Protein AF-A0A2E9CBE8-F1 (afdb_monomer_lite)

Radius of gyration: 41.44 Å; chains: 1; bounding box: 105×51×112 Å

Structure (mmCIF, N/CA/C/O backbone):
data_AF-A0A2E9CBE8-F1
#
_entry.id   AF-A0A2E9CBE8-F1
#
loop_
_atom_site.group_PDB
_atom_site.id
_atom_site.type_symbol
_atom_site.label_atom_id
_atom_site.label_alt_id
_atom_site.label_comp_id
_atom_site.label_asym_id
_atom_site.label_entity_id
_atom_site.label_seq_id
_atom_site.pdbx_PDB_ins_code
_atom_site.Cartn_x
_atom_site.Cartn_y
_atom_site.Cartn_z
_atom_site.occupancy
_atom_site.B_iso_or_equiv
_atom_site.auth_seq_id
_atom_site.auth_comp_id
_atom_site.auth_asym_id
_atom_site.auth_atom_id
_atom_site.pdbx_PDB_model_num
ATOM 1 N N . MET A 1 1 ? -8.606 18.081 50.093 1.00 36.78 1 MET A N 1
ATOM 2 C CA . MET A 1 1 ? -9.724 17.130 49.921 1.00 36.78 1 MET A CA 1
ATOM 3 C C . MET A 1 1 ? -9.249 15.788 50.440 1.00 36.78 1 MET A C 1
ATOM 5 O O . MET A 1 1 ? -8.330 15.233 49.862 1.00 36.78 1 MET A O 1
ATOM 9 N N . ASP A 1 2 ? -9.781 15.333 51.569 1.00 29.55 2 ASP A N 1
ATOM 10 C CA . ASP A 1 2 ? -9.397 14.058 52.183 1.00 29.55 2 ASP A CA 1
ATOM 11 C C . ASP A 1 2 ? -10.226 12.936 51.526 1.00 29.55 2 ASP A C 1
ATOM 13 O O . ASP A 1 2 ? -11.409 12.765 51.821 1.00 29.55 2 ASP A O 1
ATOM 17 N N . PHE A 1 3 ? -9.644 12.263 50.528 1.00 37.88 3 PHE A N 1
ATOM 18 C CA . PHE A 1 3 ? -10.279 11.241 49.676 1.00 37.88 3 PHE A CA 1
ATOM 19 C C . PHE A 1 3 ? -10.250 9.843 50.327 1.00 37.88 3 PHE A C 1
ATOM 21 O O . PHE A 1 3 ? -10.061 8.823 49.667 1.00 37.88 3 PHE A O 1
ATOM 28 N N . THR A 1 4 ? -10.418 9.754 51.645 1.00 42.03 4 THR A N 1
ATOM 29 C CA . THR A 1 4 ? -10.366 8.468 52.348 1.00 42.03 4 THR A CA 1
ATOM 30 C C . THR A 1 4 ? -11.671 7.682 52.145 1.00 42.03 4 THR A C 1
ATOM 32 O O . THR A 1 4 ? -12.683 7.890 52.819 1.00 42.03 4 THR A O 1
ATOM 35 N N . MET A 1 5 ? -11.643 6.730 51.198 1.00 46.31 5 MET A N 1
ATOM 36 C CA . MET A 1 5 ? -12.712 5.753 50.895 1.00 46.31 5 MET A CA 1
ATOM 37 C C . MET A 1 5 ? -13.196 4.941 52.113 1.00 46.31 5 MET A C 1
ATOM 39 O O . MET A 1 5 ? -14.243 4.297 52.057 1.00 46.31 5 MET A O 1
ATOM 43 N N . GLU A 1 6 ? -12.449 4.976 53.214 1.00 44.44 6 GLU A N 1
ATOM 44 C CA . GLU A 1 6 ? -12.680 4.226 54.448 1.00 44.44 6 GLU A CA 1
ATOM 45 C C . GLU A 1 6 ? -13.928 4.684 55.231 1.00 44.44 6 GLU A C 1
ATOM 47 O O . GLU A 1 6 ? -14.488 3.911 56.002 1.00 44.44 6 GLU A O 1
ATOM 52 N N . LYS A 1 7 ? -14.424 5.911 54.996 1.00 55.25 7 LYS A N 1
ATOM 53 C CA . LYS A 1 7 ? -15.628 6.465 55.656 1.00 55.25 7 LYS A CA 1
ATOM 54 C C . LYS A 1 7 ? -16.913 6.428 54.813 1.00 55.25 7 LYS A C 1
ATOM 56 O O . LYS A 1 7 ? -17.919 7.004 55.228 1.00 55.25 7 LYS A O 1
ATOM 61 N N . MET A 1 8 ? -16.909 5.810 53.628 1.00 60.91 8 MET A N 1
ATOM 62 C CA . MET A 1 8 ? -18.104 5.718 52.772 1.00 60.91 8 MET A CA 1
ATOM 63 C C . MET A 1 8 ? -18.955 4.483 53.087 1.00 60.91 8 MET A C 1
ATOM 65 O O . MET A 1 8 ? -18.428 3.412 53.376 1.00 60.91 8 MET A O 1
ATOM 69 N N . SER A 1 9 ? -20.282 4.620 52.977 1.00 72.38 9 SER A N 1
ATOM 70 C CA . SER A 1 9 ? -21.192 3.472 53.035 1.00 72.38 9 SER A CA 1
ATOM 71 C C . SER A 1 9 ? -20.863 2.478 51.917 1.00 72.38 9 SER A C 1
ATOM 73 O O . SER A 1 9 ? -20.486 2.874 50.809 1.00 72.38 9 SER A O 1
ATOM 75 N N . SER A 1 10 ? -21.038 1.182 52.183 1.00 73.12 10 SER A N 1
ATOM 76 C CA . SER A 1 10 ? -20.709 0.118 51.226 1.00 73.12 10 SER A CA 1
ATOM 77 C C . SER A 1 10 ? -21.372 0.338 49.861 1.00 73.12 10 SER A C 1
ATOM 79 O O . SER A 1 10 ? -20.718 0.202 48.830 1.00 73.12 10 SER A O 1
ATOM 81 N N . ARG A 1 11 ? -22.632 0.799 49.834 1.00 74.94 11 ARG A N 1
ATOM 82 C CA . ARG A 1 11 ? -23.353 1.100 48.588 1.00 74.94 11 ARG A CA 1
ATOM 83 C C . ARG A 1 11 ? -22.700 2.218 47.767 1.00 74.94 11 ARG A C 1
ATOM 85 O O . ARG A 1 11 ? -22.570 2.064 46.552 1.00 74.94 11 ARG A O 1
ATOM 92 N N . HIS A 1 12 ? -22.258 3.306 48.403 1.00 75.38 12 HIS A N 1
ATOM 93 C CA . HIS A 1 12 ? -21.537 4.391 47.723 1.00 75.38 12 HIS A CA 1
ATOM 94 C C . HIS A 1 12 ? -20.155 3.958 47.256 1.00 75.38 12 HIS A C 1
ATOM 96 O O . HIS A 1 12 ? -19.759 4.304 46.145 1.00 75.38 12 HIS A O 1
ATOM 102 N N . LYS A 1 13 ? -19.448 3.170 48.071 1.00 72.31 13 LYS A N 1
ATOM 103 C CA . LYS A 1 13 ? -18.142 2.612 47.720 1.00 72.31 13 LYS A CA 1
ATOM 104 C C . LYS A 1 13 ? -18.241 1.765 46.450 1.00 72.31 13 LYS A C 1
ATOM 106 O O . LYS A 1 13 ? -17.557 2.058 45.477 1.00 72.31 13 LYS A O 1
ATOM 111 N N . TYR A 1 14 ? -19.149 0.789 46.418 1.00 79.19 14 TYR A N 1
ATOM 112 C CA . TYR A 1 14 ? -19.333 -0.063 45.242 1.00 79.19 14 TYR A CA 1
ATOM 113 C C . TYR A 1 14 ? -19.854 0.706 44.030 1.00 79.19 14 TYR A C 1
ATOM 115 O O . TYR A 1 14 ? -19.325 0.518 42.946 1.00 79.19 14 TYR A O 1
ATOM 123 N N . GLY A 1 15 ? -20.819 1.618 44.196 1.00 74.88 15 GLY A N 1
ATOM 124 C CA . GLY A 1 15 ? -21.309 2.425 43.072 1.00 74.88 15 GLY A CA 1
ATOM 125 C C . GLY A 1 15 ? -20.217 3.317 42.471 1.00 74.88 15 GLY A C 1
ATOM 126 O O . GLY A 1 15 ? -20.116 3.430 41.255 1.00 74.88 15 GLY A O 1
ATOM 127 N N . THR A 1 16 ? -19.350 3.893 43.310 1.00 74.25 16 THR A N 1
ATOM 128 C CA . THR A 1 16 ? -18.202 4.687 42.843 1.00 74.25 16 THR A CA 1
ATOM 129 C C . THR A 1 16 ? -17.207 3.806 42.085 1.00 74.25 16 THR A C 1
ATOM 131 O O . THR A 1 16 ? -16.727 4.213 41.035 1.00 74.25 16 THR A O 1
ATOM 134 N N . PHE A 1 17 ? -16.952 2.577 42.550 1.00 76.06 17 PHE A N 1
ATOM 135 C CA . PHE A 1 17 ? -16.133 1.623 41.798 1.00 76.06 17 PHE A CA 1
ATOM 136 C C . PHE A 1 17 ? -16.764 1.198 40.471 1.00 76.06 17 PHE A C 1
ATOM 138 O O . PHE A 1 17 ? -16.033 1.076 39.498 1.00 76.06 17 PHE A O 1
ATOM 145 N N . VAL A 1 18 ? -18.090 1.024 40.396 1.00 80.56 18 VAL A N 1
ATOM 146 C CA . VAL A 1 18 ? -18.779 0.778 39.115 1.00 80.56 18 VAL A CA 1
ATOM 147 C C . VAL A 1 18 ? -18.470 1.901 38.131 1.00 80.56 18 VAL A C 1
ATOM 149 O O . VAL A 1 18 ? -18.071 1.620 37.010 1.00 80.56 18 VAL A O 1
ATOM 152 N N . LEU A 1 19 ? -18.609 3.161 38.554 1.00 77.25 19 LEU A N 1
ATOM 153 C CA . LEU A 1 19 ? -18.323 4.308 37.694 1.00 77.25 19 LEU A CA 1
ATOM 154 C C . LEU A 1 19 ? -16.850 4.347 37.261 1.00 77.25 19 LEU A C 1
ATOM 156 O O . LEU A 1 19 ? -16.574 4.557 36.087 1.00 77.25 19 LEU A O 1
ATOM 160 N N . ILE A 1 20 ? -15.916 4.117 38.190 1.00 74.62 20 ILE A N 1
ATOM 161 C CA . ILE A 1 20 ? -14.476 4.096 37.894 1.00 74.62 20 ILE A CA 1
ATOM 162 C C . ILE A 1 20 ? -14.150 3.004 36.872 1.00 74.62 20 ILE A C 1
ATOM 164 O O . ILE A 1 20 ? -13.538 3.298 35.853 1.00 74.62 20 ILE A O 1
ATOM 168 N N . PHE A 1 21 ? -14.580 1.764 37.112 1.00 75.81 21 PHE A N 1
ATOM 169 C CA . PHE A 1 21 ? -14.293 0.659 36.199 1.00 75.81 21 PHE A CA 1
ATOM 170 C C . PHE A 1 21 ? -14.994 0.816 34.848 1.00 75.81 21 PHE A C 1
ATOM 172 O O . PHE A 1 21 ? -14.404 0.450 33.840 1.00 75.81 21 PHE A O 1
ATOM 179 N N . ALA A 1 22 ? -16.195 1.403 34.806 1.00 80.38 22 ALA A N 1
ATOM 180 C CA . ALA A 1 22 ? -16.871 1.713 33.549 1.00 80.38 22 ALA A CA 1
ATOM 181 C C . ALA A 1 22 ? -16.087 2.742 32.718 1.00 80.38 22 ALA A C 1
ATOM 183 O O . ALA A 1 22 ? -15.917 2.557 31.519 1.00 80.38 22 ALA A O 1
ATOM 184 N N . VAL A 1 23 ? -15.567 3.801 33.352 1.00 77.88 23 VAL A N 1
ATOM 185 C CA . VAL A 1 23 ? -14.744 4.815 32.670 1.00 77.88 23 VAL A CA 1
ATOM 186 C C . VAL A 1 23 ? -13.400 4.235 32.228 1.00 77.88 23 VAL A C 1
ATOM 188 O O . VAL A 1 23 ? -12.976 4.497 31.110 1.00 77.88 23 VAL A O 1
ATOM 191 N N . ILE A 1 24 ? -12.749 3.421 33.066 1.00 76.81 24 ILE A N 1
ATOM 192 C CA . ILE A 1 24 ? -11.494 2.745 32.702 1.00 76.81 24 ILE A CA 1
ATOM 193 C C . ILE A 1 24 ? -11.717 1.810 31.509 1.00 76.81 24 ILE A C 1
ATOM 195 O O . ILE A 1 24 ? -10.990 1.915 30.531 1.00 76.81 24 ILE A O 1
ATOM 199 N N . ALA A 1 25 ? -12.739 0.948 31.553 1.00 84.62 25 ALA A N 1
ATOM 200 C CA . ALA A 1 25 ? -13.057 0.044 30.448 1.00 84.62 25 ALA A CA 1
ATOM 201 C C . ALA A 1 25 ? -13.388 0.817 29.161 1.00 84.62 25 ALA A C 1
ATOM 203 O O . ALA A 1 25 ? -12.905 0.469 28.091 1.00 84.62 25 ALA A O 1
ATOM 204 N N . PHE A 1 26 ? -14.155 1.906 29.262 1.00 88.56 26 PHE A N 1
ATOM 205 C CA . PHE A 1 26 ? -14.452 2.777 28.124 1.00 88.56 26 PHE A CA 1
ATOM 206 C C . PHE A 1 26 ? -13.180 3.352 27.486 1.00 88.56 26 PHE A C 1
ATOM 208 O O . PHE A 1 26 ? -12.995 3.215 26.281 1.00 88.56 26 PHE A O 1
ATOM 215 N N . LEU A 1 27 ? -12.286 3.940 28.288 1.00 79.88 27 LEU A N 1
ATOM 216 C CA . LEU A 1 27 ? -11.043 4.528 27.784 1.00 79.88 27 LEU A CA 1
ATOM 217 C C . LEU A 1 27 ? -10.121 3.471 27.173 1.00 79.88 27 LEU A C 1
ATOM 219 O O . LEU A 1 27 ? -9.637 3.665 26.066 1.00 79.88 27 LEU A O 1
ATOM 223 N N . LEU A 1 28 ? -9.916 2.344 27.859 1.00 79.62 28 LEU A N 1
ATOM 224 C CA . LEU A 1 28 ? -9.080 1.251 27.356 1.00 79.62 28 LEU A CA 1
ATOM 225 C C . LEU A 1 28 ? -9.609 0.678 26.037 1.00 79.62 28 LEU A C 1
ATOM 227 O O . LEU A 1 28 ? -8.814 0.375 25.160 1.00 79.62 28 LEU A O 1
ATOM 231 N N . SER A 1 29 ? -10.933 0.577 25.881 1.00 85.88 29 SER A N 1
ATOM 232 C CA . SER A 1 29 ? -11.541 0.093 24.634 1.00 85.88 29 SER A CA 1
ATOM 233 C C . SER A 1 29 ? -11.314 1.062 23.474 1.00 85.88 29 SER A C 1
ATOM 235 O O . SER A 1 29 ? -10.980 0.626 22.382 1.00 85.88 29 SER A O 1
ATOM 237 N N . ILE A 1 30 ? -11.448 2.372 23.710 1.00 81.19 30 ILE A N 1
ATOM 238 C CA . ILE A 1 30 ? -11.177 3.389 22.680 1.00 81.19 30 ILE A CA 1
ATOM 239 C C . ILE A 1 30 ? -9.699 3.393 22.290 1.00 81.19 30 ILE A C 1
ATOM 241 O O . ILE A 1 30 ? -9.375 3.481 21.115 1.00 81.19 30 ILE A O 1
ATOM 245 N N . PHE A 1 31 ? -8.791 3.282 23.261 1.00 77.62 31 PHE A N 1
ATOM 246 C CA . PHE A 1 31 ? -7.369 3.201 22.936 1.00 77.62 31 PHE A CA 1
ATOM 247 C C . PHE A 1 31 ? -7.011 1.893 22.228 1.00 77.62 31 PHE A C 1
ATOM 249 O O . PHE A 1 31 ? -6.110 1.898 21.404 1.00 77.62 31 PHE A O 1
ATOM 256 N N . SER A 1 32 ? -7.721 0.792 22.500 1.00 84.62 32 SER A N 1
ATOM 257 C CA . SER A 1 32 ? -7.480 -0.464 21.787 1.00 84.62 32 SER A CA 1
ATOM 258 C C . SER A 1 32 ? -7.900 -0.416 20.320 1.00 84.62 32 SER A C 1
ATOM 260 O O . SER A 1 32 ? -7.292 -1.106 19.521 1.00 84.62 32 SER A O 1
ATOM 262 N N . THR A 1 33 ? -8.907 0.376 19.933 1.00 80.88 33 THR A N 1
ATOM 263 C CA . THR A 1 33 ? -9.395 0.384 18.540 1.00 80.88 33 THR A CA 1
ATOM 264 C C . THR A 1 33 ? -8.459 1.072 17.548 1.00 80.88 33 THR A C 1
ATOM 266 O O . THR A 1 33 ? -8.658 0.884 16.360 1.00 80.88 33 THR A O 1
ATOM 269 N N . GLY A 1 34 ? -7.491 1.868 18.009 1.00 76.25 34 GLY A N 1
ATOM 270 C CA . GLY A 1 34 ? -6.524 2.569 17.150 1.00 76.25 34 GLY A CA 1
ATOM 271 C C . GLY A 1 34 ? -5.076 2.283 17.539 1.00 76.25 34 GLY A C 1
ATOM 272 O O . GLY A 1 34 ? -4.252 3.188 17.521 1.00 76.25 34 GLY A O 1
ATOM 273 N N . ALA A 1 35 ? -4.797 1.075 18.028 1.00 77.50 35 ALA A N 1
ATOM 274 C CA . ALA A 1 35 ? -3.459 0.628 18.401 1.00 77.50 35 ALA A CA 1
ATOM 275 C C . ALA A 1 35 ? -3.171 -0.714 17.730 1.00 77.50 35 ALA A C 1
ATOM 277 O O . ALA A 1 35 ? -4.103 -1.492 17.558 1.00 77.50 35 ALA A O 1
ATOM 278 N N . THR A 1 36 ? -1.904 -1.024 17.462 1.00 83.81 36 THR A N 1
ATOM 279 C CA . THR A 1 36 ? -1.459 -2.302 16.890 1.00 83.81 36 THR A CA 1
ATOM 280 C C . THR A 1 36 ? -1.878 -3.492 17.763 1.00 83.81 36 THR A C 1
ATOM 282 O O . THR A 1 36 ? -1.568 -3.537 18.959 1.00 83.81 36 THR A O 1
ATOM 285 N N . TRP A 1 37 ? -2.608 -4.458 17.201 1.00 85.12 37 TRP A N 1
ATOM 286 C CA . TRP A 1 37 ? -3.137 -5.636 17.902 1.00 85.12 37 TRP A CA 1
ATOM 287 C C . TRP A 1 37 ? -2.174 -6.816 17.920 1.00 85.12 37 TRP A C 1
ATOM 289 O O . TRP A 1 37 ? -2.108 -7.510 18.941 1.00 85.12 37 TRP A O 1
ATOM 299 N N . ALA A 1 38 ? -1.405 -7.007 16.856 1.00 81.94 38 ALA A N 1
ATOM 300 C CA . ALA A 1 38 ? -0.306 -7.960 16.800 1.00 81.94 38 ALA A CA 1
ATOM 301 C C . ALA A 1 38 ? 0.842 -7.417 15.947 1.00 81.94 38 ALA A C 1
ATOM 303 O O . ALA A 1 38 ? 0.631 -6.510 15.159 1.00 81.94 38 ALA A O 1
ATOM 304 N N . THR A 1 39 ? 2.041 -7.946 16.134 1.00 81.56 39 THR A N 1
ATOM 305 C CA . THR A 1 39 ? 3.175 -7.692 15.243 1.00 81.56 39 THR A CA 1
ATOM 306 C C . THR A 1 39 ? 3.652 -9.006 14.656 1.00 81.56 39 THR A C 1
ATOM 308 O O . THR A 1 39 ? 3.538 -10.051 15.303 1.00 81.56 39 THR A O 1
ATOM 311 N N . VAL A 1 40 ? 4.178 -8.955 13.449 1.00 75.69 40 VAL A N 1
ATOM 312 C CA . VAL A 1 40 ? 4.775 -10.076 12.733 1.00 75.69 40 VAL A CA 1
ATOM 313 C C . VAL A 1 40 ? 6.172 -9.642 12.363 1.00 75.69 40 VAL A C 1
ATOM 315 O O . VAL A 1 40 ? 6.330 -8.570 11.802 1.00 75.69 40 VAL A O 1
ATOM 318 N N . ASP A 1 41 ? 7.152 -10.476 12.677 1.00 75.31 41 ASP A N 1
ATOM 319 C CA . ASP A 1 41 ? 8.536 -10.269 12.278 1.00 75.31 41 ASP A CA 1
ATOM 320 C C . ASP A 1 41 ? 9.063 -11.611 11.762 1.00 75.31 41 ASP A C 1
ATOM 322 O O . ASP A 1 41 ? 8.947 -12.620 12.468 1.00 75.31 41 ASP A O 1
ATOM 326 N N . ASP A 1 42 ? 9.621 -11.634 10.555 1.00 70.62 42 ASP A N 1
ATOM 327 C CA . ASP A 1 42 ? 10.273 -12.806 9.974 1.00 70.62 42 ASP A CA 1
ATOM 328 C C . ASP A 1 42 ? 11.526 -12.402 9.194 1.00 70.62 42 ASP A C 1
ATOM 330 O O . ASP A 1 42 ? 11.547 -11.385 8.509 1.00 70.62 42 ASP A O 1
ATOM 334 N N . GLU A 1 43 ? 12.565 -13.221 9.306 1.00 70.31 43 GLU A N 1
ATOM 335 C CA . GLU A 1 43 ? 13.851 -13.039 8.631 1.00 70.31 43 GLU A CA 1
ATOM 336 C C . GLU A 1 43 ? 14.092 -14.291 7.790 1.00 70.31 43 GLU A C 1
ATOM 338 O O . GLU A 1 43 ? 14.213 -15.406 8.315 1.00 70.31 43 GLU A O 1
ATOM 343 N N . SER A 1 44 ? 14.143 -14.121 6.472 1.00 65.50 44 SER A N 1
ATOM 344 C CA . SER A 1 44 ? 14.364 -15.212 5.529 1.00 65.50 44 SER A CA 1
ATOM 345 C C . SER A 1 44 ? 15.646 -14.988 4.738 1.00 65.50 44 SER A C 1
ATOM 347 O O . SER A 1 44 ? 15.929 -13.897 4.252 1.00 65.50 44 SER A O 1
ATOM 349 N N . ILE A 1 45 ? 16.448 -16.047 4.625 1.00 66.38 45 ILE A N 1
ATOM 350 C CA . ILE A 1 45 ? 17.717 -16.018 3.898 1.00 66.38 45 ILE A CA 1
ATOM 351 C C . ILE A 1 45 ? 17.654 -17.059 2.791 1.00 66.38 45 ILE A C 1
ATOM 353 O O . ILE A 1 45 ? 17.508 -18.256 3.060 1.00 66.38 45 ILE A O 1
ATOM 357 N N . THR A 1 46 ? 17.834 -16.605 1.556 1.00 66.75 46 THR A N 1
ATOM 358 C CA . THR A 1 46 ? 17.870 -17.451 0.362 1.00 66.75 46 THR A CA 1
ATOM 359 C C . THR A 1 46 ? 19.230 -17.313 -0.308 1.00 66.75 46 THR A C 1
ATOM 361 O O . THR A 1 46 ? 19.720 -16.211 -0.527 1.00 66.75 46 THR A O 1
ATOM 364 N N . ILE A 1 47 ? 19.868 -18.439 -0.625 1.00 64.69 47 ILE A N 1
ATOM 365 C CA . ILE A 1 47 ? 21.182 -18.463 -1.278 1.00 64.69 47 ILE A CA 1
ATOM 366 C C . ILE A 1 47 ? 21.005 -19.068 -2.664 1.00 64.69 47 ILE A C 1
ATOM 368 O O . ILE A 1 47 ? 20.553 -20.210 -2.781 1.00 64.69 47 ILE A O 1
ATOM 372 N N . ILE A 1 48 ? 21.394 -18.320 -3.693 1.00 63.97 48 ILE A N 1
ATOM 373 C CA . ILE A 1 48 ? 21.415 -18.784 -5.077 1.00 63.97 48 ILE A CA 1
ATOM 374 C C . ILE A 1 48 ? 22.868 -19.061 -5.464 1.00 63.97 48 ILE A C 1
ATOM 376 O O . ILE A 1 48 ? 23.722 -18.173 -5.448 1.00 63.97 48 ILE A O 1
ATOM 380 N N . GLU A 1 49 ? 23.152 -20.319 -5.793 1.00 58.97 49 GLU A N 1
ATOM 381 C CA . GLU A 1 49 ? 24.444 -20.731 -6.343 1.00 58.97 49 GLU A CA 1
ATOM 382 C C . GLU A 1 49 ? 24.436 -20.471 -7.860 1.00 58.97 49 GLU A C 1
ATOM 384 O O . GLU A 1 49 ? 23.687 -21.124 -8.590 1.00 58.97 49 GLU A O 1
ATOM 389 N N . ASP A 1 50 ? 25.249 -19.523 -8.339 1.00 51.38 50 ASP A N 1
ATOM 390 C CA . ASP A 1 50 ? 25.509 -19.328 -9.773 1.00 51.38 50 ASP A CA 1
ATOM 391 C C . ASP A 1 50 ? 26.832 -20.020 -10.157 1.00 51.38 50 ASP A C 1
ATOM 393 O O . ASP A 1 50 ? 27.843 -19.884 -9.472 1.00 51.38 50 ASP A O 1
ATOM 397 N N . GLU A 1 51 ? 26.856 -20.771 -11.266 1.00 47.62 51 GLU A N 1
ATOM 398 C CA . GLU A 1 51 ? 28.084 -21.400 -11.799 1.00 47.62 51 GLU A CA 1
ATOM 399 C C . GLU A 1 51 ? 28.935 -20.404 -12.640 1.00 47.62 51 GLU A C 1
ATOM 401 O O . GLU A 1 51 ? 29.825 -20.813 -13.398 1.00 47.62 51 GLU A O 1
ATOM 406 N N . GLY A 1 52 ? 28.639 -19.099 -12.541 1.00 50.72 52 GLY A N 1
ATOM 407 C CA . GLY A 1 52 ? 29.168 -17.983 -13.333 1.00 50.72 52 GLY A CA 1
ATOM 408 C C . GLY A 1 52 ? 30.305 -17.155 -12.700 1.00 50.72 52 GLY A C 1
ATOM 409 O O . GLY A 1 52 ? 31.135 -17.656 -11.951 1.00 50.72 52 GLY A O 1
ATOM 410 N N . PHE A 1 53 ? 30.426 -15.880 -13.114 1.00 39.50 53 PHE A N 1
ATOM 411 C CA . PHE A 1 53 ? 31.571 -14.984 -12.822 1.00 39.50 53 PHE A CA 1
ATOM 412 C C . PHE A 1 53 ? 31.555 -14.373 -11.407 1.00 39.50 53 PHE A C 1
ATOM 414 O O . PHE A 1 53 ? 32.598 -13.920 -10.934 1.00 39.50 53 PHE A O 1
ATOM 421 N N . PHE A 1 54 ? 30.399 -14.365 -10.747 1.00 44.28 54 PHE A N 1
ATOM 422 C CA . PHE A 1 54 ? 30.249 -14.029 -9.334 1.00 44.28 54 PHE A CA 1
ATOM 423 C C . PHE A 1 54 ? 29.955 -15.336 -8.584 1.00 44.28 54 PHE A C 1
ATOM 425 O O . PHE A 1 54 ? 29.139 -16.126 -9.053 1.00 44.28 54 PHE A O 1
ATOM 432 N N . ASP A 1 55 ? 30.655 -15.591 -7.472 1.00 61.72 55 ASP A N 1
ATOM 433 C CA . ASP A 1 55 ? 30.299 -16.677 -6.546 1.00 61.72 55 ASP A CA 1
ATOM 434 C C . ASP A 1 55 ? 28.885 -16.414 -5.949 1.00 61.72 55 ASP A C 1
ATOM 436 O O . ASP A 1 55 ? 28.260 -15.389 -6.231 1.00 61.72 55 ASP A O 1
ATOM 440 N N . ASN A 1 56 ? 28.374 -17.349 -5.138 1.00 65.50 56 ASN A N 1
ATOM 441 C CA . ASN A 1 56 ? 27.029 -17.363 -4.537 1.00 65.50 56 ASN A CA 1
ATOM 442 C C . ASN A 1 56 ? 26.442 -15.974 -4.194 1.00 65.50 56 ASN A C 1
ATOM 444 O O . ASN A 1 56 ? 27.048 -15.186 -3.465 1.00 65.50 56 ASN A O 1
ATOM 448 N N . ILE A 1 57 ? 25.204 -15.725 -4.627 1.00 65.81 57 ILE A N 1
ATOM 449 C CA . ILE A 1 57 ? 24.432 -14.529 -4.264 1.00 65.81 57 ILE A CA 1
ATOM 450 C C . ILE A 1 57 ? 23.526 -14.890 -3.084 1.00 65.81 57 ILE A C 1
ATOM 452 O O . ILE A 1 57 ? 22.813 -15.895 -3.122 1.00 65.81 57 ILE A O 1
ATOM 456 N N . THR A 1 58 ? 23.569 -14.092 -2.018 1.00 71.06 58 THR A N 1
ATOM 457 C CA . THR A 1 58 ? 22.714 -14.266 -0.836 1.00 71.06 58 THR A CA 1
ATOM 458 C C . THR A 1 58 ? 21.700 -13.133 -0.766 1.00 71.06 58 THR A C 1
ATOM 460 O O . THR A 1 58 ? 22.075 -11.963 -0.759 1.00 71.06 58 THR A O 1
ATOM 463 N N . PHE A 1 59 ? 20.429 -13.501 -0.684 1.00 67.69 59 PHE A N 1
ATOM 464 C CA . PHE A 1 59 ? 19.305 -12.606 -0.460 1.00 67.69 59 PHE A CA 1
ATOM 465 C C . PHE A 1 59 ? 18.865 -12.743 0.989 1.00 67.69 59 PHE A C 1
ATOM 467 O O . PHE A 1 59 ? 18.579 -13.849 1.454 1.00 67.69 59 PHE A O 1
ATOM 474 N N . GLU A 1 60 ? 18.827 -11.627 1.695 1.00 72.62 60 GLU A N 1
ATOM 475 C CA . GLU A 1 60 ? 18.279 -11.525 3.038 1.00 72.62 60 GLU A CA 1
ATOM 476 C C . GLU A 1 60 ? 17.039 -10.637 2.964 1.00 72.62 60 GLU A C 1
ATOM 478 O O . GLU A 1 60 ? 17.086 -9.533 2.419 1.00 72.62 60 GLU A O 1
ATOM 483 N N . LEU A 1 61 ? 15.922 -11.165 3.450 1.00 66.75 61 LEU A N 1
ATOM 484 C CA . LEU A 1 61 ? 14.631 -10.505 3.421 1.00 66.75 61 LEU A CA 1
ATOM 485 C C . LEU A 1 61 ? 14.058 -10.466 4.831 1.00 66.75 61 LEU A C 1
ATOM 487 O O . LEU A 1 61 ? 13.723 -11.512 5.394 1.00 66.75 61 LEU A O 1
ATOM 491 N N . ASP A 1 62 ? 13.939 -9.253 5.357 1.00 68.31 62 ASP A N 1
ATOM 492 C CA . ASP A 1 62 ? 13.339 -8.960 6.651 1.00 68.31 62 ASP A CA 1
ATOM 493 C C . ASP A 1 62 ? 11.921 -8.423 6.418 1.00 68.31 62 ASP A C 1
ATOM 495 O O . ASP A 1 62 ? 11.728 -7.355 5.835 1.00 68.31 62 ASP A O 1
ATOM 499 N N . LEU A 1 63 ? 10.916 -9.171 6.868 1.00 68.62 63 LEU A N 1
ATOM 500 C CA . LEU A 1 63 ? 9.515 -8.762 6.872 1.00 68.62 63 LEU A CA 1
ATOM 501 C C . LEU A 1 63 ? 9.127 -8.353 8.293 1.00 68.62 63 LEU A C 1
ATOM 503 O O . LEU A 1 63 ? 9.191 -9.166 9.213 1.00 68.62 63 LEU A O 1
ATOM 507 N N . SER A 1 64 ? 8.646 -7.127 8.463 1.00 70.19 64 SER A N 1
ATOM 508 C CA . SER A 1 64 ? 7.987 -6.669 9.685 1.00 70.19 64 SER A CA 1
ATOM 509 C C . SER A 1 64 ? 6.578 -6.174 9.364 1.00 70.19 64 SER A C 1
ATOM 511 O O . SER A 1 64 ? 6.317 -5.630 8.295 1.00 70.19 64 SER A O 1
ATOM 513 N N . GLY A 1 65 ? 5.628 -6.400 10.262 1.00 74.69 65 GLY A N 1
ATOM 514 C CA . GLY A 1 65 ? 4.223 -6.094 10.032 1.00 74.69 65 GLY A CA 1
ATOM 515 C C . GLY A 1 65 ? 3.483 -5.749 11.312 1.00 74.69 65 GLY A C 1
ATOM 516 O O . GLY A 1 65 ? 3.365 -6.576 12.216 1.00 74.69 65 GLY A O 1
ATOM 517 N N . ASP A 1 66 ? 2.914 -4.552 11.366 1.00 79.00 66 ASP A N 1
ATOM 518 C CA . ASP A 1 66 ? 2.055 -4.072 12.437 1.00 79.00 66 ASP A CA 1
ATOM 519 C C . ASP A 1 66 ? 0.585 -4.333 12.072 1.00 79.00 66 ASP A C 1
ATOM 521 O O . ASP A 1 66 ? -0.028 -3.669 11.240 1.00 79.00 66 ASP A O 1
ATOM 525 N N . LEU A 1 67 ? -0.010 -5.328 12.727 1.00 79.50 67 LEU A N 1
ATOM 526 C CA . LEU A 1 67 ? -1.379 -5.772 12.483 1.00 79.50 67 LEU A CA 1
ATOM 527 C C . LEU A 1 67 ? -2.364 -4.950 13.302 1.00 79.50 67 LEU A C 1
ATOM 529 O O . LEU A 1 67 ? -2.447 -5.083 14.532 1.00 79.50 67 LEU A O 1
ATOM 533 N N . GLN A 1 68 ? -3.169 -4.142 12.627 1.00 86.06 68 GLN A N 1
ATOM 534 C CA . GLN A 1 68 ? -4.311 -3.464 13.221 1.00 86.06 68 GLN A CA 1
ATOM 535 C C . GLN A 1 68 ? -5.580 -4.326 13.108 1.00 86.06 68 GLN A C 1
ATOM 537 O O . GLN A 1 68 ? -5.538 -5.511 12.768 1.00 86.06 68 GLN A O 1
ATOM 542 N N . LEU A 1 69 ? -6.740 -3.761 13.467 1.00 80.00 69 LEU A N 1
ATOM 543 C CA . LEU A 1 69 ? -8.000 -4.506 13.412 1.00 80.00 69 LEU A CA 1
ATOM 544 C C . LEU A 1 69 ? -8.410 -4.844 11.982 1.00 80.00 69 LEU A C 1
ATOM 546 O O . LEU A 1 69 ? -8.858 -5.956 11.786 1.00 80.00 69 LEU A O 1
ATOM 550 N N . THR A 1 70 ? -8.285 -3.936 11.020 1.00 81.19 70 THR A N 1
ATOM 551 C CA . THR A 1 70 ? -8.777 -4.131 9.637 1.00 81.19 70 THR A CA 1
ATOM 552 C C . THR A 1 70 ? -7.716 -3.852 8.571 1.00 81.19 70 THR A C 1
ATOM 554 O O . THR A 1 70 ? -7.994 -3.951 7.381 1.00 81.19 70 THR A O 1
ATOM 557 N N . GLU A 1 71 ? -6.514 -3.488 9.000 1.00 80.12 71 GLU A N 1
ATOM 558 C CA . GLU A 1 71 ? -5.402 -3.073 8.150 1.00 80.12 71 GLU A CA 1
ATOM 559 C C . GLU A 1 71 ? -4.080 -3.564 8.741 1.00 80.12 71 GLU A C 1
ATOM 561 O O . GLU A 1 71 ? -4.013 -3.908 9.929 1.00 80.12 71 GLU A O 1
ATOM 566 N N . MET A 1 72 ? -3.055 -3.608 7.900 1.00 77.81 72 MET A N 1
ATOM 567 C CA . MET A 1 72 ? -1.690 -3.970 8.246 1.00 77.81 72 MET A CA 1
ATOM 568 C C . MET A 1 72 ? -0.738 -2.917 7.699 1.00 77.81 72 MET A C 1
ATOM 570 O O . MET A 1 72 ? -0.819 -2.557 6.528 1.00 77.81 72 MET A O 1
ATOM 574 N N . ASP A 1 73 ? 0.176 -2.479 8.557 1.00 77.31 73 ASP A N 1
ATOM 575 C CA . ASP A 1 73 ? 1.322 -1.666 8.173 1.00 77.31 73 ASP A CA 1
ATOM 576 C C . ASP A 1 73 ? 2.516 -2.612 7.995 1.00 77.31 73 ASP A C 1
ATOM 578 O O . ASP A 1 73 ? 3.030 -3.143 8.979 1.00 77.31 73 ASP A O 1
ATOM 582 N N . SER A 1 74 ? 2.926 -2.884 6.759 1.00 70.81 74 SER A N 1
ATOM 583 C CA . SER A 1 74 ? 4.057 -3.762 6.437 1.00 70.81 74 SER A CA 1
ATOM 584 C C . SER A 1 74 ? 5.315 -2.972 6.098 1.00 70.81 74 SER A C 1
ATOM 586 O O . SER A 1 74 ? 5.266 -1.966 5.395 1.00 70.81 74 SER A O 1
ATOM 588 N N . GLU A 1 75 ? 6.454 -3.468 6.562 1.00 68.38 75 GLU A N 1
ATOM 589 C CA . GLU A 1 75 ? 7.792 -3.015 6.210 1.00 68.38 75 GLU A CA 1
ATOM 590 C C . GLU A 1 75 ? 8.592 -4.218 5.691 1.00 68.38 75 GLU A C 1
ATOM 592 O O . GLU A 1 75 ? 8.715 -5.229 6.382 1.00 68.38 75 GLU A O 1
ATOM 597 N N . ILE A 1 76 ? 9.102 -4.124 4.463 1.00 66.81 76 ILE A N 1
ATOM 598 C CA . ILE A 1 76 ? 9.929 -5.155 3.827 1.00 66.81 76 ILE A CA 1
ATOM 599 C C . ILE A 1 76 ? 11.299 -4.547 3.556 1.00 66.81 76 ILE A C 1
ATOM 601 O O . ILE A 1 76 ? 11.411 -3.581 2.803 1.00 66.81 76 ILE A O 1
ATOM 605 N N . GLU A 1 77 ? 12.341 -5.112 4.152 1.00 67.69 77 GLU A N 1
ATOM 606 C CA . GLU A 1 77 ? 13.729 -4.747 3.880 1.00 67.69 77 GLU A CA 1
ATOM 607 C C . GLU A 1 77 ? 14.393 -5.868 3.073 1.00 67.69 77 GLU A C 1
ATOM 609 O O . GLU A 1 77 ? 14.371 -7.039 3.462 1.00 67.69 77 GLU A O 1
ATOM 614 N N . VAL A 1 78 ? 14.961 -5.507 1.922 1.00 68.69 78 VAL A N 1
ATOM 615 C CA . VAL A 1 78 ? 15.640 -6.427 1.005 1.00 68.69 78 VAL A CA 1
ATOM 616 C C . VAL A 1 78 ? 17.118 -6.065 0.962 1.00 68.69 78 VAL A C 1
ATOM 618 O O . VAL A 1 78 ? 17.485 -4.986 0.493 1.00 68.69 78 VAL A O 1
ATOM 621 N N . ARG A 1 79 ? 17.974 -6.987 1.416 1.00 73.25 79 ARG A N 1
ATOM 622 C CA . ARG A 1 79 ? 19.435 -6.846 1.383 1.00 73.25 79 ARG A CA 1
ATOM 623 C C . ARG A 1 79 ? 20.056 -7.890 0.460 1.00 73.25 79 ARG A C 1
ATOM 625 O O . ARG A 1 79 ? 19.836 -9.094 0.615 1.00 73.25 79 ARG A O 1
ATOM 632 N N . VAL A 1 80 ? 20.879 -7.435 -0.484 1.00 71.38 80 VAL A N 1
ATOM 633 C CA . VAL A 1 80 ? 21.558 -8.305 -1.458 1.00 71.38 80 VAL A CA 1
ATOM 634 C C . VAL A 1 80 ? 23.057 -8.345 -1.189 1.00 71.38 80 VAL A C 1
ATOM 636 O O . VAL A 1 80 ? 23.743 -7.321 -1.213 1.00 71.38 80 VAL A O 1
ATOM 639 N N . PHE A 1 81 ? 23.592 -9.549 -1.000 1.00 73.62 81 PHE A N 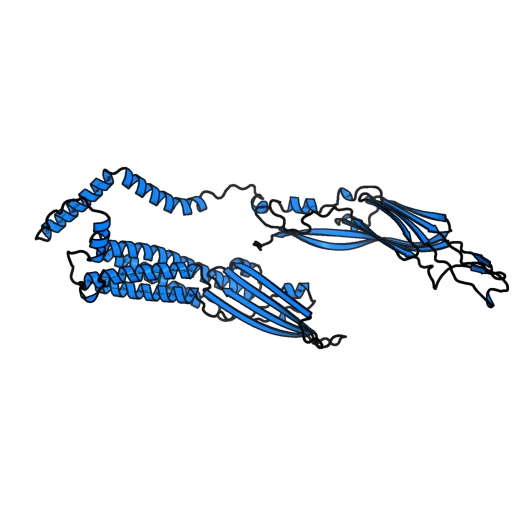1
ATOM 640 C CA . PHE A 1 81 ? 25.017 -9.793 -0.796 1.00 73.62 81 PHE A CA 1
ATOM 641 C C . PHE A 1 81 ? 25.599 -10.612 -1.947 1.00 73.62 81 PHE A C 1
ATOM 643 O O . PHE A 1 81 ? 25.066 -11.657 -2.321 1.00 73.62 81 PHE A O 1
ATOM 650 N N . ILE A 1 82 ? 26.739 -10.159 -2.467 1.00 71.56 82 ILE A N 1
ATOM 651 C CA . ILE A 1 82 ? 27.536 -10.890 -3.457 1.00 71.56 82 ILE A CA 1
ATOM 652 C C . ILE A 1 82 ? 28.802 -11.392 -2.766 1.00 71.56 82 ILE A C 1
ATOM 654 O O . ILE A 1 82 ? 29.507 -10.608 -2.122 1.00 71.56 82 ILE A O 1
ATOM 658 N N . ASP A 1 83 ? 29.108 -12.683 -2.908 1.00 63.78 83 ASP A N 1
ATOM 659 C CA . ASP A 1 83 ? 30.309 -13.263 -2.308 1.00 63.78 83 ASP A CA 1
ATOM 660 C C . ASP A 1 83 ? 31.582 -12.525 -2.782 1.00 63.78 83 ASP A C 1
ATOM 662 O O . ASP A 1 83 ? 31.791 -12.260 -3.969 1.00 63.78 83 ASP A O 1
ATOM 666 N N . GLY A 1 84 ? 32.419 -12.125 -1.821 1.00 60.28 84 GLY A N 1
ATOM 667 C CA . GLY A 1 84 ? 33.582 -11.253 -2.030 1.00 60.28 84 GLY A CA 1
ATOM 668 C C . GLY A 1 84 ? 33.398 -9.775 -1.650 1.00 60.28 84 GLY A C 1
ATOM 669 O O . GLY A 1 84 ? 34.396 -9.046 -1.636 1.00 60.28 84 GLY A O 1
ATOM 670 N N . PHE A 1 85 ? 32.188 -9.338 -1.288 1.00 57.78 85 PHE A N 1
ATOM 671 C CA . PHE A 1 85 ? 31.910 -8.012 -0.720 1.00 57.78 85 PHE A CA 1
ATOM 672 C C . PHE A 1 85 ? 31.453 -8.125 0.747 1.00 57.78 85 PHE A C 1
ATOM 674 O O . PHE A 1 85 ? 30.638 -8.975 1.084 1.00 57.78 85 PHE A O 1
ATOM 681 N N . ASP A 1 86 ? 31.994 -7.270 1.627 1.00 68.94 86 ASP A N 1
ATOM 682 C CA . ASP A 1 86 ? 31.640 -7.236 3.063 1.00 68.94 86 ASP A CA 1
ATOM 683 C C . ASP A 1 86 ? 30.390 -6.369 3.358 1.00 68.94 86 ASP A C 1
ATOM 685 O O . ASP A 1 86 ? 29.877 -6.397 4.476 1.00 68.94 86 ASP A O 1
ATOM 689 N N . GLU A 1 87 ? 29.914 -5.581 2.387 1.00 73.81 87 GLU A N 1
ATOM 690 C CA . GLU A 1 87 ? 28.730 -4.710 2.496 1.00 73.81 87 GLU A CA 1
ATOM 691 C C . GLU A 1 87 ? 27.666 -5.138 1.471 1.00 73.81 87 GLU A C 1
ATOM 693 O O . GLU A 1 87 ? 28.045 -5.626 0.397 1.00 73.81 87 GLU A O 1
ATOM 698 N N . PRO A 1 88 ? 26.361 -4.974 1.780 1.00 66.69 88 PRO A N 1
ATOM 699 C CA . PRO A 1 88 ? 25.300 -5.269 0.828 1.00 66.69 88 PRO A CA 1
ATOM 700 C C . PRO A 1 88 ? 25.466 -4.380 -0.405 1.00 66.69 88 PRO A C 1
ATOM 702 O O . PRO A 1 88 ? 25.747 -3.183 -0.305 1.00 66.69 88 PRO A O 1
ATOM 705 N N . VAL A 1 89 ? 25.339 -4.988 -1.578 1.00 69.38 89 VAL A N 1
ATOM 706 C CA . VAL A 1 89 ? 25.465 -4.291 -2.865 1.00 69.38 89 VAL A CA 1
ATOM 707 C C . VAL A 1 89 ? 24.201 -3.479 -3.149 1.00 69.38 89 VAL A C 1
ATOM 709 O O . VAL A 1 89 ? 24.262 -2.467 -3.845 1.00 69.38 89 VAL A O 1
ATOM 712 N N . GLU A 1 90 ? 23.086 -3.892 -2.551 1.00 65.31 90 GLU A N 1
ATOM 713 C CA . GLU A 1 90 ? 21.795 -3.233 -2.628 1.00 65.31 90 GLU A CA 1
ATOM 714 C C . GLU A 1 90 ? 21.033 -3.408 -1.311 1.00 65.31 90 GLU A C 1
ATOM 716 O O . GLU A 1 90 ? 21.089 -4.472 -0.686 1.00 65.31 90 GLU A O 1
ATOM 721 N N . ASP A 1 91 ? 20.374 -2.332 -0.890 1.00 75.62 91 ASP A N 1
ATOM 722 C CA . ASP A 1 91 ? 19.596 -2.225 0.341 1.00 75.62 91 ASP A CA 1
ATOM 723 C C . ASP A 1 91 ? 18.382 -1.339 0.037 1.00 75.62 91 ASP A C 1
ATOM 725 O O . ASP A 1 91 ? 18.531 -0.146 -0.258 1.00 75.62 91 ASP A O 1
ATOM 729 N N . GLN A 1 92 ? 17.200 -1.950 0.015 1.00 65.56 92 GLN A N 1
ATOM 730 C CA . GLN A 1 92 ? 15.937 -1.269 -0.245 1.00 65.56 92 GLN A CA 1
ATOM 731 C C . GLN A 1 92 ? 14.936 -1.568 0.869 1.00 65.56 92 GLN A C 1
ATOM 733 O O . GLN A 1 92 ? 14.819 -2.700 1.336 1.00 65.56 92 GLN A O 1
ATOM 738 N N . THR A 1 93 ? 14.184 -0.545 1.273 1.00 65.88 93 THR A N 1
ATOM 739 C CA . THR A 1 93 ? 13.126 -0.659 2.280 1.00 65.88 93 THR A CA 1
ATOM 740 C C . THR A 1 93 ? 11.806 -0.195 1.685 1.00 65.88 93 THR A C 1
ATOM 742 O O . THR A 1 93 ? 11.691 0.951 1.246 1.00 65.88 93 THR A O 1
ATOM 745 N N . PHE A 1 94 ? 10.802 -1.060 1.734 1.00 58.25 94 PHE A N 1
ATOM 746 C CA . PHE A 1 94 ? 9.440 -0.802 1.283 1.00 58.25 94 PHE A CA 1
ATOM 747 C C . PHE A 1 94 ? 8.521 -0.710 2.493 1.00 58.25 94 PHE A C 1
ATOM 749 O O . PHE A 1 94 ? 8.652 -1.491 3.436 1.00 58.25 94 PHE A O 1
ATOM 756 N N . ARG A 1 95 ? 7.609 0.260 2.491 1.00 63.41 95 ARG A N 1
ATOM 757 C CA . ARG A 1 95 ? 6.645 0.469 3.574 1.00 63.41 95 ARG A CA 1
ATOM 758 C C . ARG A 1 95 ? 5.281 0.721 2.973 1.00 63.41 95 ARG A C 1
ATOM 760 O O . ARG A 1 95 ? 5.112 1.717 2.286 1.00 63.41 95 ARG A O 1
ATOM 767 N N . GLU A 1 96 ? 4.328 -0.136 3.296 1.00 64.38 96 GLU A N 1
ATOM 768 C CA . GLU A 1 96 ? 2.982 -0.093 2.735 1.00 64.38 96 GLU A CA 1
ATOM 769 C C . GLU A 1 96 ? 1.952 -0.257 3.863 1.00 64.38 96 GLU A C 1
ATOM 771 O O . GLU A 1 96 ? 2.183 -0.990 4.826 1.00 64.38 96 GLU A O 1
ATOM 776 N N . SER A 1 97 ? 0.829 0.455 3.771 1.00 69.69 97 SER A N 1
ATOM 777 C CA . SER A 1 97 ? -0.302 0.338 4.697 1.00 69.69 97 SER A CA 1
ATOM 778 C C . SER A 1 97 ? -1.552 0.004 3.899 1.00 69.69 97 SER A C 1
ATOM 780 O O . SER A 1 97 ? -2.030 0.830 3.118 1.00 69.69 97 SER A O 1
ATOM 782 N N . GLU A 1 98 ? -2.088 -1.202 4.075 1.00 72.69 98 GLU A N 1
ATOM 783 C CA . GLU A 1 98 ? -3.259 -1.660 3.325 1.00 72.69 98 GLU A CA 1
ATOM 784 C C . GLU A 1 98 ? -4.279 -2.406 4.184 1.00 72.69 98 GLU A C 1
ATOM 786 O O . GLU A 1 98 ? -3.977 -2.992 5.228 1.00 72.69 98 GLU A O 1
ATOM 791 N N . SER A 1 99 ? -5.538 -2.386 3.731 1.00 76.69 99 SER A N 1
ATOM 792 C CA . SER A 1 99 ? -6.601 -3.172 4.353 1.00 76.69 99 SER A CA 1
ATOM 793 C C . SER A 1 99 ? -6.426 -4.658 4.053 1.00 76.69 99 SER A C 1
ATOM 795 O O . SER A 1 99 ? -5.978 -5.043 2.973 1.00 76.69 99 SER A O 1
ATOM 797 N N . TYR A 1 100 ? -6.860 -5.515 4.978 1.00 76.38 100 TYR A N 1
ATOM 798 C CA . TYR A 1 100 ? -6.803 -6.964 4.764 1.00 76.38 100 TYR A CA 1
ATOM 799 C C . TYR A 1 100 ? -7.612 -7.415 3.537 1.00 76.38 100 TYR A C 1
ATOM 801 O O . TYR A 1 100 ? -7.222 -8.359 2.864 1.00 76.38 100 TYR A O 1
ATOM 809 N N . GLU A 1 101 ? -8.705 -6.725 3.202 1.00 79.31 101 GLU A N 1
ATOM 810 C CA . GLU A 1 101 ? -9.473 -6.983 1.976 1.00 79.31 101 GLU A CA 1
ATOM 811 C C . GLU A 1 101 ? -8.631 -6.749 0.710 1.00 79.31 101 GLU A C 1
ATOM 813 O O . GLU A 1 101 ? -8.581 -7.619 -0.157 1.00 79.31 101 GLU A O 1
ATOM 818 N N . LYS A 1 102 ? -7.899 -5.630 0.632 1.00 72.88 102 LYS A N 1
ATOM 819 C CA . LYS A 1 102 ? -7.020 -5.328 -0.509 1.00 72.88 102 LYS A CA 1
ATOM 820 C C . LYS A 1 102 ? -5.838 -6.291 -0.593 1.00 72.88 102 LYS A C 1
ATOM 822 O O . LYS A 1 102 ? -5.547 -6.813 -1.667 1.00 72.88 102 LYS A O 1
ATOM 827 N N . LEU A 1 103 ? -5.226 -6.605 0.549 1.00 71.31 103 LEU A N 1
ATOM 828 C CA . LEU A 1 103 ? -4.158 -7.603 0.630 1.00 71.31 103 LEU A CA 1
ATOM 829 C C . LEU A 1 103 ? -4.647 -8.994 0.192 1.00 71.31 103 LEU A C 1
ATOM 831 O O . LEU A 1 103 ? -3.907 -9.745 -0.443 1.00 71.31 103 LEU A O 1
ATOM 835 N N . ALA A 1 104 ? -5.907 -9.345 0.468 1.00 68.19 104 ALA A N 1
ATOM 836 C CA . ALA A 1 104 ? -6.522 -10.568 -0.040 1.00 68.19 104 ALA A CA 1
ATOM 837 C C . ALA A 1 104 ? -6.722 -10.531 -1.568 1.00 68.19 104 ALA A C 1
ATOM 839 O O . ALA A 1 104 ? -6.495 -11.535 -2.240 1.00 68.19 104 ALA A O 1
ATOM 840 N N . GLU A 1 105 ? -7.128 -9.396 -2.135 1.00 72.19 105 GLU A N 1
ATOM 841 C CA . GLU A 1 105 ? -7.325 -9.246 -3.584 1.00 72.19 105 GLU A CA 1
ATOM 842 C C . GLU A 1 105 ? -6.017 -9.323 -4.379 1.00 72.19 105 GLU A C 1
ATOM 844 O O . GLU A 1 105 ? -5.994 -9.949 -5.440 1.00 72.19 105 GLU A O 1
ATOM 849 N N . LYS A 1 106 ? -4.935 -8.745 -3.843 1.00 66.12 106 LYS A N 1
ATOM 850 C CA . LYS A 1 106 ? -3.587 -8.791 -4.434 1.00 66.12 106 LYS A CA 1
ATOM 851 C C . LYS A 1 106 ? -2.902 -10.152 -4.289 1.00 66.12 106 LYS A C 1
ATOM 853 O O . LYS A 1 106 ? -1.931 -10.433 -4.981 1.00 66.12 106 LYS A O 1
ATOM 858 N N . SER A 1 107 ? -3.392 -11.018 -3.402 1.00 62.12 107 SER A N 1
ATOM 859 C CA . SER A 1 107 ? -2.740 -12.289 -3.092 1.00 62.12 107 SER A CA 1
ATOM 860 C C . SER A 1 107 ? -3.410 -13.509 -3.724 1.00 62.12 107 SER A C 1
ATOM 862 O O . SER A 1 107 ? -4.588 -13.519 -4.092 1.00 62.12 107 SER A O 1
ATOM 864 N N . SER A 1 108 ? -2.648 -14.600 -3.838 1.00 55.94 108 SER A N 1
ATOM 865 C CA . SER A 1 108 ? -3.120 -15.869 -4.396 1.00 55.94 108 SER A CA 1
ATOM 866 C C . SER A 1 108 ? -2.956 -17.039 -3.413 1.00 55.94 108 SER A C 1
ATOM 868 O O . SER A 1 108 ? -2.220 -16.972 -2.430 1.00 55.94 108 SER A O 1
ATOM 870 N N . GLY A 1 109 ? -3.702 -18.127 -3.634 1.00 64.94 109 GLY A N 1
ATOM 871 C CA . GLY A 1 109 ? -3.574 -19.355 -2.838 1.00 64.94 109 GLY A CA 1
ATOM 872 C C . GLY A 1 109 ? -3.956 -19.205 -1.357 1.00 64.94 109 GLY A C 1
ATOM 873 O O . GLY A 1 109 ? -5.000 -18.634 -1.033 1.00 64.94 109 GLY A O 1
ATOM 874 N N . ASP A 1 110 ? -3.125 -19.764 -0.471 1.00 63.12 110 ASP A N 1
ATOM 875 C CA . ASP A 1 110 ? -3.342 -19.783 0.985 1.00 63.12 110 ASP A CA 1
ATOM 876 C C . ASP A 1 110 ? -3.193 -18.377 1.623 1.00 63.12 110 ASP A C 1
ATOM 878 O O . ASP A 1 110 ? -3.763 -18.100 2.685 1.00 63.12 110 ASP A O 1
ATOM 882 N N . MET A 1 111 ? -2.502 -17.448 0.946 1.00 63.12 111 MET A N 1
ATOM 883 C CA . MET A 1 111 ? -2.305 -16.058 1.386 1.00 63.12 111 MET A CA 1
ATOM 884 C C . MET A 1 111 ? -3.613 -15.267 1.348 1.00 63.12 111 MET A C 1
ATOM 886 O O . MET A 1 111 ? -4.009 -14.667 2.348 1.00 63.12 111 MET A O 1
ATOM 890 N N . ARG A 1 112 ? -4.361 -15.385 0.247 1.00 68.44 112 ARG A N 1
ATOM 891 C CA . ARG A 1 112 ? -5.688 -14.775 0.137 1.00 68.44 112 ARG A CA 1
ATOM 892 C C . ARG A 1 112 ? -6.612 -15.229 1.257 1.00 68.44 112 ARG A C 1
ATOM 894 O O . ARG A 1 112 ? -7.282 -14.414 1.877 1.00 68.44 112 ARG A O 1
ATOM 901 N N . THR A 1 113 ? -6.615 -16.529 1.560 1.00 69.69 113 THR A N 1
ATOM 902 C CA . THR A 1 113 ? -7.470 -17.067 2.629 1.00 69.69 113 THR A CA 1
ATOM 903 C C . THR A 1 113 ? -7.066 -16.577 4.019 1.00 69.69 113 THR A C 1
ATOM 905 O O . THR A 1 113 ? -7.928 -16.380 4.868 1.00 69.69 113 THR A O 1
ATOM 908 N N . THR A 1 114 ? -5.773 -16.329 4.241 1.00 72.12 114 THR A N 1
ATOM 909 C CA . THR A 1 114 ? -5.245 -15.781 5.499 1.00 72.12 114 THR A CA 1
ATOM 910 C C . THR A 1 114 ? -5.745 -14.352 5.705 1.00 72.12 114 THR A C 1
ATOM 912 O O . THR A 1 114 ? -6.293 -14.044 6.763 1.00 72.12 114 THR A O 1
ATOM 915 N N . PHE A 1 115 ? -5.643 -13.497 4.684 1.00 75.81 115 PHE A N 1
ATOM 916 C CA . PHE A 1 115 ? -6.132 -12.120 4.759 1.00 75.81 115 PHE A CA 1
ATOM 917 C C . PHE A 1 115 ? -7.662 -12.020 4.803 1.00 75.81 115 PHE A C 1
ATOM 919 O O . PHE A 1 115 ? -8.183 -11.211 5.565 1.00 75.81 115 PHE A O 1
ATOM 926 N N . GLU A 1 116 ? -8.397 -12.885 4.095 1.00 79.06 116 GLU A N 1
ATOM 927 C CA . GLU A 1 116 ? -9.863 -12.989 4.221 1.00 79.06 116 GLU A CA 1
ATOM 928 C C . GLU A 1 116 ? -10.292 -13.345 5.663 1.00 79.06 116 GLU A C 1
ATOM 930 O O . GLU A 1 116 ? -11.246 -12.770 6.208 1.00 79.06 116 GLU A O 1
ATOM 935 N N . ASP A 1 117 ? -9.582 -14.278 6.309 1.00 79.06 117 ASP A N 1
ATOM 936 C CA . ASP A 1 117 ? -9.830 -14.661 7.703 1.00 79.06 117 ASP A CA 1
ATOM 937 C C . ASP A 1 117 ? -9.473 -13.520 8.671 1.00 79.06 117 ASP A C 1
ATOM 939 O O . ASP A 1 117 ? -10.231 -13.249 9.610 1.00 79.06 117 ASP A O 1
ATOM 943 N N . MET A 1 118 ? -8.372 -12.801 8.427 1.00 78.94 118 MET A N 1
ATOM 944 C CA . MET A 1 118 ? -7.964 -11.634 9.219 1.00 78.94 118 MET A CA 1
ATOM 945 C C . MET A 1 118 ? -8.929 -10.460 9.079 1.00 78.94 118 MET A C 1
ATOM 947 O O . MET A 1 118 ? -9.297 -9.867 10.095 1.00 78.94 118 MET A O 1
ATOM 951 N N . ASP A 1 119 ? -9.403 -10.169 7.867 1.00 84.25 119 ASP A N 1
ATOM 952 C CA . ASP A 1 119 ? -10.434 -9.161 7.627 1.00 84.25 119 ASP A CA 1
ATOM 953 C C . ASP A 1 119 ? -11.720 -9.514 8.382 1.00 84.25 119 ASP A C 1
ATOM 955 O O . ASP A 1 119 ? -12.280 -8.708 9.134 1.00 84.25 119 ASP A O 1
ATOM 959 N N . THR A 1 120 ? -12.143 -10.776 8.284 1.00 82.06 120 THR A N 1
ATOM 960 C CA . THR A 1 120 ? -13.327 -11.270 8.988 1.00 82.06 120 THR A CA 1
ATOM 961 C C . THR A 1 120 ? -13.158 -11.159 10.507 1.00 82.06 120 THR A C 1
ATOM 963 O O . THR A 1 120 ? -14.057 -10.669 11.206 1.00 82.06 120 THR A O 1
ATOM 966 N N . ALA A 1 121 ? -12.017 -11.598 11.046 1.00 81.88 121 ALA A N 1
ATOM 967 C CA . ALA A 1 121 ? -11.686 -11.518 12.468 1.00 81.88 121 ALA A CA 1
ATOM 968 C C . ALA A 1 121 ? -11.699 -10.067 12.962 1.00 81.88 121 ALA A C 1
ATOM 970 O O . ALA A 1 121 ? -12.303 -9.742 13.994 1.00 81.88 121 ALA A O 1
ATOM 971 N N . GLY A 1 122 ? -11.050 -9.209 12.186 1.00 85.69 122 GLY A N 1
ATOM 972 C CA . GLY A 1 122 ? -10.904 -7.784 12.361 1.00 85.69 122 GLY A CA 1
ATOM 973 C C . GLY A 1 122 ? -12.215 -7.034 12.431 1.00 85.69 122 GLY A C 1
ATOM 974 O O . GLY A 1 122 ? -12.563 -6.448 13.463 1.00 85.69 122 GLY A O 1
ATOM 975 N N . THR A 1 123 ? -12.992 -7.140 11.360 1.00 85.94 123 THR A N 1
ATOM 976 C CA . THR A 1 123 ? -14.305 -6.520 11.205 1.00 85.94 123 THR A CA 1
ATOM 977 C C . THR A 1 123 ? -15.252 -6.959 12.322 1.00 85.94 123 THR A C 1
ATOM 979 O O . THR A 1 123 ? -15.886 -6.124 12.980 1.00 85.94 123 THR A O 1
ATOM 982 N N . VAL A 1 124 ? -15.324 -8.260 12.632 1.00 83.88 124 VAL A N 1
ATOM 983 C CA . VAL A 1 124 ? -16.176 -8.763 13.725 1.00 83.88 124 VAL A CA 1
ATOM 984 C C . VAL A 1 124 ? -15.743 -8.185 15.074 1.00 83.88 124 VAL A C 1
ATOM 986 O O . VAL A 1 124 ? -16.588 -7.718 15.848 1.00 83.88 124 VAL A O 1
ATOM 989 N N . ALA A 1 125 ? -14.443 -8.178 15.370 1.00 85.69 125 ALA A N 1
ATOM 990 C CA . ALA A 1 125 ? -13.918 -7.639 16.619 1.00 85.69 125 ALA A CA 1
ATOM 991 C C . ALA A 1 125 ? -14.166 -6.130 16.745 1.00 85.69 125 ALA A C 1
ATOM 993 O O . ALA A 1 125 ? -14.609 -5.670 17.803 1.00 85.69 125 ALA A O 1
ATOM 994 N N . GLN A 1 126 ? -13.971 -5.373 15.666 1.00 88.56 126 GLN A N 1
ATOM 995 C CA . GLN A 1 126 ? -14.212 -3.935 15.602 1.00 88.56 126 GLN A CA 1
ATOM 996 C C . GLN A 1 126 ? -15.684 -3.605 15.893 1.00 88.56 126 GLN A C 1
ATOM 998 O O . GLN A 1 126 ? -15.980 -2.765 16.752 1.00 88.56 126 GLN A O 1
ATOM 1003 N N . TRP A 1 127 ? -16.626 -4.328 15.278 1.00 87.25 127 TRP A N 1
ATOM 1004 C CA . TRP A 1 127 ? -18.059 -4.185 15.558 1.00 87.25 127 TRP A CA 1
ATOM 1005 C C . TRP A 1 127 ? -18.399 -4.464 17.021 1.00 87.25 127 TRP A C 1
ATOM 1007 O O . TRP A 1 127 ? -19.154 -3.715 17.656 1.00 87.25 127 TRP A O 1
ATOM 1017 N N . MET A 1 128 ? -17.837 -5.532 17.586 1.00 84.06 128 MET A N 1
ATOM 1018 C CA . MET A 1 128 ? -18.046 -5.871 18.991 1.00 84.06 128 MET A CA 1
ATOM 1019 C C . MET A 1 128 ? -17.487 -4.791 19.918 1.00 84.06 128 MET A C 1
ATOM 1021 O O . MET A 1 128 ? -18.171 -4.393 20.864 1.00 84.06 128 MET A O 1
ATOM 1025 N N . LEU A 1 129 ? -16.294 -4.262 19.644 1.00 84.69 129 LEU A N 1
ATOM 1026 C CA . LEU A 1 129 ? -15.706 -3.178 20.429 1.00 84.69 129 LEU A CA 1
ATOM 1027 C C . LEU A 1 129 ? -16.585 -1.932 20.401 1.00 84.69 129 LEU A C 1
ATOM 1029 O O . LEU A 1 129 ? -16.916 -1.419 21.469 1.00 84.69 129 LEU A O 1
ATOM 1033 N N . TRP A 1 130 ? -17.052 -1.491 19.233 1.00 89.12 130 TRP A N 1
ATOM 1034 C CA . TRP A 1 130 ? -17.918 -0.312 19.130 1.00 89.12 130 TRP A CA 1
ATOM 1035 C C . TRP A 1 130 ? -19.248 -0.482 19.869 1.00 89.12 130 TRP A C 1
ATOM 1037 O O . TRP A 1 130 ? -19.643 0.395 20.648 1.00 89.12 130 TRP A O 1
ATOM 1047 N N . LEU A 1 131 ? -19.916 -1.631 19.721 1.00 86.25 131 LEU A N 1
ATOM 1048 C CA . LEU A 1 131 ? -21.134 -1.940 20.481 1.00 86.25 131 LEU A CA 1
ATOM 1049 C C . LEU A 1 131 ? -20.865 -1.972 21.993 1.00 86.25 131 LEU A C 1
ATOM 1051 O O . LEU A 1 131 ? -21.660 -1.452 22.787 1.00 86.25 131 LEU A O 1
ATOM 1055 N N . GLY A 1 132 ? -19.726 -2.537 22.394 1.00 86.56 132 GLY A N 1
ATOM 1056 C CA . GLY A 1 132 ? -19.243 -2.559 23.770 1.00 86.56 132 GLY A CA 1
ATOM 1057 C C . GLY A 1 132 ? -18.984 -1.161 24.333 1.00 86.56 132 GLY A C 1
ATOM 1058 O O . GLY A 1 132 ? -19.468 -0.849 25.423 1.00 86.56 132 GLY A O 1
ATOM 1059 N N . ILE A 1 133 ? -18.293 -0.296 23.586 1.00 88.75 133 ILE A N 1
ATOM 1060 C CA . ILE A 1 133 ? -17.960 1.094 23.939 1.00 88.75 133 ILE A CA 1
ATOM 1061 C C . ILE A 1 133 ? -19.233 1.912 24.154 1.00 88.75 133 ILE A C 1
ATOM 1063 O O . ILE A 1 133 ? -19.387 2.558 25.197 1.00 88.75 133 ILE A O 1
ATOM 1067 N N . ILE A 1 134 ? -20.183 1.841 23.217 1.00 86.75 134 ILE A N 1
ATOM 1068 C CA . ILE A 1 134 ? -21.466 2.550 23.309 1.00 86.75 134 ILE A CA 1
ATOM 1069 C C . ILE A 1 134 ? -22.240 2.082 24.547 1.00 86.75 134 ILE A C 1
ATOM 1071 O O . ILE A 1 134 ? -22.704 2.898 25.354 1.00 86.75 134 ILE A O 1
ATOM 1075 N N . ALA A 1 135 ? -22.345 0.767 24.751 1.00 83.56 135 ALA A N 1
ATOM 1076 C CA . ALA A 1 135 ? -23.011 0.206 25.922 1.00 83.56 135 ALA A CA 1
ATOM 1077 C C . ALA A 1 135 ? -22.291 0.581 27.233 1.00 83.56 135 ALA A C 1
ATOM 1079 O O . ALA A 1 135 ? -22.949 0.822 28.255 1.00 83.56 135 ALA A O 1
ATOM 1080 N N . MET A 1 136 ? -20.959 0.682 27.224 1.00 90.88 136 MET A N 1
ATOM 1081 C CA . MET A 1 136 ? -20.158 1.061 28.388 1.00 90.88 136 MET A CA 1
ATOM 1082 C C . MET A 1 136 ? -20.356 2.532 28.757 1.00 90.88 136 MET A C 1
ATOM 1084 O O . MET A 1 136 ? -20.552 2.848 29.933 1.00 90.88 136 MET A O 1
ATOM 1088 N N . LEU A 1 137 ? -20.421 3.425 27.768 1.00 89.25 137 LEU A N 1
ATOM 1089 C CA . LEU A 1 137 ? -20.741 4.837 27.976 1.00 89.25 137 LEU A CA 1
ATOM 1090 C C . LEU A 1 137 ? -22.126 5.005 28.617 1.00 89.25 137 LEU A C 1
ATOM 1092 O O . LEU A 1 137 ? -22.276 5.695 29.630 1.00 89.25 137 LEU A O 1
ATOM 1096 N N . ILE A 1 138 ? -23.135 4.312 28.082 1.00 82.75 138 ILE A N 1
ATOM 1097 C CA . ILE A 1 138 ? -24.490 4.285 28.654 1.00 82.75 138 ILE A CA 1
ATOM 1098 C C . ILE A 1 138 ? -24.453 3.760 30.097 1.00 82.75 138 ILE A C 1
ATOM 1100 O O . ILE A 1 138 ? -25.112 4.307 30.987 1.00 82.75 138 ILE A O 1
ATOM 1104 N N . THR A 1 139 ? -23.644 2.734 30.360 1.00 84.88 139 THR A N 1
ATOM 1105 C CA . THR A 1 139 ? -23.472 2.162 31.701 1.00 84.88 139 THR A CA 1
ATOM 1106 C C . THR A 1 139 ? -22.842 3.149 32.674 1.00 84.88 139 THR A C 1
ATOM 1108 O O . THR A 1 139 ? -23.332 3.266 33.798 1.00 84.88 139 THR A O 1
ATOM 1111 N N . ALA A 1 140 ? -21.825 3.905 32.259 1.00 80.81 140 ALA A N 1
ATOM 1112 C CA . ALA A 1 140 ? -21.217 4.953 33.075 1.00 80.81 140 ALA A CA 1
ATOM 1113 C C . ALA A 1 140 ? -22.237 6.050 33.428 1.00 80.81 140 ALA A C 1
ATOM 1115 O O . ALA A 1 140 ? -22.351 6.442 34.595 1.00 80.81 140 ALA A O 1
ATOM 1116 N N . ILE A 1 141 ? -23.055 6.476 32.458 1.00 80.31 141 ILE A N 1
ATOM 1117 C CA . ILE A 1 141 ? -24.142 7.443 32.676 1.00 80.31 141 ILE A CA 1
ATOM 1118 C C . ILE A 1 141 ? -25.157 6.885 33.679 1.00 80.31 141 ILE A C 1
ATOM 1120 O O . ILE A 1 141 ? -25.492 7.550 34.662 1.00 80.31 141 ILE A O 1
ATOM 1124 N N . PHE A 1 142 ? -25.623 5.647 33.498 1.00 78.81 142 PHE A N 1
ATOM 1125 C CA . PHE A 1 142 ? -26.567 5.034 34.432 1.00 78.81 142 PHE A CA 1
ATOM 1126 C C . PHE A 1 142 ? -25.966 4.795 35.814 1.00 78.81 142 PHE A C 1
ATOM 1128 O O . PHE A 1 142 ? -26.675 4.957 36.805 1.00 78.81 142 PHE A O 1
ATOM 1135 N N . ALA A 1 143 ? -24.685 4.440 35.916 1.00 75.12 143 ALA A N 1
ATOM 1136 C CA . ALA A 1 143 ? -23.985 4.310 37.189 1.00 75.12 143 ALA A CA 1
ATOM 1137 C C . ALA A 1 143 ? -23.947 5.653 37.928 1.00 75.12 143 ALA A C 1
ATOM 1139 O O . ALA A 1 143 ? -24.298 5.716 39.110 1.00 75.12 143 ALA A O 1
ATOM 1140 N N . PHE A 1 144 ? -23.617 6.737 37.222 1.00 73.19 144 PHE A N 1
ATOM 1141 C CA . PHE A 1 144 ? -23.652 8.091 37.765 1.00 73.19 144 PHE A CA 1
ATOM 1142 C C . PHE A 1 144 ? -25.066 8.495 38.204 1.00 73.19 144 PHE A C 1
ATOM 1144 O O . PHE A 1 144 ? -25.257 8.973 39.322 1.00 73.19 144 PHE A O 1
ATOM 1151 N N . CYS A 1 145 ? -26.082 8.255 37.373 1.00 69.50 145 CYS A N 1
ATOM 1152 C CA . CYS A 1 145 ? -27.475 8.552 37.710 1.00 69.50 145 CYS A CA 1
ATOM 1153 C C . CYS A 1 145 ? -27.996 7.707 38.886 1.00 69.50 145 CYS A C 1
ATOM 1155 O O . CYS A 1 145 ? -28.758 8.219 39.708 1.00 69.50 145 CYS A O 1
ATOM 1157 N N . SER A 1 146 ? -27.561 6.451 39.008 1.00 71.00 146 SER A N 1
ATOM 1158 C CA . SER A 1 146 ? -27.874 5.569 40.139 1.00 71.00 146 SER A CA 1
ATOM 1159 C C . SER A 1 146 ? -27.247 6.091 41.436 1.00 71.00 146 SER A C 1
ATOM 1161 O O . SER A 1 146 ? -27.927 6.207 42.457 1.00 71.00 146 SER A O 1
ATOM 1163 N N . LEU A 1 147 ? -25.975 6.503 41.395 1.00 66.94 147 LEU A N 1
ATOM 1164 C CA . LEU A 1 147 ? -25.290 7.168 42.512 1.00 66.94 147 LEU A CA 1
ATOM 1165 C C . LEU A 1 147 ? -25.948 8.504 42.892 1.00 66.94 147 LEU A C 1
ATOM 1167 O O . LEU A 1 147 ? -26.048 8.832 44.073 1.00 66.94 147 LEU A O 1
ATOM 1171 N N . ALA A 1 148 ? -26.439 9.252 41.901 1.00 64.75 148 ALA A N 1
ATOM 1172 C CA . ALA A 1 148 ? -27.195 10.486 42.098 1.00 64.75 148 ALA A CA 1
ATOM 1173 C C . ALA A 1 148 ? -28.619 10.254 42.633 1.00 64.75 148 ALA A C 1
ATOM 1175 O O . ALA A 1 148 ? -29.306 11.234 42.929 1.00 64.75 148 ALA A O 1
ATOM 1176 N N . GLN A 1 149 ? -29.052 8.990 42.747 1.00 68.94 149 GLN A N 1
ATOM 1177 C CA . GLN A 1 149 ? -30.407 8.557 43.106 1.00 68.94 149 GLN A CA 1
ATOM 1178 C C . GLN A 1 149 ? -31.496 9.036 42.130 1.00 68.94 149 GLN A C 1
ATOM 1180 O O . GLN A 1 149 ? -32.660 9.180 42.501 1.00 68.94 149 GLN A O 1
ATOM 1185 N N . ILE A 1 150 ? -31.124 9.294 40.876 1.00 61.78 150 ILE A N 1
ATOM 1186 C CA . ILE A 1 150 ? -32.036 9.733 39.813 1.00 61.78 150 ILE A CA 1
ATOM 1187 C C . ILE A 1 150 ? -32.698 8.522 39.149 1.00 61.78 150 ILE A C 1
ATOM 1189 O O . ILE A 1 150 ? -33.879 8.566 38.809 1.00 61.78 150 ILE A O 1
ATOM 1193 N N . THR A 1 151 ? -31.950 7.432 38.965 1.00 62.03 151 THR A N 1
ATOM 1194 C CA . THR A 1 151 ? -32.401 6.235 38.242 1.00 62.03 151 THR A CA 1
ATOM 1195 C C . THR A 1 151 ? -32.206 4.960 39.058 1.00 62.03 151 THR A C 1
ATOM 1197 O O . THR A 1 151 ? -31.495 4.924 40.061 1.00 62.03 151 THR A O 1
ATOM 1200 N N . ASN A 1 152 ? -32.878 3.887 38.632 1.00 67.75 152 ASN A N 1
ATOM 1201 C CA . ASN A 1 152 ? -32.751 2.569 39.246 1.00 67.75 152 ASN A CA 1
ATOM 1202 C C . ASN A 1 152 ? -31.445 1.888 38.801 1.00 67.75 152 ASN A C 1
ATOM 1204 O O . ASN A 1 152 ? -31.163 1.813 37.605 1.00 67.75 152 ASN A O 1
ATOM 1208 N N . SER A 1 153 ? -30.710 1.303 39.748 1.00 68.75 153 SER A N 1
ATOM 1209 C CA . SER A 1 153 ? -29.460 0.570 39.506 1.00 68.75 153 SER A CA 1
ATOM 1210 C C . SER A 1 153 ? -29.614 -0.669 38.607 1.00 68.75 153 SER A C 1
ATOM 1212 O O . SER A 1 153 ? -28.631 -1.187 38.076 1.00 68.75 153 SER A O 1
ATOM 1214 N N . ARG A 1 154 ? -30.850 -1.137 38.376 1.00 68.69 154 ARG A N 1
ATOM 1215 C CA . ARG A 1 154 ? -31.147 -2.199 37.398 1.00 68.69 154 ARG A CA 1
ATOM 1216 C C . ARG A 1 154 ? -30.777 -1.811 35.967 1.00 68.69 154 ARG A C 1
ATOM 1218 O O . ARG A 1 154 ? -30.300 -2.670 35.238 1.00 68.69 154 ARG A O 1
ATOM 1225 N N . PHE A 1 155 ? -30.927 -0.542 35.580 1.00 66.69 155 PHE A N 1
ATOM 1226 C CA . PHE A 1 155 ? -30.524 -0.091 34.242 1.00 66.69 155 PHE A CA 1
ATOM 1227 C C . PHE A 1 155 ? -29.015 -0.237 34.033 1.00 66.69 155 PHE A C 1
ATOM 1229 O O . PHE A 1 155 ? -28.605 -0.792 33.021 1.00 66.69 155 PHE A O 1
ATOM 1236 N N . THR A 1 156 ? -28.213 0.120 35.043 1.00 71.19 156 THR A N 1
ATOM 1237 C CA . THR A 1 156 ? -26.758 -0.114 35.064 1.00 71.19 156 THR A CA 1
ATOM 1238 C C . THR A 1 156 ? -26.404 -1.598 34.956 1.00 71.19 156 THR A C 1
ATOM 1240 O O . THR A 1 156 ? -25.374 -1.948 34.398 1.00 71.19 156 THR A O 1
ATOM 1243 N N . THR A 1 157 ? -27.255 -2.485 35.481 1.00 73.25 157 THR A N 1
ATOM 1244 C CA . THR A 1 157 ? -27.030 -3.937 35.409 1.00 73.25 157 THR A CA 1
ATOM 1245 C C . THR A 1 157 ? -27.240 -4.459 33.992 1.00 73.25 157 THR A C 1
ATOM 1247 O O . THR A 1 157 ? -26.404 -5.208 33.496 1.00 73.25 157 THR A O 1
ATOM 1250 N N . TYR A 1 158 ? -28.328 -4.051 33.333 1.00 76.31 158 TYR A N 1
ATOM 1251 C CA . TYR A 1 158 ? -28.624 -4.479 31.965 1.00 76.31 158 TYR A CA 1
ATOM 1252 C C . TYR A 1 158 ? -27.611 -3.931 30.964 1.00 76.31 158 TYR A C 1
ATOM 1254 O O . TYR A 1 158 ? -27.021 -4.712 30.224 1.00 76.31 158 TYR A O 1
ATOM 1262 N N . SER A 1 159 ? -27.361 -2.618 30.979 1.00 77.25 159 SER A N 1
ATOM 1263 C CA . SER A 1 159 ? -26.389 -2.011 30.065 1.00 77.25 159 SER A CA 1
ATOM 1264 C C . SER A 1 159 ? -24.975 -2.531 30.329 1.00 77.25 159 SER A C 1
ATOM 1266 O O . SER A 1 159 ? -24.263 -2.853 29.385 1.00 77.25 159 SER A O 1
ATOM 1268 N N . GLY A 1 160 ? -24.602 -2.697 31.605 1.00 74.75 160 GLY A N 1
ATOM 1269 C CA . GLY A 1 160 ? -23.285 -3.200 31.985 1.00 74.75 160 GLY A CA 1
ATOM 1270 C C . GLY A 1 160 ? -23.056 -4.637 31.533 1.00 74.75 160 GLY A C 1
ATOM 1271 O O . GLY A 1 160 ? -21.967 -4.960 31.083 1.00 74.75 160 GLY A O 1
ATOM 1272 N N . SER A 1 161 ? -24.092 -5.481 31.572 1.00 7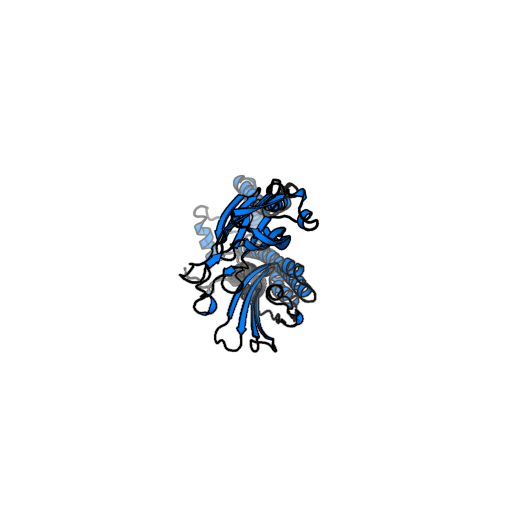5.38 161 SER A N 1
ATOM 1273 C CA . SER A 1 161 ? -23.994 -6.871 31.110 1.00 75.38 161 SER A CA 1
ATOM 1274 C C . SER A 1 161 ? -23.790 -6.958 29.597 1.00 75.38 161 SER A C 1
ATOM 1276 O O . SER A 1 161 ? -22.982 -7.762 29.145 1.00 75.38 161 SER A O 1
ATOM 1278 N N . VAL A 1 162 ? -24.488 -6.117 28.824 1.00 80.56 162 VAL A N 1
ATOM 1279 C CA . VAL A 1 162 ? -24.307 -6.027 27.365 1.00 80.56 162 VAL A CA 1
ATOM 1280 C C . VAL A 1 162 ? -22.901 -5.528 27.033 1.00 80.56 162 VAL A C 1
ATOM 1282 O O . VAL A 1 162 ? -22.216 -6.139 26.221 1.00 80.56 162 VAL A O 1
ATOM 1285 N N . ALA A 1 163 ? -22.443 -4.470 27.707 1.00 84.12 163 ALA A N 1
ATOM 1286 C CA . ALA A 1 163 ? -21.110 -3.918 27.494 1.00 84.12 163 ALA A CA 1
ATOM 1287 C C . ALA A 1 163 ? -20.008 -4.940 27.818 1.00 84.12 163 ALA A C 1
ATOM 1289 O O . ALA A 1 163 ? -19.102 -5.149 27.019 1.00 84.12 163 ALA A O 1
ATOM 1290 N N . THR A 1 164 ? -20.117 -5.626 28.961 1.00 81.50 164 THR A N 1
ATOM 1291 C CA . THR A 1 164 ? -19.177 -6.683 29.355 1.00 81.50 164 THR A CA 1
ATOM 1292 C C . THR A 1 164 ? -19.170 -7.843 28.373 1.00 81.50 164 THR A C 1
ATOM 1294 O O . THR A 1 164 ? -18.098 -8.356 28.092 1.00 81.50 164 THR A O 1
ATOM 1297 N N . PHE A 1 165 ? -20.323 -8.260 27.841 1.00 85.00 165 PHE A N 1
ATOM 1298 C CA . PHE A 1 165 ? -20.378 -9.344 26.859 1.00 85.00 165 PHE A CA 1
ATOM 1299 C C . PHE A 1 165 ? -19.524 -9.020 25.630 1.00 85.00 165 PHE A C 1
ATOM 1301 O O . PHE A 1 165 ? -18.619 -9.778 25.296 1.00 85.00 165 PHE A O 1
ATOM 1308 N N . PHE A 1 166 ? -19.770 -7.872 25.001 1.00 88.25 166 PHE A N 1
ATOM 1309 C CA . PHE A 1 166 ? -19.056 -7.498 23.786 1.00 88.25 166 PHE A CA 1
ATOM 1310 C C . PHE A 1 166 ? -17.565 -7.255 24.031 1.00 88.25 166 PHE A C 1
ATOM 1312 O O . PHE A 1 166 ? -16.741 -7.835 23.333 1.00 88.25 166 PHE A O 1
ATOM 1319 N N . LEU A 1 167 ? -17.209 -6.486 25.066 1.00 89.81 167 LEU A N 1
ATOM 1320 C CA . LEU A 1 167 ? -15.805 -6.193 25.372 1.00 89.81 167 LEU A CA 1
ATOM 1321 C C . LEU A 1 167 ? -15.019 -7.436 25.808 1.00 89.81 167 LEU A C 1
ATOM 1323 O O . LEU A 1 167 ? -13.823 -7.511 25.569 1.00 89.81 167 LEU A O 1
ATOM 1327 N N . PHE A 1 168 ? -15.668 -8.411 26.451 1.00 85.19 168 PHE A N 1
ATOM 1328 C CA . PHE A 1 168 ? -15.007 -9.648 26.861 1.00 85.19 168 PHE A CA 1
ATOM 1329 C C . PHE A 1 168 ? -14.733 -10.586 25.690 1.00 85.19 168 PHE A C 1
ATOM 1331 O O . PHE A 1 168 ? -13.660 -11.178 25.624 1.00 85.19 168 PHE A O 1
ATOM 1338 N N . PHE A 1 169 ? -15.703 -10.740 24.789 1.00 82.94 169 PHE A N 1
ATOM 1339 C CA . PHE A 1 169 ? -15.575 -11.681 23.683 1.00 82.94 169 PHE A CA 1
ATOM 1340 C C . PHE A 1 169 ? -14.839 -11.105 22.474 1.00 82.94 169 PHE A C 1
ATOM 1342 O O . PHE A 1 169 ? -14.281 -11.900 21.732 1.00 82.94 169 PHE A O 1
ATOM 1349 N N . ALA A 1 170 ? -14.774 -9.781 22.297 1.00 86.50 170 ALA A N 1
ATOM 1350 C CA . ALA A 1 170 ? -14.066 -9.161 21.173 1.00 86.50 170 ALA A CA 1
ATOM 1351 C C . ALA A 1 170 ? -12.610 -9.655 21.009 1.00 86.50 170 ALA A C 1
ATOM 1353 O O . ALA A 1 170 ? -12.314 -10.216 19.957 1.00 86.50 170 ALA A O 1
ATOM 1354 N N . PRO A 1 171 ? -11.719 -9.569 22.022 1.00 81.94 171 PRO A N 1
ATOM 1355 C CA . PRO A 1 171 ? -10.340 -10.041 21.863 1.00 81.94 171 PRO A CA 1
ATOM 1356 C C . PRO A 1 171 ? -10.227 -11.564 21.729 1.00 81.94 171 PRO A C 1
ATOM 1358 O O . PRO A 1 171 ? -9.284 -12.062 21.128 1.00 81.94 171 PRO A O 1
ATOM 1361 N N . ILE A 1 172 ? -11.186 -12.315 22.281 1.00 78.12 172 ILE A N 1
ATOM 1362 C CA . ILE A 1 172 ? -11.210 -13.780 22.187 1.00 78.12 172 ILE A CA 1
ATOM 1363 C C . ILE A 1 172 ? -11.586 -14.213 20.771 1.00 78.12 172 ILE A C 1
ATOM 1365 O O . ILE A 1 172 ? -10.973 -15.122 20.230 1.00 78.12 172 ILE A O 1
ATOM 1369 N N . ILE A 1 173 ? -12.612 -13.587 20.196 1.00 77.94 173 ILE A N 1
ATOM 1370 C CA . ILE A 1 173 ? -13.091 -13.900 18.850 1.00 77.94 173 ILE A CA 1
ATOM 1371 C C . ILE A 1 173 ? -12.052 -13.484 17.822 1.00 77.94 173 ILE A C 1
ATOM 1373 O O . ILE A 1 173 ? -11.753 -14.292 16.956 1.00 77.94 173 ILE A O 1
ATOM 1377 N N . TRP A 1 174 ? -11.454 -12.301 17.979 1.00 84.00 174 TRP A N 1
ATOM 1378 C CA . TRP A 1 174 ? -10.338 -11.875 17.141 1.00 84.00 174 TRP A CA 1
ATOM 1379 C C . TRP A 1 174 ? -9.216 -12.922 17.136 1.00 84.00 174 TRP A C 1
ATOM 1381 O O . TRP A 1 174 ? -8.880 -13.448 16.089 1.00 84.00 174 TRP A O 1
ATOM 1391 N N . TYR A 1 175 ? -8.735 -13.335 18.316 1.00 77.12 175 TYR A N 1
ATOM 1392 C CA . TYR A 1 175 ? -7.646 -14.312 18.423 1.00 77.12 175 TYR A CA 1
ATOM 1393 C C . TYR A 1 175 ? -8.001 -15.718 17.908 1.00 77.12 175 TYR A C 1
ATOM 1395 O O . TYR A 1 175 ? -7.139 -16.416 17.398 1.00 77.12 175 TYR A O 1
ATOM 1403 N N . ILE A 1 176 ? -9.252 -16.170 18.061 1.00 71.31 176 ILE A N 1
ATOM 1404 C CA . ILE A 1 176 ? -9.689 -17.493 17.568 1.00 71.31 176 ILE A CA 1
ATOM 1405 C C . ILE A 1 176 ? -9.824 -17.516 16.045 1.00 71.31 176 ILE A C 1
ATOM 1407 O O . ILE A 1 176 ? -9.678 -18.580 15.449 1.00 71.31 176 ILE A O 1
ATOM 1411 N N . LEU A 1 177 ? -10.183 -16.380 15.450 1.00 71.88 177 LEU A N 1
ATOM 1412 C CA . LEU A 1 177 ? -10.350 -16.241 14.008 1.00 71.88 177 LEU A CA 1
ATOM 1413 C C . LEU A 1 177 ? -9.038 -15.886 13.301 1.00 71.88 177 LEU A C 1
ATOM 1415 O O . LEU A 1 177 ? -9.023 -15.879 12.079 1.00 71.88 177 LEU A O 1
ATOM 1419 N N . LEU A 1 178 ? -7.954 -15.629 14.043 1.00 68.38 178 LEU A N 1
ATOM 1420 C CA . LEU A 1 178 ? -6.640 -15.513 13.429 1.00 68.38 178 LEU A CA 1
ATOM 1421 C C . LEU A 1 178 ? -6.204 -16.872 12.852 1.00 68.38 178 LEU A C 1
ATOM 1423 O O . LEU A 1 178 ? -6.343 -17.895 13.537 1.00 68.38 178 LEU A O 1
ATOM 1427 N N . PRO A 1 179 ? -5.658 -16.888 11.626 1.00 62.19 179 PRO A N 1
ATOM 1428 C CA . PRO A 1 179 ? -5.073 -18.088 11.043 1.00 62.19 179 PRO A CA 1
ATOM 1429 C C . PRO A 1 179 ? -3.897 -18.580 11.901 1.00 62.19 179 PRO A C 1
ATOM 1431 O O . PRO A 1 179 ? -3.225 -17.786 12.560 1.00 62.19 179 PRO A O 1
ATOM 1434 N N . SER A 1 180 ? -3.695 -19.906 11.958 1.00 48.88 180 SER A N 1
ATOM 1435 C CA . SER A 1 180 ? -2.686 -20.497 12.849 1.00 48.88 180 SER A CA 1
ATOM 1436 C C . SER A 1 180 ? -1.305 -20.635 12.237 1.00 48.88 180 SER A C 1
ATOM 1438 O O . SER A 1 180 ? -0.382 -20.742 13.022 1.00 48.88 180 SER A O 1
ATOM 1440 N N . ASP A 1 181 ? -1.177 -20.685 10.909 1.00 48.00 181 ASP A N 1
ATOM 1441 C CA . ASP A 1 181 ? 0.092 -20.821 10.187 1.00 48.00 181 ASP A CA 1
ATOM 1442 C C . ASP A 1 181 ? -0.154 -20.506 8.698 1.00 48.00 181 ASP A C 1
ATOM 1444 O O . ASP A 1 181 ? -1.131 -21.000 8.122 1.00 48.00 181 ASP A O 1
ATOM 1448 N N . GLY A 1 182 ? 0.739 -19.745 8.064 1.00 45.44 182 GLY A N 1
ATOM 1449 C CA . GLY A 1 182 ? 0.758 -19.527 6.617 1.00 45.44 182 GLY A CA 1
ATOM 1450 C C . GLY A 1 182 ? 2.172 -19.195 6.138 1.00 45.44 182 GLY A C 1
ATOM 1451 O O . GLY A 1 182 ? 2.884 -18.443 6.799 1.00 45.44 182 GLY A O 1
ATOM 1452 N N . THR A 1 183 ? 2.590 -19.795 5.021 1.00 42.06 183 THR A N 1
ATOM 1453 C CA . THR A 1 183 ? 3.858 -19.479 4.344 1.00 42.06 183 THR A CA 1
ATOM 1454 C C . THR A 1 183 ? 3.588 -18.509 3.200 1.00 42.06 183 THR A C 1
ATOM 1456 O O . THR A 1 183 ? 2.764 -18.812 2.337 1.00 42.06 183 THR A O 1
ATOM 1459 N N . TYR A 1 184 ? 4.276 -17.375 3.191 1.00 47.69 184 TYR A N 1
ATOM 1460 C CA . TYR A 1 184 ? 4.254 -16.381 2.121 1.00 47.69 184 TYR A CA 1
ATOM 1461 C C . TYR A 1 184 ? 4.979 -16.887 0.886 1.00 47.69 184 TYR A C 1
ATOM 1463 O O . TYR A 1 184 ? 6.059 -17.437 1.005 1.00 47.69 184 TYR A O 1
ATOM 1471 N N . THR A 1 185 ? 4.441 -16.661 -0.302 1.00 45.19 185 THR A N 1
ATOM 1472 C CA . THR A 1 185 ? 5.217 -16.717 -1.547 1.00 45.19 185 THR A CA 1
ATOM 1473 C C . THR A 1 185 ? 4.675 -15.616 -2.435 1.00 45.19 185 THR A C 1
ATOM 1475 O O . THR A 1 185 ? 3.800 -15.854 -3.263 1.00 45.19 185 THR A O 1
ATOM 1478 N N . SER A 1 186 ? 5.099 -14.386 -2.180 1.00 41.50 186 SER A N 1
ATOM 1479 C CA . SER A 1 186 ? 4.839 -13.273 -3.086 1.00 41.50 186 SER A CA 1
ATOM 1480 C C . SER A 1 186 ? 5.840 -12.166 -2.789 1.00 41.50 186 SER A C 1
ATOM 1482 O O . SER A 1 186 ? 5.626 -11.331 -1.911 1.00 41.50 186 SER A O 1
ATOM 1484 N N . LEU A 1 187 ? 6.949 -12.169 -3.516 1.00 44.97 187 LEU A N 1
ATOM 1485 C CA . LEU A 1 187 ? 7.590 -10.911 -3.854 1.00 44.97 187 LEU A CA 1
ATOM 1486 C C . LEU A 1 187 ? 7.477 -10.753 -5.361 1.00 44.97 187 LEU A C 1
ATOM 1488 O O . LEU A 1 187 ? 8.325 -11.234 -6.103 1.00 44.97 187 LEU A O 1
ATOM 1492 N N . GLU A 1 188 ? 6.444 -10.035 -5.784 1.00 38.34 188 GLU A N 1
ATOM 1493 C CA . GLU A 1 188 ? 6.362 -9.434 -7.122 1.00 38.34 188 GLU A CA 1
ATOM 1494 C C . GLU A 1 188 ? 7.603 -8.541 -7.375 1.00 38.34 188 GLU A C 1
ATOM 1496 O O . GLU A 1 188 ? 8.150 -8.501 -8.470 1.00 38.34 188 GLU A O 1
ATOM 1501 N N . ILE A 1 189 ? 8.175 -7.971 -6.304 1.00 36.72 189 ILE A N 1
ATOM 1502 C CA . ILE A 1 189 ? 9.437 -7.208 -6.307 1.00 36.72 189 ILE A CA 1
ATOM 1503 C C . ILE A 1 189 ? 10.657 -8.065 -6.716 1.00 36.72 189 ILE A C 1
ATOM 1505 O O . ILE A 1 189 ? 11.625 -7.541 -7.266 1.00 36.72 189 ILE A O 1
ATOM 1509 N N . VAL A 1 190 ? 10.649 -9.386 -6.482 1.00 37.31 190 VAL A N 1
ATOM 1510 C CA . VAL A 1 190 ? 11.752 -10.256 -6.939 1.00 37.31 190 VAL A CA 1
ATOM 1511 C C . VAL A 1 190 ? 11.628 -10.549 -8.436 1.00 37.31 190 VAL A C 1
ATOM 1513 O O . VAL A 1 190 ? 12.659 -10.637 -9.105 1.00 37.31 190 VAL A O 1
ATOM 1516 N N . GLU A 1 191 ? 10.407 -10.641 -8.975 1.00 38.75 191 GLU A N 1
ATOM 1517 C CA . GLU A 1 191 ? 10.190 -10.830 -10.417 1.00 38.75 191 GLU A CA 1
ATOM 1518 C C . GLU A 1 191 ? 10.685 -9.635 -11.243 1.00 38.75 191 GLU A C 1
ATOM 1520 O O . GLU A 1 191 ? 11.220 -9.837 -12.334 1.00 38.75 191 GLU A O 1
ATOM 1525 N N . GLU A 1 192 ? 10.572 -8.412 -10.717 1.00 35.97 192 GLU A N 1
ATOM 1526 C CA . GLU A 1 192 ? 10.965 -7.190 -11.431 1.00 35.97 192 GLU A CA 1
ATOM 1527 C C . GLU A 1 192 ? 12.494 -7.034 -11.562 1.00 35.97 192 GLU A C 1
ATOM 1529 O O . GLU A 1 192 ? 12.989 -6.473 -12.540 1.00 35.97 192 GLU A O 1
ATOM 1534 N N . PHE A 1 193 ? 13.265 -7.589 -10.619 1.00 34.47 193 PHE A N 1
ATOM 1535 C CA . PHE A 1 193 ? 14.725 -7.451 -10.602 1.00 34.47 193 PHE A CA 1
ATOM 1536 C C . PHE A 1 193 ? 15.484 -8.674 -11.130 1.00 34.47 193 PHE A C 1
ATOM 1538 O O . PHE A 1 193 ? 16.554 -8.513 -11.726 1.00 34.47 193 PHE A O 1
ATOM 1545 N N . PHE A 1 194 ? 14.975 -9.900 -10.950 1.00 37.97 194 PHE A N 1
ATOM 1546 C CA . PHE A 1 194 ? 15.686 -11.106 -11.377 1.00 37.97 194 PHE A CA 1
ATOM 1547 C C . PHE A 1 194 ? 14.745 -12.267 -11.741 1.00 37.97 194 PHE A C 1
ATOM 1549 O O . PHE A 1 194 ? 13.874 -12.652 -10.973 1.00 37.97 194 PHE A O 1
ATOM 1556 N N . PHE A 1 195 ? 14.996 -12.896 -12.897 1.00 36.53 195 PHE A N 1
ATOM 1557 C CA . PHE A 1 195 ? 14.275 -14.056 -13.454 1.00 36.53 195 PHE A CA 1
ATOM 1558 C C . PHE A 1 195 ? 14.370 -15.348 -12.594 1.00 36.53 195 PHE A C 1
ATOM 1560 O O . PHE A 1 195 ? 14.903 -16.364 -13.054 1.00 36.53 195 PHE A O 1
ATOM 1567 N N . PHE A 1 196 ? 13.881 -15.345 -11.352 1.00 39.72 196 PHE A N 1
ATOM 1568 C CA . PHE A 1 196 ? 13.898 -16.493 -10.438 1.00 39.72 196 PHE A CA 1
ATOM 1569 C C . PHE A 1 196 ? 12.487 -16.995 -10.083 1.00 39.72 196 PHE A C 1
ATOM 1571 O O . PHE A 1 196 ? 11.496 -16.296 -10.230 1.00 39.72 196 PHE A O 1
ATOM 1578 N N . ASP A 1 197 ? 12.407 -18.260 -9.661 1.00 38.81 197 ASP A N 1
ATOM 1579 C CA . ASP A 1 197 ? 11.163 -19.009 -9.423 1.00 38.81 197 ASP A CA 1
ATOM 1580 C C . ASP A 1 197 ? 10.527 -18.626 -8.060 1.00 38.81 197 ASP A C 1
ATOM 1582 O O . ASP A 1 197 ? 11.197 -18.735 -7.028 1.00 38.81 197 ASP A O 1
ATOM 1586 N N . GLU A 1 198 ? 9.239 -18.235 -8.039 1.00 40.03 198 GLU A N 1
ATOM 1587 C CA . GLU A 1 198 ? 8.461 -17.727 -6.875 1.00 40.03 198 GLU A CA 1
ATOM 1588 C C . GLU A 1 198 ? 8.533 -18.614 -5.613 1.00 40.03 198 GLU A C 1
ATOM 1590 O O . GLU A 1 198 ? 8.325 -18.167 -4.484 1.00 40.03 198 GLU A O 1
ATOM 1595 N N . SER A 1 199 ? 8.829 -19.904 -5.786 1.00 41.94 199 SER A N 1
ATOM 1596 C CA . SER A 1 199 ? 8.786 -20.922 -4.728 1.00 41.94 199 SER A CA 1
ATOM 1597 C C . SER A 1 199 ? 9.917 -20.860 -3.687 1.00 41.94 199 SER A C 1
ATOM 1599 O O . SER A 1 199 ? 9.927 -21.680 -2.764 1.00 41.94 199 SER A O 1
ATOM 1601 N N . GLN A 1 200 ? 10.874 -19.933 -3.816 1.00 42.84 200 GLN A N 1
ATOM 1602 C CA . GLN A 1 200 ? 12.067 -19.873 -2.955 1.00 42.84 200 GLN A CA 1
ATOM 1603 C C . GLN A 1 200 ? 11.968 -18.892 -1.773 1.00 42.84 200 GLN A C 1
ATOM 1605 O O . GLN A 1 200 ? 12.791 -18.981 -0.866 1.00 42.84 200 GLN A O 1
ATOM 1610 N N . PHE A 1 201 ? 10.946 -18.031 -1.718 1.00 51.47 201 PHE A N 1
ATOM 1611 C CA . PHE A 1 201 ? 10.830 -16.948 -0.725 1.00 51.47 201 PHE A CA 1
ATOM 1612 C C . PHE A 1 201 ? 9.718 -17.200 0.299 1.00 51.47 201 PHE A C 1
ATOM 1614 O O . PHE A 1 201 ? 8.790 -16.410 0.445 1.00 51.47 201 PHE A O 1
ATOM 1621 N N . ALA A 1 202 ? 9.803 -18.340 0.989 1.00 50.88 202 ALA A N 1
ATOM 1622 C CA . ALA A 1 202 ? 8.847 -18.713 2.026 1.00 50.88 202 ALA A CA 1
ATOM 1623 C C . ALA A 1 202 ? 9.104 -17.953 3.339 1.00 50.88 202 ALA A C 1
ATOM 1625 O O . ALA A 1 202 ? 9.961 -18.381 4.112 1.00 50.88 202 ALA A O 1
ATOM 1626 N N . THR A 1 203 ? 8.354 -16.879 3.616 1.00 54.47 203 THR A N 1
ATOM 1627 C CA . THR A 1 203 ? 8.330 -16.254 4.956 1.00 54.47 203 THR A CA 1
ATOM 1628 C C . THR A 1 203 ? 7.219 -16.867 5.815 1.00 54.47 203 THR A C 1
ATOM 1630 O O . THR A 1 203 ? 6.232 -17.396 5.293 1.00 54.47 203 THR A O 1
ATOM 1633 N N . ASN A 1 204 ? 7.383 -16.891 7.135 1.00 59.72 204 ASN A N 1
ATOM 1634 C CA . ASN A 1 204 ? 6.437 -17.485 8.083 1.00 59.72 204 ASN A CA 1
ATOM 1635 C C . ASN A 1 204 ? 5.579 -16.404 8.758 1.00 59.72 204 ASN A C 1
ATOM 1637 O O . ASN A 1 204 ? 6.110 -15.437 9.300 1.00 59.72 204 ASN A O 1
ATOM 1641 N N . PHE A 1 205 ? 4.253 -16.574 8.781 1.00 61.56 205 PHE A N 1
ATOM 1642 C CA . PHE A 1 205 ? 3.352 -15.631 9.448 1.00 61.56 205 PHE A CA 1
ATOM 1643 C C . PHE A 1 205 ? 2.963 -16.053 10.864 1.00 61.56 205 PHE A C 1
ATOM 1645 O O . PHE A 1 205 ? 1.935 -16.699 11.071 1.00 61.56 205 PHE A O 1
ATOM 1652 N N . ASP A 1 206 ? 3.746 -15.628 11.854 1.00 68.62 206 ASP A N 1
ATOM 1653 C CA . ASP A 1 206 ? 3.462 -15.889 13.269 1.00 68.62 206 ASP A CA 1
ATOM 1654 C C . ASP A 1 206 ? 3.089 -14.593 14.023 1.00 68.62 206 ASP A C 1
ATOM 1656 O O . ASP A 1 206 ? 3.958 -13.931 14.601 1.00 68.62 206 ASP A O 1
ATOM 1660 N N . PRO A 1 207 ? 1.796 -14.203 14.071 1.00 72.19 207 PRO A N 1
ATOM 1661 C CA . PRO A 1 207 ? 1.375 -12.968 14.722 1.00 72.19 207 PRO A CA 1
ATOM 1662 C C . PRO A 1 207 ? 1.568 -13.022 16.240 1.00 72.19 207 PRO A C 1
ATOM 1664 O O . PRO A 1 207 ? 0.956 -13.810 16.972 1.00 72.19 207 PRO A O 1
ATOM 1667 N N . SER A 1 208 ? 2.386 -12.104 16.744 1.00 76.06 208 SER A N 1
ATOM 1668 C CA . SER A 1 208 ? 2.678 -11.938 18.159 1.00 76.06 208 SER A CA 1
ATOM 1669 C C . SER A 1 208 ? 1.774 -10.859 18.785 1.00 76.06 208 SER A C 1
ATOM 1671 O O . SER A 1 208 ? 1.636 -9.767 18.245 1.00 76.06 208 SER A O 1
ATOM 1673 N N . PRO A 1 209 ? 1.106 -11.112 19.927 1.00 78.94 209 PRO A N 1
ATOM 1674 C CA . PRO A 1 209 ? 0.229 -10.125 20.559 1.00 78.94 209 PRO A CA 1
ATOM 1675 C C . PRO A 1 209 ? 0.896 -8.786 20.908 1.00 78.94 209 PRO A C 1
ATOM 1677 O O . PRO A 1 209 ? 1.899 -8.757 21.622 1.00 78.94 209 PRO A O 1
ATOM 1680 N N . SER A 1 210 ? 0.246 -7.676 20.546 1.00 82.06 210 SER A N 1
ATOM 1681 C CA . SER A 1 210 ? 0.724 -6.308 20.786 1.00 82.06 210 SER A CA 1
ATOM 1682 C C . SER A 1 210 ? -0.245 -5.473 21.648 1.00 82.06 210 SER A C 1
ATOM 1684 O O . SER A 1 210 ? -1.168 -5.975 22.305 1.00 82.06 210 SER A O 1
ATOM 1686 N N . THR A 1 211 ? 0.016 -4.169 21.732 1.00 81.81 211 THR A N 1
ATOM 1687 C CA . THR A 1 211 ? -0.569 -3.216 22.686 1.00 81.81 211 THR A CA 1
ATOM 1688 C C . THR A 1 211 ? -2.098 -3.158 22.623 1.00 81.81 211 THR A C 1
ATOM 1690 O O . THR A 1 211 ? -2.751 -3.165 23.671 1.00 81.81 211 THR A O 1
ATOM 1693 N N . GLY A 1 212 ? -2.685 -3.142 21.427 1.00 77.94 212 GLY A N 1
ATOM 1694 C CA . GLY A 1 212 ? -4.130 -3.118 21.192 1.00 77.94 212 GLY A CA 1
ATOM 1695 C C . GLY A 1 212 ? -4.845 -4.302 21.841 1.00 77.94 212 GLY A C 1
ATOM 1696 O O . GLY A 1 212 ? -5.797 -4.105 22.610 1.00 77.94 212 GLY A O 1
ATOM 1697 N N . LEU A 1 213 ? -4.321 -5.522 21.663 1.00 83.44 213 LEU A N 1
ATOM 1698 C CA . LEU A 1 213 ? -4.882 -6.725 22.281 1.00 83.44 213 LEU A CA 1
ATOM 1699 C C . LEU A 1 213 ? -4.796 -6.663 23.812 1.00 83.44 213 LEU A C 1
ATOM 1701 O O . LEU A 1 213 ? -5.774 -6.960 24.506 1.00 83.44 213 LEU A O 1
ATOM 1705 N N . PHE A 1 214 ? -3.661 -6.228 24.371 1.00 80.81 214 PHE A N 1
ATOM 1706 C CA . PHE A 1 214 ? -3.510 -6.088 25.825 1.00 80.81 214 PHE A CA 1
ATOM 1707 C C . PHE A 1 214 ? -4.463 -5.046 26.420 1.00 80.81 214 PHE A C 1
ATOM 1709 O O . PHE A 1 214 ? -5.043 -5.278 27.489 1.00 80.81 214 PHE A O 1
ATOM 1716 N N . LEU A 1 215 ? -4.667 -3.916 25.740 1.00 83.50 215 LEU A N 1
ATOM 1717 C CA . LEU A 1 215 ? -5.628 -2.890 26.149 1.00 83.50 215 LEU A CA 1
ATOM 1718 C C . LEU A 1 215 ? -7.064 -3.425 26.113 1.00 83.50 215 LEU A C 1
ATOM 1720 O O . LEU A 1 215 ? -7.821 -3.209 27.067 1.00 83.50 215 LEU A O 1
ATOM 1724 N N . SER A 1 216 ? -7.415 -4.184 25.074 1.00 89.38 216 SER A N 1
ATOM 1725 C CA . SER A 1 216 ? -8.718 -4.840 24.940 1.00 89.38 216 SER A CA 1
ATOM 1726 C C . SER A 1 216 ? -8.958 -5.875 26.049 1.00 89.38 216 SER A C 1
ATOM 1728 O O . SER A 1 216 ? -9.987 -5.842 26.731 1.00 89.38 216 SER A O 1
ATOM 1730 N N . LEU A 1 217 ? -7.969 -6.720 26.360 1.00 84.88 217 LEU A N 1
ATOM 1731 C CA . LEU A 1 217 ? -8.033 -7.669 27.480 1.00 84.88 217 LEU A CA 1
ATOM 1732 C C . LEU A 1 217 ? -8.160 -6.962 28.838 1.00 84.88 217 LEU A C 1
ATOM 1734 O O . LEU A 1 217 ? -8.931 -7.386 29.707 1.00 84.88 217 LEU A O 1
ATOM 1738 N N . LEU A 1 218 ? -7.445 -5.855 29.044 1.00 83.44 218 LEU A N 1
ATOM 1739 C CA . LEU A 1 218 ? -7.550 -5.076 30.277 1.00 83.44 218 LEU A CA 1
ATOM 1740 C C . LEU A 1 218 ? -8.916 -4.382 30.394 1.00 83.44 218 LEU A C 1
ATOM 1742 O O . LEU A 1 218 ? -9.476 -4.295 31.496 1.00 83.44 218 LEU A O 1
ATOM 1746 N N . SER A 1 219 ? -9.483 -3.936 29.271 1.00 89.56 219 SER A N 1
ATOM 1747 C CA . SER A 1 219 ? -10.856 -3.438 29.195 1.00 89.56 219 SER A CA 1
ATOM 1748 C C . SER A 1 219 ? -11.865 -4.525 29.574 1.00 89.56 219 SER A C 1
ATOM 1750 O O . SER A 1 219 ? -12.713 -4.310 30.450 1.00 89.56 219 SER A O 1
ATOM 1752 N N . ALA A 1 220 ? -11.718 -5.726 29.011 1.00 84.69 220 ALA A N 1
ATOM 1753 C CA . ALA A 1 220 ? -12.537 -6.889 29.329 1.00 84.69 220 ALA A CA 1
ATOM 1754 C C . ALA A 1 220 ? -12.524 -7.194 30.836 1.00 84.69 220 ALA A C 1
ATOM 1756 O O . ALA A 1 220 ? -13.583 -7.263 31.469 1.00 84.69 220 ALA A O 1
ATOM 1757 N N . LEU A 1 221 ? -11.339 -7.281 31.449 1.00 82.12 221 LEU A N 1
ATOM 1758 C CA . LEU A 1 221 ? -11.184 -7.505 32.891 1.00 82.12 221 LEU A CA 1
ATOM 1759 C C . LEU A 1 221 ? -11.798 -6.375 33.730 1.00 82.12 221 LEU A C 1
ATOM 1761 O O . LEU A 1 221 ? -12.466 -6.637 34.737 1.00 82.12 221 LEU A O 1
ATOM 1765 N N . SER A 1 222 ? -11.629 -5.124 33.299 1.00 81.12 222 SER A N 1
ATOM 1766 C CA . SER A 1 222 ? -12.230 -3.954 33.949 1.00 81.12 222 SER A CA 1
ATOM 1767 C C . SER A 1 222 ? -13.759 -4.001 33.892 1.00 81.12 222 SER A C 1
ATOM 1769 O O . SER A 1 222 ? -14.427 -3.708 34.887 1.00 81.12 222 SER A O 1
ATOM 1771 N N . SER A 1 223 ? -14.331 -4.452 32.776 1.00 86.38 223 SER A N 1
ATOM 1772 C CA . SER A 1 223 ? -15.777 -4.625 32.618 1.00 86.38 223 SER A CA 1
ATOM 1773 C C . SER A 1 223 ? -16.331 -5.747 33.517 1.00 86.38 223 SER A C 1
ATOM 1775 O O . SER A 1 223 ? -17.391 -5.591 34.129 1.00 86.38 223 SER A O 1
ATOM 1777 N N . ILE A 1 224 ? -15.594 -6.848 33.705 1.00 79.44 224 ILE A N 1
ATOM 1778 C CA . ILE A 1 224 ? -15.969 -7.917 34.646 1.00 79.44 224 ILE A CA 1
ATOM 1779 C C . ILE A 1 224 ? -15.921 -7.393 36.084 1.00 79.44 224 ILE A C 1
ATOM 1781 O O . ILE A 1 224 ? -16.861 -7.600 36.860 1.00 79.44 224 ILE A O 1
ATOM 1785 N N . ALA A 1 225 ? -14.852 -6.680 36.446 1.00 74.12 225 ALA A N 1
ATOM 1786 C CA . ALA A 1 225 ? -14.720 -6.061 37.760 1.00 74.12 225 ALA A CA 1
ATOM 1787 C C . ALA A 1 225 ? -15.870 -5.077 38.026 1.00 74.12 225 ALA A C 1
ATOM 1789 O O . ALA A 1 225 ? -16.477 -5.116 39.101 1.00 74.12 225 ALA A O 1
ATOM 1790 N N . MET A 1 226 ? -16.240 -4.262 37.032 1.00 88.75 226 MET A N 1
ATOM 1791 C CA . MET A 1 226 ? -17.422 -3.402 37.079 1.00 88.75 226 MET A CA 1
ATOM 1792 C C . MET A 1 226 ? -18.681 -4.219 37.390 1.00 88.75 226 MET A C 1
ATOM 1794 O O . MET A 1 226 ? -19.413 -3.864 38.314 1.00 88.75 226 MET A O 1
ATOM 1798 N N . MET A 1 227 ? -18.928 -5.330 36.691 1.00 83.81 227 MET A N 1
ATOM 1799 C CA . MET A 1 227 ? -20.116 -6.162 36.915 1.00 83.81 227 MET A CA 1
ATOM 1800 C C . MET A 1 227 ? -20.165 -6.789 38.313 1.00 83.81 227 MET A C 1
ATOM 1802 O O . MET A 1 227 ? -21.224 -6.800 38.952 1.00 83.81 227 MET A O 1
ATOM 1806 N N . VAL A 1 228 ? -19.023 -7.219 38.856 1.00 74.62 228 VAL A N 1
ATOM 1807 C CA . VAL A 1 228 ? -18.923 -7.652 40.260 1.00 74.62 228 VAL A CA 1
ATOM 1808 C C . VAL A 1 228 ? -19.311 -6.508 41.203 1.00 74.62 228 VAL A C 1
ATOM 1810 O O . VAL A 1 228 ? -20.051 -6.719 42.170 1.00 74.62 228 VAL A O 1
ATOM 1813 N N . MET A 1 229 ? -18.872 -5.280 40.916 1.00 79.38 229 MET A N 1
ATOM 1814 C CA . MET A 1 229 ? -19.224 -4.104 41.715 1.00 79.38 229 MET A CA 1
ATOM 1815 C C . MET A 1 229 ? -20.699 -3.714 41.570 1.00 79.38 229 MET A C 1
ATOM 1817 O O . MET A 1 229 ? -21.308 -3.336 42.572 1.00 79.38 229 MET A O 1
ATOM 1821 N N . VAL A 1 230 ? -21.316 -3.873 40.394 1.00 75.50 230 VAL A N 1
ATOM 1822 C CA . VAL A 1 230 ? -22.763 -3.666 40.188 1.00 75.50 230 VAL A CA 1
ATOM 1823 C C . VAL A 1 230 ? -23.561 -4.635 41.059 1.00 75.50 230 VAL A C 1
ATOM 1825 O O . VAL A 1 230 ? -24.479 -4.223 41.773 1.00 75.50 230 VAL A O 1
ATOM 1828 N N . TYR A 1 231 ? -23.176 -5.912 41.075 1.00 74.81 231 TYR A N 1
ATOM 1829 C CA . TYR A 1 231 ? -23.800 -6.922 41.927 1.00 74.81 231 TYR A CA 1
ATOM 1830 C C . TYR A 1 231 ? -23.688 -6.563 43.418 1.00 74.81 231 TYR A C 1
ATOM 1832 O O . TYR A 1 231 ? -24.690 -6.542 44.141 1.00 74.81 231 TYR A O 1
ATOM 1840 N N . ARG A 1 232 ? -22.484 -6.194 43.879 1.00 71.56 232 ARG A N 1
ATOM 1841 C CA . ARG A 1 232 ? -22.243 -5.765 45.270 1.00 71.56 232 ARG A CA 1
ATOM 1842 C C . ARG A 1 232 ? -23.007 -4.488 45.625 1.00 71.56 232 ARG A C 1
ATOM 1844 O O . ARG A 1 232 ? -23.550 -4.390 46.728 1.00 71.56 232 ARG A O 1
ATOM 1851 N N . HIS A 1 233 ? -23.097 -3.532 44.703 1.00 78.25 233 HIS A N 1
ATOM 1852 C CA . HIS A 1 233 ? -23.874 -2.304 44.863 1.00 78.25 233 HIS A CA 1
ATOM 1853 C C . HIS A 1 233 ? -25.370 -2.602 45.033 1.00 78.25 233 HIS A C 1
ATOM 1855 O O . HIS A 1 233 ? -26.009 -2.037 45.921 1.00 78.25 233 HIS A O 1
ATOM 1861 N N . ASN A 1 234 ? -25.917 -3.525 44.238 1.00 74.31 234 ASN A N 1
ATOM 1862 C CA . ASN A 1 234 ? -27.335 -3.881 44.268 1.00 74.31 234 ASN A CA 1
ATOM 1863 C C . ASN A 1 234 ? -27.761 -4.591 45.563 1.00 74.31 234 ASN A C 1
ATOM 1865 O O . ASN A 1 234 ? -28.876 -4.359 46.026 1.00 74.31 234 ASN A O 1
ATOM 1869 N N . ILE A 1 235 ? -26.885 -5.408 46.158 1.00 75.62 235 ILE A N 1
ATOM 1870 C CA . ILE A 1 235 ? -27.159 -6.136 47.416 1.00 75.62 235 ILE A CA 1
ATOM 1871 C C . ILE A 1 235 ? -26.905 -5.273 48.660 1.00 75.62 235 ILE A C 1
ATOM 1873 O O . ILE A 1 235 ? -27.424 -5.559 49.736 1.00 75.62 235 ILE A O 1
ATOM 1877 N N . SER A 1 236 ? -26.123 -4.201 48.528 1.00 73.44 236 SER A N 1
ATOM 1878 C CA . SER A 1 236 ? -25.825 -3.304 49.645 1.00 73.44 236 SER A CA 1
ATOM 1879 C C . SER A 1 236 ? -27.050 -2.506 50.093 1.00 73.44 236 SER A C 1
ATOM 1881 O O . SER A 1 236 ? -27.863 -2.073 49.269 1.00 73.44 236 SER A O 1
ATOM 1883 N N . GLU A 1 237 ? -27.131 -2.242 51.399 1.00 74.88 237 GLU A N 1
ATOM 1884 C CA . GLU A 1 237 ? -28.214 -1.471 52.015 1.00 74.88 237 GLU A CA 1
ATOM 1885 C C . GLU A 1 237 ? -28.438 -0.131 51.308 1.00 74.88 237 GLU A C 1
ATOM 1887 O O . GLU A 1 237 ? -27.493 0.595 50.988 1.00 74.88 237 GLU A O 1
ATOM 1892 N N . ILE A 1 238 ? -29.706 0.186 51.034 1.00 71.19 238 ILE A N 1
ATOM 1893 C CA . ILE A 1 238 ? -30.092 1.415 50.340 1.00 71.19 238 ILE A CA 1
ATOM 1894 C C . ILE A 1 238 ? -29.783 2.605 51.247 1.00 71.19 238 ILE A C 1
ATOM 1896 O O . ILE A 1 238 ? -30.299 2.710 52.358 1.00 71.19 238 ILE A O 1
ATOM 1900 N N . VAL A 1 239 ? -28.965 3.525 50.742 1.00 70.56 239 VAL A N 1
ATOM 1901 C CA . VAL A 1 239 ? -28.602 4.763 51.432 1.00 70.56 239 VAL A CA 1
ATOM 1902 C C . VAL A 1 239 ? -29.356 5.914 50.780 1.00 70.56 239 VAL A C 1
ATOM 1904 O O . VAL A 1 239 ? -29.435 5.986 49.558 1.00 70.56 239 VAL A O 1
ATOM 1907 N N . ASN A 1 240 ? -29.943 6.787 51.602 1.00 67.44 240 ASN A N 1
ATOM 1908 C CA . ASN A 1 240 ? -30.757 7.920 51.144 1.00 67.44 240 ASN A CA 1
ATOM 1909 C C . ASN A 1 240 ? -29.946 9.199 50.910 1.00 67.44 240 ASN A C 1
ATOM 1911 O O . ASN A 1 240 ? -30.458 10.166 50.360 1.00 67.44 240 ASN A O 1
ATOM 1915 N N . GLU A 1 241 ? -28.685 9.213 51.312 1.00 68.81 241 GLU A N 1
ATOM 1916 C CA . GLU A 1 241 ? -27.769 10.334 51.114 1.00 68.81 241 GLU A CA 1
ATOM 1917 C C . GLU A 1 241 ? -26.931 10.110 49.857 1.00 68.81 241 GLU A C 1
ATOM 1919 O O . GLU A 1 241 ? -26.764 8.969 49.440 1.00 68.81 241 GLU A O 1
ATOM 1924 N N . LYS A 1 242 ? -26.412 11.177 49.247 1.00 66.19 242 LYS A N 1
ATOM 1925 C CA . LYS A 1 242 ? -25.500 11.079 48.101 1.00 66.19 242 LYS A CA 1
ATOM 1926 C C . LYS A 1 242 ? -24.055 10.869 48.579 1.00 66.19 242 LYS A C 1
ATOM 1928 O O . LYS A 1 242 ? -23.731 11.152 49.735 1.00 66.19 242 LYS A O 1
ATOM 1933 N N . PRO A 1 243 ? -23.146 10.388 47.714 1.00 65.19 243 PRO A N 1
ATOM 1934 C CA . PRO A 1 243 ? -21.721 10.407 48.012 1.00 65.19 243 PRO A CA 1
ATOM 1935 C C . PRO A 1 243 ? -21.222 11.846 48.208 1.00 65.19 243 PRO A C 1
ATOM 1937 O O . PRO A 1 243 ? -21.504 12.722 47.394 1.00 65.19 243 PRO A O 1
ATOM 1940 N N . LYS A 1 244 ? -20.394 12.083 49.233 1.00 65.81 244 LYS A N 1
ATOM 1941 C CA . LYS A 1 244 ? -19.862 13.426 49.551 1.00 65.81 244 LYS A CA 1
ATOM 1942 C C . LYS A 1 244 ? -19.110 14.086 48.388 1.00 65.81 244 LYS A C 1
ATOM 1944 O O . LYS A 1 244 ? -19.129 15.307 48.256 1.00 65.81 244 LYS A O 1
ATOM 1949 N N . TRP A 1 245 ? -18.448 13.288 47.547 1.00 64.69 245 TRP A N 1
ATOM 1950 C CA . TRP A 1 245 ? -17.753 13.792 46.361 1.00 64.69 245 TRP A CA 1
ATOM 1951 C C . TRP A 1 245 ? -18.737 14.338 45.314 1.00 64.69 245 TRP A C 1
ATOM 1953 O O . TRP A 1 245 ? -18.455 15.359 44.692 1.00 64.69 245 TRP A O 1
ATOM 1963 N N . MET A 1 246 ? -19.924 13.731 45.182 1.00 61.34 246 MET A N 1
ATOM 1964 C CA . MET A 1 246 ? -20.988 14.248 44.319 1.00 61.34 246 MET A CA 1
ATOM 1965 C C . MET A 1 246 ? -21.590 15.519 44.897 1.00 61.34 246 MET A C 1
ATOM 1967 O O . MET A 1 246 ? -21.824 16.457 44.145 1.00 61.34 246 MET A O 1
ATOM 1971 N N . ASP A 1 247 ? -21.790 15.596 46.215 1.00 57.38 247 ASP A N 1
ATOM 1972 C CA . ASP A 1 247 ? -22.273 16.829 46.847 1.00 57.38 247 ASP A CA 1
ATOM 1973 C C . ASP A 1 247 ? -21.315 17.998 46.595 1.00 57.38 247 ASP A C 1
ATOM 1975 O O . ASP A 1 247 ? -21.756 19.097 46.274 1.00 57.38 247 ASP A O 1
ATOM 1979 N N . SER A 1 248 ? -20.000 17.765 46.653 1.00 57.56 248 SER A N 1
ATOM 1980 C CA . SER A 1 248 ? -19.001 18.773 46.277 1.00 57.56 248 SER A CA 1
ATOM 1981 C C . SER A 1 248 ? -19.115 19.194 44.806 1.00 57.56 248 SER A C 1
ATOM 1983 O O . SER A 1 248 ? -18.945 20.371 44.497 1.00 57.56 248 SER A O 1
ATOM 1985 N N . LEU A 1 249 ? -19.417 18.252 43.908 1.00 53.16 249 LEU A N 1
ATOM 1986 C CA . LEU A 1 249 ? -19.548 18.487 42.468 1.00 53.16 249 LEU A CA 1
ATOM 1987 C C . LEU A 1 249 ? -20.846 19.239 42.112 1.00 53.16 249 LEU A C 1
ATOM 1989 O O . LEU A 1 249 ? -20.834 20.134 41.271 1.00 53.16 249 LEU A O 1
ATOM 1993 N N . PHE A 1 250 ? -21.956 18.941 42.794 1.00 54.72 250 PHE A N 1
ATOM 1994 C CA . PHE A 1 250 ? -23.230 19.654 42.637 1.00 54.72 250 PHE A CA 1
ATOM 1995 C C . PHE A 1 250 ? -23.228 21.030 43.319 1.00 54.72 250 PHE A C 1
ATOM 1997 O O . PHE A 1 250 ? -23.790 21.976 42.767 1.00 54.72 250 PHE A O 1
ATOM 2004 N N . ASN A 1 251 ? -22.559 21.181 44.468 1.00 50.94 251 ASN A N 1
ATOM 2005 C CA . ASN A 1 251 ? -22.423 22.473 45.155 1.00 50.94 251 ASN A CA 1
ATOM 2006 C C . ASN A 1 251 ? -21.594 23.488 44.350 1.00 50.94 251 ASN A C 1
ATOM 2008 O O . ASN A 1 251 ? -21.821 24.686 44.481 1.00 50.94 251 ASN A O 1
ATOM 2012 N N . LEU A 1 252 ? -20.695 23.036 43.468 1.00 45.28 252 LEU A N 1
ATOM 2013 C CA . LEU A 1 252 ? -20.001 23.908 42.511 1.00 45.28 252 LEU A CA 1
ATOM 2014 C C . LEU A 1 252 ? -20.939 24.500 41.438 1.00 45.28 252 LEU A C 1
ATOM 2016 O O . LEU A 1 252 ? -20.589 25.507 40.828 1.00 45.28 252 LEU A O 1
ATOM 2020 N N . LYS A 1 253 ? -22.127 23.913 41.214 1.00 42.72 253 LYS A N 1
ATOM 2021 C CA . LYS A 1 253 ? -23.069 24.311 40.147 1.00 42.72 253 LYS A CA 1
ATOM 2022 C C . LYS A 1 253 ? -24.386 24.930 40.642 1.00 42.72 253 LYS A C 1
ATOM 2024 O O . LYS A 1 253 ? -25.090 25.538 39.844 1.00 42.72 253 LYS A O 1
ATOM 2029 N N . LEU A 1 254 ? -24.731 24.791 41.926 1.00 41.44 254 LEU A N 1
ATOM 2030 C CA . LEU A 1 254 ? -26.029 25.191 42.497 1.00 41.44 254 LEU A CA 1
ATOM 2031 C C . LEU A 1 254 ? -25.874 26.088 43.735 1.00 41.44 254 LEU A C 1
ATOM 2033 O O . LEU A 1 254 ? -26.447 25.825 44.788 1.00 41.44 254 LEU A O 1
ATOM 2037 N N . ASN A 1 255 ? -25.138 27.194 43.617 1.00 35.00 255 ASN A N 1
ATOM 2038 C CA . ASN A 1 255 ? -25.049 28.210 44.680 1.00 35.00 255 ASN A CA 1
ATOM 2039 C C . ASN A 1 255 ? -26.319 29.082 44.814 1.00 35.00 255 ASN A C 1
ATOM 2041 O O . ASN A 1 255 ? -26.267 30.225 45.263 1.00 35.00 255 ASN A O 1
ATOM 2045 N N . GLY A 1 256 ? -27.477 28.551 44.433 1.00 42.47 256 GLY A N 1
ATOM 2046 C CA . GLY A 1 256 ? -28.746 29.247 44.534 1.00 42.47 256 GLY A CA 1
ATOM 2047 C C . GLY A 1 256 ? -29.905 28.301 44.301 1.00 42.47 256 GLY A C 1
ATOM 2048 O O . GLY A 1 256 ? -30.474 28.323 43.225 1.00 42.47 256 GLY A O 1
ATOM 2049 N N . GLU A 1 257 ? -30.241 27.463 45.279 1.00 38.09 257 GLU A N 1
ATOM 2050 C CA . GLU A 1 257 ? -31.641 27.136 45.562 1.00 38.09 257 GLU A CA 1
ATOM 2051 C C . GLU A 1 257 ? -31.789 26.473 46.941 1.00 38.09 257 GLU A C 1
ATOM 2053 O O . GLU A 1 257 ? -30.936 25.731 47.428 1.00 38.09 257 GLU A O 1
ATOM 2058 N N . GLU A 1 258 ? -32.872 26.861 47.600 1.00 42.91 258 GLU A N 1
ATOM 2059 C CA . GLU A 1 258 ? -33.190 26.723 49.016 1.00 42.91 258 GLU A CA 1
ATOM 2060 C C . GLU A 1 258 ? -33.382 25.255 49.446 1.00 42.91 258 GLU A C 1
ATOM 2062 O O . GLU A 1 258 ? -34.051 24.465 48.777 1.00 42.91 258 GLU A O 1
ATOM 2067 N N . LYS A 1 259 ? -32.796 24.869 50.589 1.00 40.03 259 LYS A N 1
ATOM 2068 C CA . LYS A 1 259 ? -32.889 23.507 51.140 1.00 40.03 259 LYS A CA 1
ATOM 2069 C C . LYS A 1 259 ? -34.320 23.204 51.603 1.00 40.03 259 LYS A C 1
ATOM 2071 O O . LYS A 1 259 ? -34.708 23.582 52.705 1.00 40.03 259 LYS A O 1
ATOM 2076 N N . VAL A 1 260 ? -35.081 22.467 50.797 1.00 44.78 260 VAL A N 1
ATOM 2077 C CA . VAL A 1 260 ? -36.386 21.911 51.194 1.00 44.78 260 VAL A CA 1
ATOM 2078 C C . VAL A 1 260 ? -36.176 20.670 52.077 1.00 44.78 260 VAL A C 1
ATOM 2080 O O . VAL A 1 260 ? -35.364 19.801 51.763 1.00 44.78 260 VAL A O 1
ATOM 2083 N N . ALA A 1 261 ? -36.883 20.609 53.210 1.00 46.59 261 ALA A N 1
ATOM 2084 C CA . ALA A 1 261 ? -36.746 19.572 54.237 1.00 46.59 261 ALA A CA 1
ATOM 2085 C C . ALA A 1 261 ? -37.101 18.151 53.740 1.00 46.59 261 ALA A C 1
ATOM 2087 O O . ALA A 1 261 ? -38.036 17.966 52.961 1.00 46.59 261 ALA A O 1
ATOM 2088 N N . GLN A 1 262 ? -36.362 17.142 54.221 1.00 45.84 262 GLN A N 1
ATOM 2089 C CA . GLN A 1 262 ? -36.523 15.729 53.844 1.00 45.84 262 GLN A CA 1
ATOM 2090 C C . GLN A 1 262 ? -37.751 15.075 54.525 1.00 45.84 262 GLN A C 1
ATOM 2092 O O . GLN A 1 262 ? -37.915 15.250 55.735 1.00 45.84 262 GLN A O 1
ATOM 2097 N N . PRO A 1 263 ? -38.590 14.292 53.810 1.00 45.44 263 PRO A N 1
ATOM 2098 C CA . PRO A 1 263 ? -39.741 13.592 54.397 1.00 45.44 263 PRO A CA 1
ATOM 2099 C C . PRO A 1 263 ? -39.366 12.267 55.085 1.00 45.44 263 PRO A C 1
ATOM 2101 O O . PRO A 1 263 ? -38.373 11.615 54.749 1.00 45.44 263 PRO A O 1
ATOM 2104 N N . ILE A 1 264 ? -40.212 11.851 56.034 1.00 50.53 264 ILE A N 1
ATOM 2105 C CA . ILE A 1 264 ? -39.907 10.849 57.071 1.00 50.53 264 ILE A CA 1
ATOM 2106 C C . ILE A 1 264 ? -40.411 9.428 56.692 1.00 50.53 264 ILE A C 1
ATOM 2108 O O . ILE A 1 264 ? -40.010 8.456 57.330 1.00 50.53 264 ILE A O 1
ATOM 2112 N N . ASN A 1 265 ? -41.218 9.243 55.628 1.00 48.09 265 ASN A N 1
ATOM 2113 C CA . ASN A 1 265 ? -41.786 7.928 55.246 1.00 48.09 265 ASN A CA 1
ATOM 2114 C C . ASN A 1 265 ? -41.768 7.616 53.720 1.00 48.09 265 ASN A C 1
ATOM 2116 O O . ASN A 1 265 ? -41.810 8.501 52.869 1.00 48.09 265 ASN A O 1
ATOM 2120 N N . PHE A 1 266 ? -41.728 6.324 53.368 1.00 47.34 266 PHE A N 1
ATOM 2121 C CA . PHE A 1 266 ? -41.651 5.743 52.018 1.00 47.34 266 PHE A CA 1
ATOM 2122 C C . PHE A 1 266 ? -42.843 6.101 51.110 1.00 47.34 266 PHE A C 1
ATOM 2124 O O . PHE A 1 266 ? -42.664 6.303 49.909 1.00 47.34 266 PHE A O 1
ATOM 2131 N N . THR A 1 267 ? -44.049 6.225 51.673 1.00 52.16 267 THR A N 1
ATOM 2132 C CA . THR A 1 267 ? -45.250 6.637 50.923 1.00 52.16 267 THR A CA 1
ATOM 2133 C C . THR A 1 267 ? -45.130 8.084 50.439 1.00 52.16 267 THR A C 1
ATOM 2135 O O . THR A 1 267 ? -45.350 8.352 49.260 1.00 52.16 267 THR A O 1
ATOM 2138 N N . GLU A 1 268 ? -44.649 8.986 51.302 1.00 54.62 268 GLU A N 1
ATOM 2139 C CA . GLU A 1 268 ? -44.375 10.389 50.959 1.00 54.62 268 GLU A CA 1
ATOM 2140 C C . GLU A 1 268 ? -43.180 10.524 50.003 1.00 54.62 268 GLU A C 1
ATOM 2142 O O . GLU A 1 268 ? -43.192 11.385 49.130 1.00 54.62 268 GLU A O 1
ATOM 2147 N N . LYS A 1 269 ? -42.171 9.641 50.089 1.00 52.94 269 LYS A N 1
ATOM 2148 C CA . LYS A 1 269 ? -41.058 9.586 49.119 1.00 52.94 269 LYS A CA 1
ATOM 2149 C C . LYS A 1 269 ? -41.503 9.201 47.712 1.00 52.94 269 LYS A C 1
ATOM 2151 O O . LYS A 1 269 ? -40.993 9.770 46.754 1.00 52.94 269 LYS A O 1
ATOM 2156 N N . LYS A 1 270 ? -42.427 8.246 47.563 1.00 49.41 270 LYS A N 1
ATOM 2157 C CA . LYS A 1 270 ? -42.966 7.854 46.248 1.00 49.41 270 LYS A CA 1
ATOM 2158 C C . LYS A 1 270 ? -43.801 8.980 45.637 1.00 49.41 270 LYS A C 1
ATOM 2160 O O . LYS A 1 270 ? -43.708 9.227 44.438 1.00 49.41 270 LYS A O 1
ATOM 2165 N N . GLU A 1 271 ? -44.575 9.673 46.465 1.00 54.00 271 GLU A N 1
ATOM 2166 C CA . GLU A 1 271 ? -45.396 10.810 46.052 1.00 54.00 271 GLU A CA 1
ATOM 2167 C C . GLU A 1 271 ? -44.530 12.034 45.709 1.00 54.00 271 GLU A C 1
ATOM 2169 O O . GLU A 1 271 ? -44.716 12.634 44.654 1.00 54.00 271 GLU A O 1
ATOM 2174 N N . GLN A 1 272 ? -43.486 12.325 46.496 1.00 53.84 272 GLN A N 1
ATOM 2175 C CA . GLN A 1 272 ? -42.481 13.339 46.163 1.00 53.84 272 GLN A CA 1
ATOM 2176 C C . GLN A 1 272 ? -41.637 12.970 44.941 1.00 53.84 272 GLN A C 1
ATOM 2178 O O . GLN A 1 272 ? -41.350 13.852 44.147 1.00 53.84 272 GLN A O 1
ATOM 2183 N N . ALA A 1 273 ? -41.251 11.707 44.739 1.00 50.84 273 ALA A N 1
ATOM 2184 C CA . ALA A 1 273 ? -40.543 11.280 43.531 1.00 50.84 273 ALA A CA 1
ATOM 2185 C C . ALA A 1 273 ? -41.436 11.418 42.290 1.00 50.84 273 ALA A C 1
ATOM 2187 O O . ALA A 1 273 ? -40.981 11.913 41.264 1.00 50.84 273 ALA A O 1
ATOM 2188 N N . GLY A 1 274 ? -42.722 11.068 42.403 1.00 48.59 274 GLY A N 1
ATOM 2189 C CA . GLY A 1 274 ? -43.726 11.337 41.376 1.00 48.59 274 GLY A CA 1
ATOM 2190 C C . GLY A 1 274 ? -43.865 12.832 41.085 1.00 48.59 274 GLY A C 1
ATOM 2191 O O . GLY A 1 274 ? -43.831 13.226 39.925 1.00 48.59 274 GLY A O 1
ATOM 2192 N N . LEU A 1 275 ? -43.916 13.673 42.122 1.00 53.84 275 LEU A N 1
ATOM 2193 C CA . LEU A 1 275 ? -43.964 15.133 41.999 1.00 53.84 275 LEU A CA 1
ATOM 2194 C C . LEU A 1 275 ? -42.660 15.734 41.460 1.00 53.84 275 LEU A C 1
ATOM 2196 O O . LEU A 1 275 ? -42.718 16.712 40.728 1.00 53.84 275 LEU A O 1
ATOM 2200 N N . LEU A 1 276 ? -41.492 15.171 41.776 1.00 50.41 276 LEU A N 1
ATOM 2201 C CA . LEU A 1 276 ? -40.186 15.615 41.279 1.00 50.41 276 LEU A CA 1
ATOM 2202 C C . LEU A 1 276 ? -39.973 15.206 39.826 1.00 50.41 276 LEU A C 1
ATOM 2204 O O . LEU A 1 276 ? -39.452 16.010 39.065 1.00 50.41 276 LEU A O 1
ATOM 2208 N N . ILE A 1 277 ? -40.421 14.012 39.427 1.00 51.19 277 ILE A N 1
ATOM 2209 C CA . ILE A 1 277 ? -40.468 13.579 38.025 1.00 51.19 277 ILE A CA 1
ATOM 2210 C C . ILE A 1 277 ? -41.478 14.432 37.264 1.00 51.19 277 ILE A C 1
ATOM 2212 O O . ILE A 1 277 ? -41.191 14.909 36.177 1.00 51.19 277 ILE A O 1
ATOM 2216 N N . GLN A 1 278 ? -42.650 14.696 37.835 1.00 56.22 278 GLN A N 1
ATOM 2217 C CA . GLN A 1 278 ? -43.631 15.574 37.209 1.00 56.22 278 GLN A CA 1
ATOM 2218 C C . GLN A 1 278 ? -43.108 17.012 37.123 1.00 56.22 278 GLN A C 1
ATOM 2220 O O . GLN A 1 278 ? -43.319 17.668 36.111 1.00 56.22 278 GLN A O 1
ATOM 2225 N N . LYS A 1 279 ? -42.370 17.496 38.130 1.00 61.81 279 LYS A N 1
ATOM 2226 C CA . LYS A 1 279 ? -41.714 18.809 38.127 1.00 61.81 279 LYS A CA 1
ATOM 2227 C C . LYS A 1 279 ? -40.571 18.852 37.120 1.00 61.81 279 LYS A C 1
ATOM 2229 O O . LYS A 1 279 ? -40.500 19.825 36.389 1.00 61.81 279 LYS A O 1
ATOM 2234 N N . SER A 1 280 ? -39.725 17.829 37.015 1.00 51.50 280 SER A N 1
ATOM 2235 C CA . SER A 1 280 ? -38.639 17.778 36.029 1.00 51.50 280 SER A CA 1
ATOM 2236 C C . SER A 1 280 ? -39.175 17.632 34.606 1.00 51.50 280 SER A C 1
ATOM 2238 O O . SER A 1 280 ? -38.712 18.334 33.716 1.00 51.50 280 SER A O 1
ATOM 2240 N N . VAL A 1 281 ? -40.221 16.828 34.398 1.00 55.88 281 VAL A N 1
ATOM 2241 C CA . VAL A 1 281 ? -40.955 16.725 33.128 1.00 55.88 281 VAL A CA 1
ATOM 2242 C C . VAL A 1 281 ? -41.659 18.035 32.800 1.00 55.88 281 VAL A C 1
ATOM 2244 O O . VAL A 1 281 ? -41.658 18.437 31.644 1.00 55.88 281 VAL A O 1
ATOM 2247 N N . ASN A 1 282 ? -42.231 18.735 33.779 1.00 60.50 282 ASN A N 1
ATOM 2248 C CA . ASN A 1 282 ? -42.855 20.037 33.556 1.00 60.50 282 ASN A CA 1
ATOM 2249 C C . ASN A 1 282 ? -41.815 21.127 33.282 1.00 60.50 282 ASN A C 1
ATOM 2251 O O . ASN A 1 282 ? -42.050 21.946 32.405 1.00 60.50 282 ASN A O 1
ATOM 2255 N N . VAL A 1 283 ? -40.661 21.109 33.958 1.00 61.91 283 VAL A N 1
ATOM 2256 C CA . VAL A 1 283 ? -39.525 22.011 33.704 1.00 61.91 283 VAL A CA 1
ATOM 2257 C C . VAL A 1 283 ? -38.960 21.759 32.310 1.00 61.91 283 VAL A C 1
ATOM 2259 O O . VAL A 1 283 ? -38.783 22.712 31.554 1.00 61.91 283 VAL A O 1
ATOM 2262 N N . TYR A 1 284 ? -38.779 20.492 31.928 1.00 48.47 284 TYR A N 1
ATOM 2263 C CA . TYR A 1 284 ? -38.401 20.095 30.576 1.00 48.47 284 TYR A CA 1
ATOM 2264 C C . TYR A 1 284 ? -39.449 20.560 29.562 1.00 48.47 284 TYR A C 1
ATOM 2266 O O . TYR A 1 284 ? -39.096 21.256 28.621 1.00 48.47 284 TYR A O 1
ATOM 2274 N N . LYS A 1 285 ? -40.746 20.295 29.792 1.00 52.78 285 LYS A N 1
ATOM 2275 C CA . LYS A 1 285 ? -41.866 20.748 28.941 1.00 52.78 285 LYS A CA 1
ATOM 2276 C C . LYS A 1 285 ? -41.982 22.274 28.842 1.00 52.78 285 LYS A C 1
ATOM 2278 O O . LYS A 1 285 ? -42.402 22.776 27.804 1.00 52.78 285 LYS A O 1
ATOM 2283 N N . SER A 1 286 ? -41.615 23.011 29.889 1.00 57.22 286 SER A N 1
ATOM 2284 C CA . SER A 1 286 ? -41.663 24.478 29.911 1.00 57.22 286 SER A CA 1
ATOM 2285 C C . SER A 1 286 ? -40.411 25.138 29.335 1.00 57.22 286 SER A C 1
ATOM 2287 O O . SER A 1 286 ? -40.475 26.276 28.875 1.00 57.22 286 SER A O 1
ATOM 2289 N N . SER A 1 287 ? -39.273 24.441 29.351 1.00 56.81 287 SER A N 1
ATOM 2290 C CA . SER A 1 287 ? -37.990 24.975 28.906 1.00 56.81 287 SER A CA 1
ATOM 2291 C C . SER A 1 287 ? -37.756 24.644 27.436 1.00 56.81 287 SER A C 1
ATOM 2293 O O . SER A 1 287 ? -37.222 23.591 27.082 1.00 56.81 287 SER A O 1
ATOM 2295 N N . ARG A 1 288 ? -38.140 25.583 26.564 1.00 49.69 288 ARG A N 1
ATOM 2296 C CA . ARG A 1 288 ? -37.877 25.496 25.118 1.00 49.69 288 ARG A CA 1
ATOM 2297 C C . ARG A 1 288 ? -36.389 25.340 24.799 1.00 49.69 288 ARG A C 1
ATOM 2299 O O . ARG A 1 288 ? -36.058 24.686 23.821 1.00 49.69 288 ARG A O 1
ATOM 2306 N N . THR A 1 289 ? -35.501 25.894 25.625 1.00 48.66 289 THR A N 1
ATOM 2307 C CA . THR A 1 289 ? -34.048 25.801 25.433 1.00 48.66 289 THR A CA 1
ATOM 2308 C C . THR A 1 289 ? -33.510 24.406 25.737 1.00 48.66 289 THR A C 1
ATOM 2310 O O . THR A 1 289 ? -32.697 23.911 24.968 1.00 48.66 289 THR A O 1
ATOM 2313 N N . MET A 1 290 ? -33.988 23.731 26.792 1.00 50.53 290 MET A N 1
ATOM 2314 C CA . MET A 1 290 ? -33.592 22.340 27.063 1.00 50.53 290 MET A CA 1
ATOM 2315 C C . MET A 1 290 ? -34.123 21.382 25.999 1.00 50.53 290 MET A C 1
ATOM 2317 O O . MET A 1 290 ? -33.384 20.513 25.557 1.00 50.53 290 MET A O 1
ATOM 2321 N N . GLN A 1 291 ? -35.368 21.565 25.549 1.00 47.00 291 GLN A N 1
ATOM 2322 C CA . GLN A 1 291 ? -35.919 20.766 24.449 1.00 47.00 291 GLN A CA 1
ATOM 2323 C C . GLN A 1 291 ? -35.136 20.977 23.154 1.00 47.00 291 GLN A C 1
ATOM 2325 O O . GLN A 1 291 ? -34.782 20.002 22.502 1.00 47.00 291 GLN A O 1
ATOM 2330 N N . ALA A 1 292 ? -34.830 22.231 22.805 1.00 52.09 292 ALA A N 1
ATOM 2331 C CA . ALA A 1 292 ? -34.039 22.551 21.623 1.00 52.09 292 ALA A CA 1
ATOM 2332 C C . ALA A 1 292 ? -32.631 21.951 21.707 1.00 52.09 292 ALA A C 1
ATOM 2334 O O . ALA A 1 292 ? -32.177 21.372 20.732 1.00 52.09 292 ALA A O 1
ATOM 2335 N N . LEU A 1 293 ? -31.974 22.015 22.870 1.00 48.84 293 LEU A N 1
ATOM 2336 C CA . LEU A 1 293 ? -30.645 21.435 23.069 1.00 48.84 293 LEU A CA 1
ATOM 2337 C C . LEU A 1 293 ? -30.664 19.901 22.972 1.00 48.84 293 LEU A C 1
ATOM 2339 O O . LEU A 1 293 ? -29.783 19.320 22.353 1.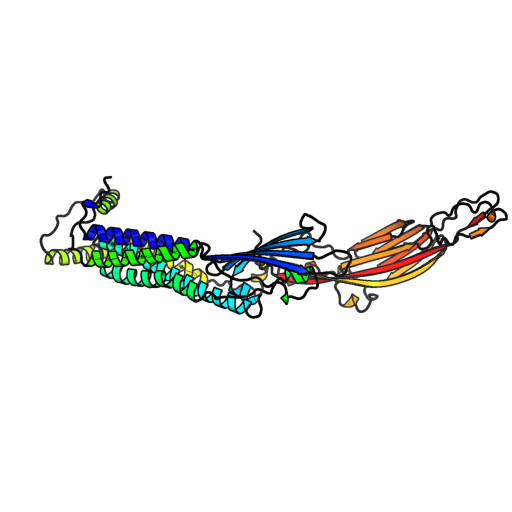00 48.84 293 LEU A O 1
ATOM 2343 N N . THR A 1 294 ? -31.671 19.234 23.547 1.00 52.47 294 THR A N 1
ATOM 2344 C CA . THR A 1 294 ? -31.822 17.773 23.440 1.00 52.47 294 THR A CA 1
ATOM 2345 C C . THR A 1 294 ? -32.116 17.344 22.007 1.00 52.47 294 THR A C 1
ATOM 2347 O O . THR A 1 294 ? -31.511 16.386 21.536 1.00 52.47 294 THR A O 1
ATOM 2350 N N . VAL A 1 295 ? -32.994 18.061 21.299 1.00 55.62 295 VAL A N 1
ATOM 2351 C CA . VAL A 1 295 ? -33.243 17.818 19.873 1.00 55.62 295 VAL A CA 1
ATOM 2352 C C . VAL A 1 295 ? -31.968 18.046 19.074 1.00 55.62 295 VAL A C 1
ATOM 2354 O O . VAL A 1 295 ? -31.642 17.188 18.274 1.00 55.62 295 VAL A O 1
ATOM 2357 N N . LEU A 1 296 ? -31.214 19.118 19.336 1.00 49.69 296 LEU A N 1
ATOM 2358 C CA . LEU A 1 296 ? -29.962 19.423 18.645 1.00 49.69 296 LEU A CA 1
ATOM 2359 C C . LEU A 1 296 ? -28.926 18.314 18.843 1.00 49.69 296 LEU A C 1
ATOM 2361 O O . LEU A 1 296 ? -28.389 17.844 17.854 1.00 49.69 296 LEU A O 1
ATOM 2365 N N . ILE A 1 297 ? -28.713 17.847 20.081 1.00 57.31 297 ILE A N 1
ATOM 2366 C CA . ILE A 1 297 ? -27.786 16.746 20.403 1.00 57.31 297 ILE A CA 1
ATOM 2367 C C . ILE A 1 297 ? -28.190 15.458 19.680 1.00 57.31 297 ILE A C 1
ATOM 2369 O O . ILE A 1 297 ? -27.344 14.801 19.086 1.00 57.31 297 ILE A O 1
ATOM 2373 N N . VAL A 1 298 ? -29.479 15.104 19.692 1.00 52.78 298 VAL A N 1
ATOM 2374 C CA . VAL A 1 298 ? -29.974 13.931 18.955 1.00 52.78 298 VAL A CA 1
ATOM 2375 C C . VAL A 1 298 ? -29.802 14.127 17.448 1.00 52.78 298 VAL A C 1
ATOM 2377 O O . VAL A 1 298 ? -29.390 13.199 16.768 1.00 52.78 298 VAL A O 1
ATOM 2380 N N . LEU A 1 299 ? -30.047 15.333 16.929 1.00 46.91 299 LEU A N 1
ATOM 2381 C CA . LEU A 1 299 ? -29.857 15.653 15.517 1.00 46.91 299 LEU A CA 1
ATOM 2382 C C . LEU A 1 299 ? -28.383 15.594 15.117 1.00 46.91 299 LEU A C 1
ATOM 2384 O O . LEU A 1 299 ? -28.114 15.143 14.021 1.00 46.91 299 LEU A O 1
ATOM 2388 N N . THR A 1 300 ? -27.452 15.986 15.997 1.00 51.03 300 THR A N 1
ATOM 2389 C CA . THR A 1 300 ? -26.002 15.922 15.722 1.00 51.03 300 THR A CA 1
ATOM 2390 C C . THR A 1 300 ? -25.487 14.486 15.775 1.00 51.03 300 THR A C 1
ATOM 2392 O O . THR A 1 300 ? -24.667 14.083 14.961 1.00 51.03 300 THR A O 1
ATOM 2395 N N . LEU A 1 301 ? -25.989 13.693 16.727 1.00 49.44 301 LEU A N 1
ATOM 2396 C CA . LEU A 1 301 ? -25.634 12.279 16.862 1.00 49.44 301 LEU A CA 1
ATOM 2397 C C . LEU A 1 301 ? -26.207 11.422 15.728 1.00 49.44 301 LEU A C 1
ATOM 2399 O O . LEU A 1 301 ? -25.616 10.409 15.380 1.00 49.44 301 LEU A O 1
ATOM 2403 N N . VAL A 1 302 ? -27.353 11.817 15.165 1.00 44.22 302 VAL A N 1
ATOM 2404 C CA . VAL A 1 302 ? -27.964 11.137 14.017 1.00 44.22 302 VAL A CA 1
ATOM 2405 C C . VAL A 1 302 ? -27.438 11.695 12.696 1.00 44.22 302 VAL A C 1
ATOM 2407 O O . VAL A 1 302 ? -27.316 10.931 11.753 1.00 44.22 302 VAL A O 1
ATOM 2410 N N . SER A 1 303 ? -27.080 12.980 12.601 1.00 43.25 303 SER A N 1
ATOM 2411 C CA . SER A 1 303 ? -26.635 13.582 11.337 1.00 43.25 303 SER A CA 1
ATOM 2412 C C . SER A 1 303 ? -25.333 12.996 10.817 1.00 43.25 303 SER A C 1
ATOM 2414 O O . SER A 1 303 ? -25.178 12.939 9.611 1.00 43.25 303 SER A O 1
ATOM 2416 N N . ILE A 1 304 ? -24.423 12.556 11.691 1.00 49.56 304 ILE A N 1
ATOM 2417 C CA . ILE A 1 304 ? -23.137 11.977 11.272 1.00 49.56 304 ILE A CA 1
ATOM 2418 C C . ILE A 1 304 ? -23.352 10.671 10.479 1.00 49.56 304 ILE A C 1
ATOM 2420 O O . ILE A 1 304 ? -22.955 10.635 9.320 1.00 49.56 304 ILE A O 1
ATOM 2424 N N . PRO A 1 305 ? -24.060 9.650 11.007 1.00 39.94 305 PRO A N 1
ATOM 2425 C CA . PRO A 1 305 ? -24.349 8.441 10.232 1.00 39.94 305 PRO A CA 1
ATOM 2426 C C . PRO A 1 305 ? -25.400 8.651 9.130 1.00 39.94 305 PRO A C 1
ATOM 2428 O O . PRO A 1 305 ? -25.461 7.872 8.192 1.00 39.94 305 PRO A O 1
ATOM 2431 N N . LEU A 1 306 ? -26.270 9.665 9.226 1.00 39.97 306 LEU A N 1
ATOM 2432 C CA . LEU A 1 306 ? -27.267 9.934 8.182 1.00 39.97 306 LEU A CA 1
ATOM 2433 C C . LEU A 1 306 ? -26.662 10.677 6.979 1.00 39.97 306 LEU A C 1
ATOM 2435 O O . LEU A 1 306 ? -27.134 10.486 5.866 1.00 39.97 306 LEU A O 1
ATOM 2439 N N . TYR A 1 307 ? -25.643 11.515 7.197 1.00 40.53 307 TYR A N 1
ATOM 2440 C CA . TYR A 1 307 ? -24.904 12.203 6.136 1.00 40.53 307 TYR A CA 1
ATOM 2441 C C . TYR A 1 307 ? -24.156 11.194 5.262 1.00 40.53 307 TYR A C 1
ATOM 2443 O O . TYR A 1 307 ? -24.317 11.228 4.051 1.00 40.53 307 TYR A O 1
ATOM 2451 N N . SER A 1 308 ? -23.476 10.222 5.880 1.00 43.25 308 SER A N 1
ATOM 2452 C CA . SER A 1 308 ? -22.759 9.155 5.168 1.00 43.25 308 SER A CA 1
ATOM 2453 C C . SER A 1 308 ? -23.663 8.164 4.420 1.00 43.25 308 SER A C 1
ATOM 2455 O O . SER A 1 308 ? -23.164 7.392 3.621 1.00 43.25 308 SER A O 1
ATOM 2457 N N . ILE A 1 309 ? -24.973 8.133 4.703 1.00 46.22 309 ILE A N 1
ATOM 2458 C CA . ILE A 1 309 ? -25.937 7.221 4.049 1.00 46.22 309 ILE A CA 1
ATOM 2459 C C . ILE A 1 309 ? -26.789 7.942 2.991 1.00 46.22 309 ILE A C 1
ATOM 2461 O O . ILE A 1 309 ? -27.304 7.308 2.077 1.00 46.22 309 ILE A O 1
ATOM 2465 N N . LEU A 1 310 ? -27.031 9.249 3.148 1.00 39.25 310 LEU A N 1
ATOM 2466 C CA . LEU A 1 310 ? -27.937 10.012 2.276 1.00 39.25 310 LEU A CA 1
ATOM 2467 C C . LEU A 1 310 ? -27.224 10.890 1.247 1.00 39.25 310 LEU A C 1
ATOM 2469 O O . LEU A 1 310 ? -27.887 11.356 0.324 1.00 39.25 310 LEU A O 1
ATOM 2473 N N . PHE A 1 311 ? -25.932 11.147 1.431 1.00 41.09 311 PHE A N 1
ATOM 2474 C CA . PHE A 1 311 ? -25.100 11.891 0.493 1.00 41.09 311 PHE A CA 1
ATOM 2475 C C . PHE A 1 311 ? -23.977 10.973 -0.004 1.00 41.09 311 PHE A C 1
ATOM 2477 O O . PHE A 1 311 ? -22.812 11.201 0.288 1.00 41.09 311 PHE A O 1
ATOM 2484 N N . GLU A 1 312 ? -24.349 9.908 -0.718 1.00 44.47 312 GLU A N 1
ATOM 2485 C CA . GLU A 1 312 ? -23.563 9.501 -1.887 1.00 44.47 312 GLU A CA 1
ATOM 2486 C C . GLU A 1 312 ? -23.857 10.578 -2.933 1.00 44.47 312 GLU A C 1
ATOM 2488 O O . GLU A 1 312 ? -25.004 10.744 -3.361 1.00 44.47 312 GLU A O 1
ATOM 2493 N N . GLU A 1 313 ? -22.869 11.420 -3.216 1.00 41.31 313 GLU A N 1
ATOM 2494 C CA . GLU A 1 313 ? -22.960 12.400 -4.292 1.00 41.31 313 GLU A CA 1
ATOM 2495 C C . GLU A 1 313 ? -23.199 11.622 -5.600 1.00 41.31 313 GLU A C 1
ATOM 2497 O O . GLU A 1 313 ? -22.531 10.623 -5.854 1.00 41.31 313 GLU A O 1
ATOM 2502 N N . GLU A 1 314 ? -24.199 12.016 -6.403 1.00 41.50 314 GLU A N 1
ATOM 2503 C CA . GLU A 1 314 ? -24.322 11.532 -7.788 1.00 41.50 314 GLU A CA 1
ATOM 2504 C C . GLU A 1 314 ? -23.146 12.128 -8.571 1.00 41.50 314 GLU A C 1
ATOM 2506 O O . GLU A 1 314 ? -23.276 13.149 -9.248 1.00 41.50 314 GLU A O 1
ATOM 2511 N N . GLU A 1 315 ? -21.976 11.531 -8.397 1.00 45.44 315 GLU A N 1
ATOM 2512 C CA . GLU A 1 315 ? -20.794 11.806 -9.186 1.00 45.44 315 GLU A CA 1
ATOM 2513 C C . GLU A 1 315 ? -21.055 11.411 -10.640 1.00 45.44 315 GLU A C 1
ATOM 2515 O O . GLU A 1 315 ? -21.699 10.396 -10.934 1.00 45.44 315 GLU A O 1
ATOM 2520 N N . GLU A 1 316 ? -20.569 12.230 -11.580 1.00 50.72 316 GLU A N 1
ATOM 2521 C CA . GLU A 1 316 ? -20.427 11.767 -12.959 1.00 50.72 316 GLU A CA 1
ATOM 2522 C C . GLU A 1 316 ? -19.652 10.447 -12.930 1.00 50.72 316 GLU A C 1
ATOM 2524 O O . GLU A 1 316 ? -18.764 10.286 -12.102 1.00 50.72 316 GLU A O 1
ATOM 2529 N N . ALA A 1 317 ? -19.993 9.492 -13.797 1.00 50.97 317 ALA A N 1
ATOM 2530 C CA . ALA A 1 317 ? -19.551 8.098 -13.674 1.00 50.97 317 ALA A CA 1
ATOM 2531 C C . ALA A 1 317 ? -18.022 7.889 -13.574 1.00 50.97 317 ALA A C 1
ATOM 2533 O O . ALA A 1 317 ? -17.611 6.791 -13.224 1.00 50.97 317 ALA A O 1
ATOM 2534 N N . ASN A 1 318 ? -17.216 8.924 -13.840 1.00 55.03 318 ASN A N 1
ATOM 2535 C CA . ASN A 1 318 ? -15.757 8.926 -13.775 1.00 55.03 318 ASN A CA 1
ATOM 2536 C C . ASN A 1 318 ? -15.190 10.035 -12.852 1.00 55.03 318 ASN A C 1
ATOM 2538 O O . ASN A 1 318 ? -13.991 10.291 -12.893 1.00 55.03 318 ASN A O 1
ATOM 2542 N N . ALA A 1 319 ? -16.008 10.750 -12.066 1.00 56.03 319 ALA A N 1
ATOM 2543 C CA . ALA A 1 319 ? -15.522 11.843 -11.212 1.00 56.03 319 ALA A CA 1
ATOM 2544 C C . ALA A 1 319 ? -14.619 11.324 -10.084 1.00 56.03 319 ALA A C 1
ATOM 2546 O O . ALA A 1 319 ? -13.578 11.933 -9.844 1.00 56.03 319 ALA A O 1
ATOM 2547 N N . TYR A 1 320 ? -14.937 10.143 -9.538 1.00 66.50 320 TYR A N 1
ATOM 2548 C CA . TYR A 1 320 ? -14.088 9.423 -8.591 1.00 66.50 320 TYR A CA 1
ATOM 2549 C C . TYR A 1 320 ? -12.642 9.265 -9.088 1.00 66.50 320 TYR A C 1
ATOM 2551 O O . TYR A 1 320 ? -11.721 9.324 -8.284 1.00 66.50 320 TYR A O 1
ATOM 2559 N N . GLN A 1 321 ? -12.418 9.131 -10.406 1.00 70.19 321 GLN A N 1
ATOM 2560 C CA . GLN A 1 321 ? -11.071 8.981 -10.969 1.00 70.19 321 GLN A CA 1
ATOM 2561 C C . GLN A 1 321 ? -10.189 10.188 -10.661 1.00 70.19 321 GLN A C 1
ATOM 2563 O O . GLN A 1 321 ? -9.031 10.042 -10.306 1.00 70.19 321 GLN A O 1
ATOM 2568 N N . ARG A 1 322 ? -10.745 11.400 -10.694 1.00 76.62 322 ARG A N 1
ATOM 2569 C CA . ARG A 1 322 ? -9.962 12.616 -10.437 1.00 76.62 322 ARG A CA 1
ATOM 2570 C C . ARG A 1 322 ? -9.506 12.746 -8.984 1.00 76.62 322 ARG A C 1
ATOM 2572 O O . ARG A 1 322 ? -8.613 13.547 -8.711 1.00 76.62 322 ARG A O 1
ATOM 2579 N N . GLU A 1 323 ? -10.129 12.017 -8.062 1.00 74.12 323 GLU A N 1
ATOM 2580 C CA . GLU A 1 323 ? -9.743 11.982 -6.648 1.00 74.12 323 GLU A CA 1
ATOM 2581 C C . GLU A 1 323 ? -8.651 10.942 -6.361 1.00 74.12 323 GLU A C 1
ATOM 2583 O O . GLU A 1 323 ? -8.064 10.955 -5.279 1.00 74.12 323 GLU A O 1
ATOM 2588 N N . LEU A 1 324 ? -8.367 10.074 -7.335 1.00 74.88 324 LEU A N 1
ATOM 2589 C CA . LEU A 1 324 ? -7.337 9.051 -7.265 1.00 74.88 324 LEU A CA 1
ATOM 2590 C C . LEU A 1 324 ? -5.991 9.595 -7.755 1.00 74.88 324 LEU A C 1
ATOM 2592 O O . LEU A 1 324 ? -5.901 10.612 -8.452 1.00 74.88 324 LEU A O 1
ATOM 2596 N N . GLN A 1 325 ? -4.932 8.911 -7.338 1.00 81.50 325 GLN A N 1
ATOM 2597 C CA . GLN A 1 325 ? -3.569 9.169 -7.773 1.00 81.50 325 GLN A CA 1
ATOM 2598 C C . GLN A 1 325 ? -3.199 8.116 -8.811 1.00 81.50 325 GLN A C 1
ATOM 2600 O O . GLN A 1 325 ? -3.416 6.932 -8.585 1.00 81.50 325 GLN A O 1
ATOM 2605 N N . TYR A 1 326 ? -2.648 8.539 -9.941 1.00 82.75 326 TYR A N 1
ATOM 2606 C CA . TYR A 1 326 ? -2.250 7.646 -11.024 1.00 82.75 326 TYR A CA 1
ATOM 2607 C C . TYR A 1 326 ? -0.762 7.762 -11.310 1.00 82.75 326 TYR A C 1
ATOM 2609 O O . TYR A 1 326 ? -0.178 8.844 -11.206 1.00 82.75 326 TYR A O 1
ATOM 2617 N N . TYR A 1 327 ? -0.178 6.654 -11.731 1.00 84.50 327 TYR A N 1
ATOM 2618 C CA . TYR A 1 327 ? 1.144 6.605 -12.329 1.00 84.50 327 TYR A CA 1
ATOM 2619 C C . TYR A 1 327 ? 1.035 6.005 -13.725 1.00 84.50 327 TYR A C 1
ATOM 2621 O O . TYR A 1 327 ? 0.044 5.363 -14.087 1.00 84.50 327 TYR A O 1
ATOM 2629 N N . VAL A 1 328 ? 2.052 6.285 -14.520 1.00 83.12 328 VAL A N 1
ATOM 2630 C CA . VAL A 1 328 ? 2.154 5.866 -15.905 1.00 83.12 328 VAL A CA 1
ATOM 2631 C C . VAL A 1 328 ? 3.346 4.941 -16.026 1.00 83.12 328 VAL A C 1
ATOM 2633 O O . VAL A 1 328 ? 4.452 5.300 -15.646 1.00 83.12 328 VAL A O 1
ATOM 2636 N N . ASP A 1 329 ? 3.110 3.759 -16.559 1.00 85.00 329 ASP A N 1
ATOM 2637 C CA . ASP A 1 329 ? 4.144 2.822 -16.979 1.00 85.00 329 ASP A CA 1
ATOM 2638 C C . ASP A 1 329 ? 3.846 2.446 -18.430 1.00 85.00 329 ASP A C 1
ATOM 2640 O O . ASP A 1 329 ? 2.847 2.890 -19.004 1.00 85.00 329 ASP A O 1
ATOM 2644 N N . GLY A 1 330 ? 4.708 1.687 -19.079 1.00 79.94 330 GLY A N 1
ATOM 2645 C CA . GLY A 1 330 ? 4.463 1.293 -20.450 1.00 79.94 330 GLY A CA 1
ATOM 2646 C C . GLY A 1 330 ? 5.540 0.405 -21.022 1.00 79.94 330 GLY A C 1
ATOM 2647 O O . GLY A 1 330 ? 6.690 0.402 -20.584 1.00 79.94 330 GLY A O 1
ATOM 2648 N N . ASP A 1 331 ? 5.151 -0.332 -22.055 1.00 85.62 331 ASP A N 1
ATOM 2649 C CA . ASP A 1 331 ? 6.119 -1.073 -22.846 1.00 85.62 331 ASP A CA 1
ATOM 2650 C C . ASP A 1 331 ? 6.866 -0.103 -23.762 1.00 85.62 331 ASP A C 1
ATOM 2652 O O . ASP A 1 331 ? 6.265 0.765 -24.402 1.00 85.62 331 ASP A O 1
ATOM 2656 N N . SER A 1 332 ? 8.186 -0.256 -23.827 1.00 87.06 332 SER A N 1
ATOM 2657 C CA . SER A 1 332 ? 9.043 0.569 -24.668 1.00 87.06 332 SER A CA 1
ATOM 2658 C C . SER A 1 332 ? 9.979 -0.295 -25.488 1.00 87.06 332 SER A C 1
ATOM 2660 O O . SER A 1 332 ? 10.498 -1.316 -25.033 1.00 87.06 332 SER A O 1
ATOM 2662 N N . GLY A 1 333 ? 10.236 0.134 -26.715 1.00 87.25 333 GLY A N 1
ATOM 2663 C CA . GLY A 1 333 ? 11.102 -0.621 -27.598 1.00 87.25 333 GLY A CA 1
ATOM 2664 C C . GLY A 1 333 ? 11.553 0.167 -28.810 1.00 87.25 333 GLY A C 1
ATOM 2665 O O . GLY A 1 333 ? 11.277 1.356 -28.964 1.00 87.25 333 GLY A O 1
ATOM 2666 N N . ARG A 1 334 ? 12.306 -0.525 -29.667 1.00 88.62 334 ARG A N 1
ATOM 2667 C CA . ARG A 1 334 ? 12.943 0.050 -30.852 1.00 88.62 334 ARG A CA 1
ATOM 2668 C C . ARG A 1 334 ? 12.505 -0.697 -32.093 1.00 88.62 334 ARG A C 1
ATOM 2670 O O . ARG A 1 334 ? 12.609 -1.923 -32.147 1.00 88.62 334 ARG A O 1
ATOM 2677 N N . ILE A 1 335 ? 12.078 0.049 -33.100 1.00 90.81 335 ILE A N 1
ATOM 2678 C CA . ILE A 1 335 ? 11.700 -0.477 -34.406 1.00 90.81 335 ILE A CA 1
ATOM 2679 C C . ILE A 1 335 ? 12.635 0.140 -35.439 1.00 90.81 335 ILE A C 1
ATOM 2681 O O . ILE A 1 335 ? 12.620 1.350 -35.659 1.00 90.81 335 ILE A O 1
ATOM 2685 N N . ILE A 1 336 ? 13.435 -0.698 -36.096 1.00 89.12 336 ILE A N 1
ATOM 2686 C CA . ILE A 1 336 ? 14.344 -0.244 -37.152 1.00 89.12 336 ILE A CA 1
ATOM 2687 C C . ILE A 1 336 ? 13.506 0.244 -38.334 1.00 89.12 336 ILE A C 1
ATOM 2689 O O . ILE A 1 336 ? 12.745 -0.524 -38.930 1.00 89.12 336 ILE A O 1
ATOM 2693 N N . TRP A 1 337 ? 13.661 1.515 -38.697 1.00 92.94 337 TRP A N 1
ATOM 2694 C CA . TRP A 1 337 ? 12.986 2.097 -39.853 1.00 92.94 337 TRP A CA 1
ATOM 2695 C C . TRP A 1 337 ? 13.872 2.073 -41.090 1.00 92.94 337 TRP A C 1
ATOM 2697 O O . TRP A 1 337 ? 13.444 1.637 -42.161 1.00 92.94 337 TRP A O 1
ATOM 2707 N N . ILE A 1 338 ? 15.117 2.521 -40.944 1.00 90.25 338 ILE A N 1
ATOM 2708 C CA . ILE A 1 338 ? 16.078 2.601 -42.040 1.00 90.25 338 ILE A CA 1
ATOM 2709 C C . ILE A 1 338 ? 17.407 2.053 -41.546 1.00 90.25 338 ILE A C 1
ATOM 2711 O O . ILE A 1 338 ? 17.920 2.490 -40.523 1.00 90.25 338 ILE A O 1
ATOM 2715 N N . GLU A 1 339 ? 17.999 1.153 -42.318 1.00 91.50 339 GLU A N 1
ATOM 2716 C CA . GLU A 1 339 ? 19.372 0.711 -42.117 1.00 91.50 339 GLU A CA 1
ATOM 2717 C C . GLU A 1 339 ? 20.100 0.633 -43.458 1.00 91.50 339 GLU A C 1
ATOM 2719 O O . GLU A 1 339 ? 19.508 0.315 -44.496 1.00 91.50 339 GLU A O 1
ATOM 2724 N N . GLY A 1 340 ? 21.398 0.921 -43.455 1.00 86.25 340 GLY A N 1
ATOM 2725 C CA . GLY A 1 340 ? 22.188 0.853 -44.675 1.00 86.25 340 GLY A CA 1
ATOM 2726 C C . GLY A 1 340 ? 23.684 0.985 -44.453 1.00 86.25 340 GLY A C 1
ATOM 2727 O O . GLY A 1 340 ? 24.162 1.394 -43.397 1.00 86.25 340 GLY A O 1
ATOM 2728 N N . THR A 1 341 ? 24.445 0.622 -45.481 1.00 88.25 341 THR A N 1
ATOM 2729 C CA . THR A 1 341 ? 25.889 0.857 -45.559 1.00 88.25 341 THR A CA 1
ATOM 2730 C C . THR A 1 341 ? 26.199 1.395 -46.942 1.00 88.25 341 THR A C 1
ATOM 2732 O O . THR A 1 341 ? 25.925 0.722 -47.935 1.00 88.25 341 THR A O 1
ATOM 2735 N N . GLU A 1 342 ? 26.739 2.605 -47.006 1.00 88.75 342 GLU A N 1
ATOM 2736 C CA . GLU A 1 342 ? 26.938 3.347 -48.249 1.00 88.75 342 GLU A CA 1
ATOM 2737 C C . GLU A 1 342 ? 28.339 3.956 -48.298 1.00 88.75 342 GLU A C 1
ATOM 2739 O O . GLU A 1 342 ? 28.899 4.362 -47.280 1.00 88.75 342 GLU A O 1
ATOM 2744 N N . VAL A 1 343 ? 28.892 4.032 -49.508 1.00 89.94 343 VAL A N 1
ATOM 2745 C CA . VAL A 1 343 ? 30.143 4.742 -49.799 1.00 89.94 343 VAL A CA 1
ATOM 2746 C C . VAL A 1 343 ? 29.768 6.031 -50.518 1.00 89.94 343 VAL A C 1
ATOM 2748 O O . VAL A 1 343 ? 29.217 5.986 -51.620 1.00 89.94 343 VAL A O 1
ATOM 2751 N N . ILE A 1 344 ? 30.037 7.172 -49.891 1.00 91.50 344 ILE A N 1
ATOM 2752 C CA . ILE A 1 344 ? 29.634 8.495 -50.379 1.00 91.50 344 ILE A CA 1
ATOM 2753 C C . ILE A 1 344 ? 30.891 9.232 -50.841 1.00 91.50 344 ILE A C 1
ATOM 2755 O O . ILE A 1 344 ? 31.864 9.302 -50.096 1.00 91.50 344 ILE A O 1
ATOM 2759 N N . ASN A 1 345 ? 30.900 9.771 -52.065 1.00 91.50 345 ASN A N 1
ATOM 2760 C CA . ASN A 1 345 ? 32.073 10.498 -52.559 1.00 91.50 345 ASN A CA 1
ATOM 2761 C C . ASN A 1 345 ? 32.245 11.845 -51.839 1.00 91.50 345 ASN A C 1
ATOM 2763 O O . ASN A 1 345 ? 31.273 12.430 -51.359 1.00 91.50 345 ASN A O 1
ATOM 2767 N N . ASP A 1 346 ? 33.471 12.366 -51.833 1.00 91.25 346 ASP A N 1
ATOM 2768 C CA . ASP A 1 346 ? 33.792 13.657 -51.219 1.00 91.25 346 ASP A CA 1
ATOM 2769 C C . ASP A 1 346 ? 32.892 14.798 -51.733 1.00 91.25 346 ASP A C 1
ATOM 2771 O O . ASP A 1 346 ? 32.758 15.032 -52.942 1.00 91.25 346 ASP A O 1
ATOM 2775 N N . GLY A 1 347 ? 32.256 15.507 -50.799 1.00 89.00 347 GLY A N 1
ATOM 2776 C CA . GLY A 1 347 ? 31.325 16.602 -51.058 1.00 89.00 347 GLY A CA 1
ATOM 2777 C C . GLY A 1 347 ? 29.959 16.186 -51.617 1.00 89.00 347 GLY A C 1
ATOM 2778 O O . GLY A 1 347 ? 29.145 17.066 -51.917 1.00 89.00 347 GLY A O 1
ATOM 2779 N N . GLU A 1 348 ? 29.683 14.889 -51.784 1.00 94.31 348 GLU A N 1
ATOM 2780 C CA . GLU A 1 348 ? 28.352 14.391 -52.138 1.00 94.31 348 GLU A CA 1
ATOM 2781 C C . GLU A 1 348 ? 27.473 14.211 -50.896 1.00 94.31 348 GLU A C 1
ATOM 2783 O O . GLU A 1 348 ? 27.944 13.927 -49.794 1.00 94.31 348 GLU A O 1
ATOM 2788 N N . THR A 1 349 ? 26.163 14.366 -51.099 1.00 94.38 349 THR A N 1
ATOM 2789 C CA . THR A 1 349 ? 25.158 14.212 -50.048 1.00 94.38 349 THR A CA 1
ATOM 2790 C C . THR A 1 349 ? 24.214 13.068 -50.387 1.00 94.38 349 THR A C 1
ATOM 2792 O O . THR A 1 349 ? 23.561 13.078 -51.433 1.00 94.38 349 THR A O 1
ATOM 2795 N N . LEU A 1 350 ? 24.095 12.113 -49.471 1.00 93.56 350 LEU A N 1
ATOM 2796 C CA . LEU A 1 350 ? 23.028 11.124 -49.440 1.00 93.56 350 LEU A CA 1
ATOM 2797 C C . LEU A 1 350 ? 21.831 11.725 -48.698 1.00 93.56 350 LEU A C 1
ATOM 2799 O O . LEU A 1 350 ? 21.988 12.198 -47.576 1.00 93.56 350 LEU A O 1
ATOM 2803 N N . SER A 1 351 ? 20.649 11.732 -49.316 1.00 94.50 351 SER A N 1
ATOM 2804 C CA . SER A 1 351 ? 19.441 12.316 -48.724 1.00 94.50 351 SER A CA 1
ATOM 2805 C C . SER A 1 351 ? 18.247 11.376 -48.822 1.00 94.50 351 SER A C 1
ATOM 2807 O O . SER A 1 351 ? 17.945 10.879 -49.912 1.00 94.50 351 SER A O 1
ATOM 2809 N N . PHE A 1 352 ? 17.520 11.233 -47.724 1.00 93.50 352 PHE A N 1
ATOM 2810 C CA . PHE A 1 352 ? 16.253 10.527 -47.643 1.00 93.50 352 PHE A CA 1
ATOM 2811 C C . PHE A 1 352 ? 15.133 11.485 -47.258 1.00 93.50 352 PHE A C 1
ATOM 2813 O O . PHE A 1 352 ? 15.352 12.405 -46.475 1.00 93.50 352 PHE A O 1
ATOM 2820 N N . SER A 1 353 ? 13.942 11.263 -47.810 1.00 94.31 353 SER A N 1
ATOM 2821 C CA . SER A 1 353 ? 12.744 12.026 -47.473 1.00 94.31 353 SER A CA 1
ATOM 2822 C C . SER A 1 353 ? 11.551 11.080 -47.408 1.00 94.31 353 SER A C 1
ATOM 2824 O O . SER A 1 353 ? 11.319 10.325 -48.356 1.00 94.31 353 SER A O 1
ATOM 2826 N N . PHE A 1 354 ? 10.845 11.124 -46.284 1.00 94.69 354 PHE A N 1
ATOM 2827 C CA . PHE A 1 354 ? 9.740 10.241 -45.930 1.00 94.69 354 PHE A CA 1
ATOM 2828 C C . PHE A 1 354 ? 8.619 11.014 -45.236 1.00 94.69 354 PHE A C 1
ATOM 2830 O O . PHE A 1 354 ? 8.774 12.185 -44.884 1.00 94.69 354 PHE A O 1
ATOM 2837 N N . THR A 1 355 ? 7.512 10.317 -45.013 1.00 92.75 355 THR A N 1
ATOM 2838 C CA . THR A 1 355 ? 6.377 10.741 -44.185 1.00 92.75 355 THR A CA 1
ATOM 2839 C C . THR A 1 355 ? 6.030 9.649 -43.173 1.00 92.75 355 THR A C 1
ATOM 2841 O O . THR A 1 355 ? 6.544 8.531 -43.270 1.00 92.75 355 THR A O 1
ATOM 2844 N N . GLU A 1 356 ? 5.128 9.924 -42.233 1.00 89.50 356 GLU A N 1
ATOM 2845 C CA . GLU A 1 356 ? 4.628 8.926 -41.277 1.00 89.50 356 GLU A CA 1
ATOM 2846 C C . GLU A 1 356 ? 3.956 7.720 -41.968 1.00 89.50 356 GLU A C 1
ATOM 2848 O O . GLU A 1 356 ? 3.964 6.600 -41.454 1.00 89.50 356 GLU A O 1
ATOM 2853 N N . GLU A 1 357 ? 3.433 7.897 -43.189 1.00 90.56 357 GLU A N 1
ATOM 2854 C CA . GLU A 1 357 ? 2.860 6.800 -43.983 1.00 90.56 357 GLU A CA 1
ATOM 2855 C C . GLU A 1 357 ? 3.907 5.736 -44.376 1.00 90.56 357 GLU A C 1
ATOM 2857 O O . GLU A 1 357 ? 3.552 4.572 -44.621 1.00 90.56 357 GLU A O 1
ATOM 2862 N N . ASP A 1 358 ? 5.187 6.116 -44.409 1.00 93.69 358 ASP A N 1
ATOM 2863 C CA . ASP A 1 358 ? 6.324 5.264 -44.766 1.00 93.69 358 ASP A CA 1
ATOM 2864 C C . ASP A 1 358 ? 6.897 4.487 -43.565 1.00 93.69 358 ASP A C 1
ATOM 2866 O O . ASP A 1 358 ? 7.870 3.742 -43.725 1.00 93.69 358 ASP A O 1
ATOM 2870 N N . PHE A 1 359 ? 6.308 4.622 -42.371 1.00 93.19 359 PHE A N 1
ATOM 2871 C CA . PHE A 1 359 ? 6.694 3.821 -41.210 1.00 93.19 359 PHE A CA 1
ATOM 2872 C C . PHE A 1 359 ? 6.479 2.315 -41.453 1.00 93.19 359 PHE A C 1
ATOM 2874 O O . PHE A 1 359 ? 5.550 1.922 -42.181 1.00 93.19 359 PHE A O 1
ATOM 2881 N N . PRO A 1 360 ? 7.304 1.448 -40.831 1.00 90.62 360 PRO A N 1
ATOM 2882 C CA . PRO A 1 360 ? 7.092 0.006 -40.854 1.00 90.62 360 PRO A CA 1
ATOM 2883 C C . PRO A 1 360 ? 5.703 -0.363 -40.315 1.00 90.62 360 PRO A C 1
ATOM 2885 O O . PRO A 1 360 ? 5.161 0.319 -39.448 1.00 90.62 360 PRO A O 1
ATOM 2888 N N . ASP A 1 361 ? 5.128 -1.471 -40.792 1.00 89.50 361 ASP A N 1
ATOM 2889 C CA . ASP A 1 361 ? 3.774 -1.896 -40.391 1.00 89.50 361 ASP A CA 1
ATOM 2890 C C . ASP A 1 361 ? 3.632 -2.124 -38.873 1.00 89.50 361 ASP A C 1
ATOM 2892 O O . ASP A 1 361 ? 2.540 -1.963 -38.331 1.00 89.50 361 ASP A O 1
ATOM 2896 N N . GLU A 1 362 ? 4.724 -2.490 -38.196 1.00 86.19 362 GLU A N 1
ATOM 2897 C CA . GLU A 1 362 ? 4.785 -2.644 -36.737 1.00 86.19 362 GLU A CA 1
ATOM 2898 C C . GLU A 1 362 ? 4.645 -1.294 -36.021 1.00 86.19 362 GLU A C 1
ATOM 2900 O O . GLU A 1 362 ? 3.811 -1.164 -35.134 1.00 86.19 362 GLU A O 1
ATOM 2905 N N . ALA A 1 363 ? 5.344 -0.259 -36.498 1.00 88.06 363 ALA A N 1
ATOM 2906 C CA . ALA A 1 363 ? 5.309 1.084 -35.919 1.00 88.06 363 ALA A CA 1
ATOM 2907 C C . ALA A 1 363 ? 3.961 1.797 -36.114 1.00 88.06 363 ALA A C 1
ATOM 2909 O O . ALA A 1 363 ? 3.604 2.666 -35.331 1.00 88.06 363 ALA A O 1
ATOM 2910 N N . LYS A 1 364 ? 3.173 1.422 -37.130 1.00 85.75 364 LYS A N 1
ATOM 2911 C CA . LYS A 1 364 ? 1.858 2.037 -37.403 1.00 85.75 364 LYS A CA 1
ATOM 2912 C C . LYS A 1 364 ? 0.796 1.758 -36.339 1.00 85.75 364 LYS A C 1
ATOM 2914 O O . LYS A 1 364 ? -0.232 2.429 -36.344 1.00 85.75 364 LYS A O 1
ATOM 2919 N N . ASN A 1 365 ? 1.000 0.745 -35.498 1.00 84.19 365 ASN A N 1
ATOM 2920 C CA . ASN A 1 365 ? 0.072 0.395 -34.420 1.00 84.19 365 ASN A CA 1
ATOM 2921 C C . ASN A 1 365 ? 0.619 0.741 -33.027 1.00 84.19 365 ASN A C 1
ATOM 2923 O O . ASN A 1 365 ? -0.034 0.387 -32.050 1.00 84.19 365 ASN A O 1
ATOM 2927 N N . SER A 1 366 ? 1.780 1.391 -32.951 1.00 87.50 366 SER A N 1
ATOM 2928 C CA . SER A 1 366 ? 2.449 1.750 -31.700 1.00 87.50 366 SER A CA 1
ATOM 2929 C C . SER A 1 366 ? 2.569 3.263 -31.581 1.00 87.50 366 SER A C 1
ATOM 2931 O O . SER A 1 366 ? 2.613 3.977 -32.586 1.00 87.50 366 SER A O 1
ATOM 2933 N N . ASN A 1 367 ? 2.630 3.757 -30.351 1.00 91.12 367 ASN A N 1
ATOM 2934 C CA . ASN A 1 367 ? 2.773 5.180 -30.074 1.00 91.12 367 ASN A CA 1
ATOM 2935 C C . ASN A 1 367 ? 4.254 5.599 -30.165 1.00 91.12 367 ASN A C 1
ATOM 2937 O O . ASN A 1 367 ? 5.052 5.255 -29.293 1.00 91.12 367 ASN A O 1
ATOM 2941 N N . ILE A 1 368 ? 4.645 6.287 -31.245 1.00 93.56 368 ILE A N 1
ATOM 2942 C CA . ILE A 1 368 ? 6.051 6.613 -31.547 1.00 93.56 368 ILE A CA 1
ATOM 2943 C C . ILE A 1 368 ? 6.471 7.932 -30.895 1.00 93.56 368 ILE A C 1
ATOM 2945 O O . ILE A 1 368 ? 6.197 9.013 -31.407 1.00 93.56 368 ILE A O 1
ATOM 2949 N N . VAL A 1 369 ? 7.236 7.842 -29.812 1.00 92.38 369 VAL A N 1
ATOM 2950 C CA . VAL A 1 369 ? 7.580 8.996 -28.970 1.00 92.38 369 VAL A CA 1
ATOM 2951 C C . VAL A 1 369 ? 8.911 9.657 -29.317 1.00 92.38 369 VAL A C 1
ATOM 2953 O O . VAL A 1 369 ? 9.099 10.830 -29.000 1.00 92.38 369 VAL A O 1
ATOM 2956 N N . ALA A 1 370 ? 9.830 8.955 -29.988 1.00 91.88 370 ALA A N 1
ATOM 2957 C CA . ALA A 1 370 ? 11.134 9.506 -30.362 1.00 91.88 370 ALA A CA 1
ATOM 2958 C C . ALA A 1 370 ? 11.748 8.811 -31.583 1.00 91.88 370 ALA A C 1
ATOM 2960 O O . ALA A 1 370 ? 11.322 7.730 -31.996 1.00 91.88 370 ALA A O 1
ATOM 2961 N N . ILE A 1 371 ? 12.790 9.426 -32.145 1.00 93.94 371 ILE A N 1
ATOM 2962 C CA . ILE A 1 371 ? 13.623 8.837 -33.198 1.00 93.94 371 ILE A CA 1
ATOM 2963 C C . ILE A 1 371 ? 15.086 8.887 -32.780 1.00 93.94 371 ILE A C 1
ATOM 2965 O O . ILE A 1 371 ? 15.612 9.949 -32.440 1.00 93.94 371 ILE A O 1
ATOM 2969 N N . GLU A 1 372 ? 15.755 7.743 -32.853 1.00 93.75 372 GLU A N 1
ATOM 2970 C CA . GLU A 1 372 ? 17.189 7.613 -32.626 1.00 93.75 372 GLU A CA 1
ATOM 2971 C C . GLU A 1 372 ? 17.940 7.473 -33.954 1.00 93.75 372 GLU A C 1
ATOM 2973 O O . GLU A 1 372 ? 17.527 6.760 -34.870 1.00 93.75 372 GLU A O 1
ATOM 2978 N N . PHE A 1 373 ? 19.090 8.135 -34.039 1.00 91.38 373 PHE A N 1
ATOM 2979 C CA . PHE A 1 373 ? 19.967 8.120 -35.199 1.00 91.38 373 PHE A CA 1
ATOM 2980 C C . PHE A 1 373 ? 21.342 7.610 -34.799 1.00 91.38 373 PHE A C 1
ATOM 2982 O O . PHE A 1 373 ? 22.001 8.174 -33.920 1.00 91.38 373 PHE A O 1
ATOM 2989 N N . TYR A 1 374 ? 21.813 6.599 -35.516 1.00 90.62 374 TYR A N 1
ATOM 2990 C CA . TYR A 1 374 ? 23.162 6.073 -35.377 1.00 90.62 374 TYR A CA 1
ATOM 2991 C C . TYR A 1 374 ? 23.907 6.235 -36.694 1.00 90.62 374 TYR A C 1
ATOM 2993 O O . TYR A 1 374 ? 23.410 5.854 -37.754 1.00 90.62 374 TYR A O 1
ATOM 3001 N N . ILE A 1 375 ? 25.121 6.775 -36.623 1.00 89.00 375 ILE A N 1
ATOM 3002 C CA . ILE A 1 375 ? 26.045 6.856 -37.755 1.00 89.00 375 ILE A CA 1
ATOM 3003 C C . ILE A 1 375 ? 27.374 6.262 -37.315 1.00 89.00 375 ILE A C 1
ATOM 3005 O O . ILE A 1 375 ? 28.025 6.766 -36.401 1.00 89.00 375 ILE A O 1
ATOM 3009 N N . TYR A 1 376 ? 27.796 5.216 -38.001 1.00 85.06 376 TYR A N 1
ATOM 3010 C CA . TYR A 1 376 ? 29.104 4.607 -37.868 1.00 85.06 376 TYR A CA 1
ATOM 3011 C C . TYR A 1 376 ? 29.949 5.013 -39.066 1.00 85.06 376 TYR A C 1
ATOM 3013 O O . TYR A 1 376 ? 29.604 4.709 -40.207 1.00 85.06 376 TYR A O 1
ATOM 3021 N N . ILE A 1 377 ? 31.053 5.705 -38.800 1.00 83.81 377 ILE A N 1
ATOM 3022 C CA . ILE A 1 377 ? 32.042 6.040 -39.825 1.00 83.81 377 ILE A CA 1
ATOM 3023 C C . ILE A 1 377 ? 33.038 4.889 -39.819 1.00 83.81 377 ILE A C 1
ATOM 3025 O O . ILE A 1 377 ? 33.841 4.757 -38.894 1.00 83.81 377 ILE A O 1
ATOM 3029 N N . THR A 1 378 ? 32.921 4.000 -40.800 1.00 76.00 378 THR A N 1
ATOM 3030 C CA . THR A 1 378 ? 33.709 2.760 -40.833 1.00 76.00 378 THR A CA 1
ATOM 3031 C C . THR A 1 378 ? 35.140 2.986 -41.319 1.00 76.00 378 THR A C 1
ATOM 3033 O O . THR A 1 378 ? 35.987 2.133 -41.101 1.00 76.00 378 THR A O 1
ATOM 3036 N N . ASP A 1 379 ? 35.410 4.150 -41.910 1.00 68.88 379 ASP A N 1
ATOM 3037 C CA . ASP A 1 379 ? 36.683 4.527 -42.540 1.00 68.88 379 ASP A CA 1
ATOM 3038 C C . ASP A 1 379 ? 37.770 5.056 -41.586 1.00 68.88 379 ASP A C 1
ATOM 3040 O O . ASP A 1 379 ? 38.787 5.574 -42.025 1.00 68.88 379 ASP A O 1
ATOM 3044 N N . ASN A 1 380 ? 37.590 4.992 -40.261 1.00 62.72 380 ASN A N 1
ATOM 3045 C CA . ASN A 1 380 ? 38.502 5.693 -39.349 1.00 62.72 380 ASN A CA 1
ATOM 3046 C C . ASN A 1 380 ? 39.627 4.793 -38.776 1.00 62.72 380 ASN A C 1
ATOM 3048 O O . ASN A 1 380 ? 39.378 3.729 -38.204 1.00 62.72 380 ASN A O 1
ATOM 3052 N N . ASN A 1 381 ? 40.867 5.291 -38.840 1.00 54.69 381 ASN A N 1
ATOM 3053 C CA . ASN A 1 381 ? 42.130 4.799 -38.253 1.00 54.69 381 ASN A CA 1
ATOM 3054 C C . ASN A 1 381 ? 42.752 3.482 -38.773 1.00 54.69 381 ASN A C 1
ATOM 3056 O O . ASN A 1 381 ? 43.968 3.463 -38.944 1.00 54.69 381 ASN A O 1
ATOM 3060 N N . ASP A 1 382 ? 42.003 2.385 -38.954 1.00 52.91 382 ASP A N 1
ATOM 3061 C CA . ASP A 1 382 ? 42.591 1.052 -39.251 1.00 52.91 382 ASP A CA 1
ATOM 3062 C C . ASP A 1 382 ? 42.073 0.393 -40.553 1.00 52.91 382 ASP A C 1
ATOM 3064 O O . ASP A 1 382 ? 42.684 -0.563 -41.044 1.00 52.91 382 ASP A O 1
ATOM 3068 N N . GLU A 1 383 ? 40.975 0.898 -41.124 1.00 57.91 383 GLU A N 1
ATOM 3069 C CA . GLU A 1 383 ? 40.348 0.415 -42.370 1.00 57.91 383 GLU A CA 1
ATOM 3070 C C . GLU A 1 383 ? 40.113 1.546 -43.385 1.00 57.91 383 GLU A C 1
ATOM 3072 O O . GLU A 1 383 ? 39.258 1.417 -44.257 1.00 57.91 383 GLU A O 1
ATOM 3077 N N . ASP A 1 384 ? 40.900 2.619 -43.274 1.00 66.56 384 ASP A N 1
ATOM 3078 C CA . ASP A 1 384 ? 40.826 3.782 -44.156 1.00 66.56 384 ASP A CA 1
ATOM 3079 C C . ASP A 1 384 ? 41.046 3.387 -45.635 1.00 66.56 384 ASP A C 1
ATOM 3081 O O . ASP A 1 384 ? 41.966 2.630 -45.992 1.00 66.56 384 ASP A O 1
ATOM 3085 N N . ASN A 1 385 ? 40.161 3.870 -46.502 1.00 70.88 385 ASN A N 1
ATOM 3086 C CA . ASN A 1 385 ? 40.161 3.653 -47.937 1.00 70.88 385 ASN A CA 1
ATOM 3087 C C . ASN A 1 385 ? 41.176 4.541 -48.696 1.00 70.88 385 ASN A C 1
ATOM 3089 O O . ASN A 1 385 ? 41.360 4.346 -49.911 1.00 70.88 385 ASN A O 1
ATOM 3093 N N . GLU A 1 386 ? 41.884 5.436 -47.996 1.00 78.44 386 GLU A N 1
ATOM 3094 C CA . GLU A 1 386 ? 42.916 6.318 -48.533 1.00 78.44 386 GLU A CA 1
ATOM 3095 C C . GLU A 1 386 ? 43.914 5.589 -49.460 1.00 78.44 386 GLU A C 1
ATOM 3097 O O . GLU A 1 386 ? 44.568 4.586 -49.137 1.00 78.44 386 GLU A O 1
ATOM 3102 N N . GLN A 1 387 ? 44.114 6.147 -50.656 1.00 80.25 387 GLN A N 1
ATOM 3103 C CA . GLN A 1 387 ? 45.035 5.599 -51.648 1.00 80.25 387 GLN A CA 1
ATOM 3104 C C . GLN A 1 387 ? 46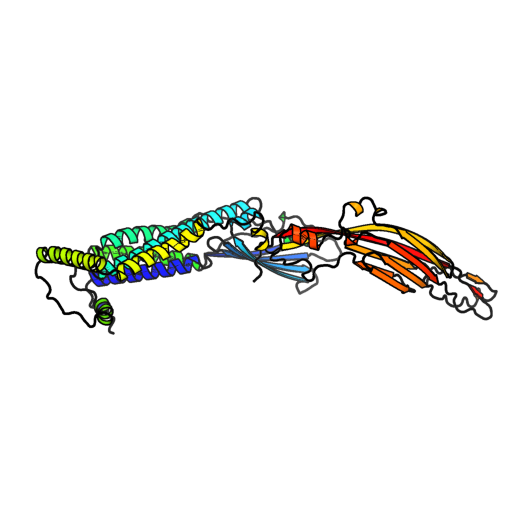.390 6.303 -51.604 1.00 80.25 387 GLN A C 1
ATOM 3106 O O . GLN A 1 387 ? 46.497 7.523 -51.733 1.00 80.25 387 GLN A O 1
ATOM 3111 N N . THR A 1 388 ? 47.464 5.511 -51.530 1.00 82.69 388 THR A N 1
ATOM 3112 C CA . THR A 1 388 ? 48.844 6.010 -51.624 1.00 82.69 388 THR A CA 1
ATOM 3113 C C . THR A 1 388 ? 49.476 5.661 -52.970 1.00 82.69 388 THR A C 1
ATOM 3115 O O . THR A 1 388 ? 49.360 4.541 -53.480 1.00 82.69 388 THR A O 1
ATOM 3118 N N . SER A 1 389 ? 50.185 6.614 -53.579 1.00 79.69 389 SER A N 1
ATOM 3119 C CA . SER A 1 389 ? 50.907 6.387 -54.832 1.00 79.69 389 SER A CA 1
ATOM 3120 C C . SER A 1 389 ? 52.266 7.095 -54.852 1.00 79.69 389 SER A C 1
ATOM 3122 O O . SER A 1 389 ? 52.396 8.263 -54.509 1.00 79.69 389 SER A O 1
ATOM 3124 N N . GLY A 1 390 ? 53.325 6.373 -55.232 1.00 79.31 390 GLY A N 1
ATOM 3125 C CA . GLY A 1 390 ? 54.687 6.920 -55.259 1.00 79.31 390 GLY A CA 1
ATOM 3126 C C . GLY A 1 390 ? 55.765 5.897 -54.905 1.00 79.31 390 GLY A C 1
ATOM 3127 O O . GLY A 1 390 ? 55.527 4.928 -54.188 1.00 79.31 390 GLY A O 1
ATOM 3128 N N . LEU A 1 391 ? 56.982 6.095 -55.425 1.00 73.50 391 LEU A N 1
ATOM 3129 C CA . LEU A 1 391 ? 58.114 5.183 -55.185 1.00 73.50 391 LEU A CA 1
ATOM 3130 C C . LEU A 1 391 ? 58.593 5.193 -53.719 1.00 73.50 391 LEU A C 1
ATOM 3132 O O . LEU A 1 391 ? 59.242 4.233 -53.301 1.00 73.50 391 LEU A O 1
ATOM 3136 N N . GLY A 1 392 ? 58.285 6.244 -52.950 1.00 78.12 392 GLY A N 1
ATOM 3137 C CA . GLY A 1 392 ? 58.698 6.406 -51.555 1.00 78.12 392 GLY A CA 1
ATOM 3138 C C . GLY A 1 392 ? 57.703 5.903 -50.508 1.00 78.12 392 GLY A C 1
ATOM 3139 O O . GLY A 1 392 ? 58.082 5.809 -49.341 1.00 78.12 392 GLY A O 1
ATOM 3140 N N . CYS A 1 393 ? 56.483 5.502 -50.890 1.00 77.69 393 CYS A N 1
ATOM 3141 C CA . CYS A 1 393 ? 55.454 5.043 -49.941 1.00 77.69 393 CYS A CA 1
ATOM 3142 C C . CYS A 1 393 ? 55.869 3.781 -49.153 1.00 77.69 393 CYS A C 1
ATOM 3144 O O . CYS A 1 393 ? 55.413 3.563 -48.038 1.00 77.69 393 CYS A O 1
ATOM 3146 N N . VAL A 1 394 ? 56.799 2.971 -49.685 1.00 74.12 394 VAL A N 1
ATOM 3147 C CA . VAL A 1 394 ? 57.367 1.799 -48.978 1.00 74.12 394 VAL A CA 1
ATOM 3148 C C . VAL A 1 394 ? 58.313 2.211 -47.841 1.00 74.12 394 VAL A C 1
ATOM 3150 O O . VAL A 1 394 ? 58.484 1.470 -46.876 1.00 74.12 394 VAL A O 1
ATOM 3153 N N . ALA A 1 395 ? 58.971 3.366 -47.967 1.00 76.75 395 ALA A N 1
ATOM 3154 C CA . ALA A 1 395 ? 59.935 3.858 -46.985 1.00 76.75 395 ALA A CA 1
ATOM 3155 C C . ALA A 1 395 ? 59.278 4.750 -45.924 1.00 76.75 395 ALA A C 1
ATOM 3157 O O . ALA A 1 395 ? 59.711 4.742 -44.772 1.00 76.75 395 ALA A O 1
ATOM 3158 N N . ASN A 1 396 ? 58.255 5.512 -46.312 1.00 77.81 396 ASN A N 1
ATOM 3159 C CA . ASN A 1 396 ? 57.440 6.313 -45.412 1.00 77.81 396 ASN A CA 1
ATOM 3160 C C . ASN A 1 396 ? 56.029 6.476 -46.008 1.00 77.81 396 ASN A C 1
ATOM 3162 O O . ASN A 1 396 ? 55.862 7.306 -46.904 1.00 77.81 396 ASN A O 1
ATOM 3166 N N . PRO A 1 397 ? 55.034 5.702 -45.544 1.00 70.62 397 PRO A N 1
ATOM 3167 C CA . PRO A 1 397 ? 53.666 5.800 -46.052 1.00 70.62 397 PRO A CA 1
ATOM 3168 C C . PRO A 1 397 ? 52.922 7.061 -45.570 1.00 70.62 397 PRO A C 1
ATOM 3170 O O . PRO A 1 397 ? 51.847 7.354 -46.080 1.00 70.62 397 PRO A O 1
ATOM 3173 N N . GLY A 1 398 ? 53.487 7.842 -44.639 1.00 73.12 398 GLY A N 1
ATOM 3174 C CA . GLY A 1 398 ? 52.787 8.972 -44.020 1.00 73.12 398 GLY A CA 1
ATOM 3175 C C . GLY A 1 398 ? 51.849 8.526 -42.895 1.00 73.12 398 GLY A C 1
ATOM 3176 O O . GLY A 1 398 ? 52.043 7.454 -42.319 1.00 73.12 398 GLY A O 1
ATOM 3177 N N . GLN A 1 399 ? 50.896 9.384 -42.539 1.00 76.81 399 GLN A N 1
ATOM 3178 C CA . GLN A 1 399 ? 49.796 9.094 -41.616 1.00 76.81 399 GLN A CA 1
ATOM 3179 C C . GLN A 1 399 ? 48.493 9.472 -42.313 1.00 76.81 399 GLN A C 1
ATOM 3181 O O . GLN A 1 399 ? 48.477 10.459 -43.052 1.00 76.81 399 GLN A O 1
ATOM 3186 N N . ASP A 1 400 ? 47.470 8.678 -42.063 1.00 77.50 400 ASP A N 1
ATOM 3187 C CA . ASP A 1 400 ? 46.112 8.848 -42.568 1.00 77.50 400 ASP A CA 1
ATOM 3188 C C . ASP A 1 400 ? 45.459 10.061 -41.874 1.00 77.50 400 ASP A C 1
ATOM 3190 O O . ASP A 1 400 ? 45.830 10.399 -40.736 1.00 77.50 400 ASP A O 1
ATOM 3194 N N . ALA A 1 401 ? 44.562 10.769 -42.560 1.00 82.00 401 ALA A N 1
ATOM 3195 C CA . ALA A 1 401 ? 43.757 11.834 -41.968 1.00 82.00 401 ALA A CA 1
ATOM 3196 C C . ALA A 1 401 ? 42.339 11.322 -41.661 1.00 82.00 401 ALA A C 1
ATOM 3198 O O . ALA A 1 401 ? 41.842 10.418 -42.313 1.00 82.00 401 ALA A O 1
ATOM 3199 N N . PRO A 1 402 ? 41.691 11.845 -40.607 1.00 82.19 402 PRO A N 1
ATOM 3200 C CA . PRO A 1 402 ? 40.376 11.362 -40.222 1.00 82.19 402 PRO A CA 1
ATOM 3201 C C . PRO A 1 402 ? 39.282 11.949 -41.117 1.00 82.19 402 PRO A C 1
ATOM 3203 O O . PRO A 1 402 ? 39.022 13.157 -41.083 1.00 82.19 402 PRO A O 1
ATOM 3206 N N . ASP A 1 403 ? 38.562 11.069 -41.798 1.00 87.69 403 ASP A N 1
ATOM 3207 C CA . ASP A 1 403 ? 37.322 11.396 -42.490 1.00 87.69 403 ASP A CA 1
ATOM 3208 C C . ASP A 1 403 ? 36.230 11.921 -41.561 1.00 87.69 403 ASP A C 1
ATOM 3210 O O . ASP A 1 403 ? 36.176 11.626 -40.361 1.00 87.69 403 ASP A O 1
ATOM 3214 N N . SER A 1 404 ? 35.308 12.701 -42.130 1.00 89.56 404 SER A N 1
ATOM 3215 C CA . SER A 1 404 ? 34.163 13.217 -41.388 1.00 89.56 404 SER A CA 1
ATOM 3216 C C . SER A 1 404 ? 32.876 13.230 -42.193 1.00 89.56 404 SER A C 1
ATOM 3218 O O . SER A 1 404 ? 32.863 13.356 -43.417 1.00 89.56 404 SER A O 1
ATOM 3220 N N . VAL A 1 405 ? 31.759 13.179 -41.475 1.00 91.31 405 VAL A N 1
ATOM 3221 C CA . VAL A 1 405 ? 30.425 13.300 -42.057 1.00 91.31 405 VAL A CA 1
ATOM 3222 C C . VAL A 1 405 ? 29.684 14.449 -41.399 1.00 91.31 405 VAL A C 1
ATOM 3224 O O . VAL A 1 405 ? 29.611 14.541 -40.172 1.00 91.31 405 VAL A O 1
ATOM 3227 N N . GLU A 1 406 ? 29.148 15.340 -42.230 1.00 94.50 406 GLU A N 1
ATOM 3228 C CA . GLU A 1 406 ? 28.148 16.323 -41.823 1.00 94.50 406 GLU A CA 1
ATOM 3229 C C . GLU A 1 406 ? 26.767 15.686 -41.969 1.00 94.50 406 GLU A C 1
ATOM 3231 O O . GLU A 1 406 ? 26.385 15.263 -43.060 1.00 94.50 406 GLU A O 1
ATOM 3236 N N . TYR A 1 407 ? 26.011 15.619 -40.880 1.00 93.56 407 TYR A N 1
ATOM 3237 C CA . TYR A 1 407 ? 24.643 15.121 -40.893 1.00 93.56 407 TYR A CA 1
ATOM 3238 C C . TYR A 1 407 ? 23.653 16.254 -40.634 1.00 93.56 407 TYR A C 1
ATOM 3240 O O . TYR A 1 407 ? 23.947 17.228 -39.934 1.00 93.56 407 TYR A O 1
ATOM 3248 N N . ARG A 1 408 ? 22.459 16.117 -41.204 1.00 95.38 408 ARG A N 1
ATOM 3249 C CA . ARG A 1 408 ? 21.309 16.971 -40.922 1.00 95.38 408 ARG A CA 1
ATOM 3250 C C . ARG A 1 408 ? 20.053 16.122 -40.887 1.00 95.38 408 ARG A C 1
ATOM 3252 O O . ARG A 1 408 ? 19.713 15.482 -41.879 1.00 95.38 408 ARG A O 1
ATOM 3259 N N . PHE A 1 409 ? 19.359 16.179 -39.766 1.00 94.62 409 PHE A N 1
ATOM 3260 C CA . PHE A 1 409 ? 18.078 15.531 -39.551 1.00 94.62 409 PHE A CA 1
ATOM 3261 C C . PHE A 1 409 ? 17.020 16.600 -39.353 1.00 94.62 409 PHE A C 1
ATOM 3263 O O . PHE A 1 409 ? 17.233 17.568 -38.622 1.00 94.62 409 PHE A O 1
ATOM 3270 N N . ASN A 1 410 ? 15.894 16.439 -40.028 1.00 94.62 410 ASN A N 1
ATOM 3271 C CA . ASN A 1 410 ? 14.728 17.283 -39.871 1.00 94.62 410 ASN A CA 1
ATOM 3272 C C . ASN A 1 410 ? 13.507 16.380 -39.718 1.00 94.62 410 ASN A C 1
ATOM 3274 O O . ASN A 1 410 ? 13.269 15.506 -40.546 1.00 94.62 410 ASN A O 1
ATOM 3278 N N . THR A 1 411 ? 12.769 16.580 -38.640 1.00 92.88 411 THR A N 1
ATOM 3279 C CA . THR A 1 411 ? 11.594 15.795 -38.260 1.00 92.88 411 THR A CA 1
ATOM 3280 C C . THR A 1 411 ? 10.506 16.754 -37.767 1.00 92.88 411 THR A C 1
ATOM 3282 O O . THR A 1 411 ? 10.818 17.913 -37.463 1.00 92.88 411 THR A O 1
ATOM 3285 N N . PRO A 1 412 ? 9.250 16.304 -37.630 1.00 90.50 412 PRO A N 1
ATOM 3286 C CA . PRO A 1 412 ? 8.195 17.105 -37.013 1.00 90.50 412 PRO A CA 1
ATOM 3287 C C . PRO A 1 412 ? 8.539 17.598 -35.594 1.00 90.50 412 PRO A C 1
ATOM 3289 O O . PRO A 1 412 ? 8.253 18.751 -35.272 1.00 90.50 412 PRO A O 1
ATOM 3292 N N . GLY A 1 413 ? 9.229 16.778 -34.787 1.00 86.00 413 GLY A N 1
ATOM 3293 C CA . GLY A 1 413 ? 9.634 17.116 -33.412 1.00 86.00 413 GLY A CA 1
ATOM 3294 C C . GLY A 1 413 ? 10.860 18.032 -33.308 1.00 86.00 413 GLY A C 1
ATOM 3295 O O . GLY A 1 413 ? 11.120 18.627 -32.263 1.00 86.00 413 GLY A O 1
ATOM 3296 N N . GLY A 1 414 ? 11.614 18.215 -34.395 1.00 90.50 414 GLY A N 1
ATOM 3297 C CA . GLY A 1 414 ? 12.777 19.097 -34.399 1.00 90.50 414 GLY A CA 1
ATOM 3298 C C . GLY A 1 414 ? 13.835 18.744 -35.435 1.00 90.50 414 GLY A C 1
ATOM 3299 O O . GLY A 1 414 ? 13.664 17.865 -36.280 1.00 90.50 414 GLY A O 1
ATOM 3300 N N . SER A 1 415 ? 14.961 19.452 -35.361 1.00 92.75 415 SER A N 1
ATOM 3301 C CA . SER A 1 415 ? 16.084 19.275 -36.279 1.00 92.75 415 SER A CA 1
ATOM 3302 C C . SER A 1 415 ? 17.416 19.261 -35.542 1.00 92.75 415 SER A C 1
ATOM 3304 O O . SER A 1 415 ? 17.638 20.120 -34.686 1.00 92.75 415 SER A O 1
ATOM 3306 N N . ASP A 1 416 ? 18.325 18.381 -35.953 1.00 92.62 416 ASP A N 1
ATOM 3307 C CA . ASP A 1 416 ? 19.711 18.345 -35.484 1.00 92.62 416 ASP A CA 1
ATOM 3308 C C . ASP A 1 416 ? 20.677 18.376 -36.676 1.00 92.62 416 ASP A C 1
ATOM 3310 O O . ASP A 1 416 ? 20.384 17.861 -37.758 1.00 92.62 416 ASP A O 1
ATOM 3314 N N . SER A 1 417 ? 21.830 19.017 -36.506 1.00 93.44 417 SER A N 1
ATOM 3315 C CA . SER A 1 417 ? 22.873 19.033 -37.529 1.00 93.44 417 SER A CA 1
ATOM 3316 C C . SER A 1 417 ? 24.245 19.283 -36.927 1.00 93.44 417 SER A C 1
ATOM 3318 O O . SER A 1 417 ? 24.432 20.256 -36.191 1.00 93.44 417 SER A O 1
ATOM 3320 N N . SER A 1 418 ? 25.219 18.464 -37.303 1.00 92.81 418 SER A N 1
ATOM 3321 C CA . SER A 1 418 ? 26.608 18.610 -36.874 1.00 92.81 418 SER A CA 1
ATOM 3322 C C . SER A 1 418 ? 27.554 17.924 -37.857 1.00 92.81 418 SER A C 1
ATOM 3324 O O . SER A 1 418 ? 27.124 17.242 -38.785 1.00 92.81 418 SER A O 1
ATOM 3326 N N . GLN A 1 419 ? 28.854 18.096 -37.640 1.00 92.19 419 GLN A N 1
ATOM 3327 C CA . GLN A 1 419 ? 29.909 17.377 -38.345 1.00 92.19 419 GLN A CA 1
ATOM 3328 C C . GLN A 1 419 ? 30.719 16.571 -37.334 1.00 92.19 419 GLN A C 1
ATOM 3330 O O . GLN A 1 419 ? 31.121 17.101 -36.295 1.00 92.19 419 GLN A O 1
ATOM 3335 N N . SER A 1 420 ? 30.970 15.300 -37.638 1.00 86.62 420 SER A N 1
ATOM 3336 C CA . SER A 1 420 ? 31.703 14.397 -36.754 1.00 86.62 420 SER A CA 1
ATOM 3337 C C . SER A 1 420 ? 32.729 13.567 -37.516 1.00 86.62 420 SER A C 1
ATOM 3339 O O . SER A 1 420 ? 32.477 13.137 -38.637 1.00 86.62 420 SER A O 1
ATOM 3341 N N . GLN A 1 421 ? 33.873 13.336 -36.871 1.00 85.94 421 GLN A N 1
ATOM 3342 C CA . GLN A 1 421 ? 34.909 12.379 -37.287 1.00 85.94 421 GLN A CA 1
ATOM 3343 C C . GLN A 1 421 ? 34.764 11.028 -36.568 1.00 85.94 421 GLN A C 1
ATOM 3345 O O . GLN A 1 421 ? 35.456 10.066 -36.877 1.00 85.94 421 GLN A O 1
ATOM 3350 N N . SER A 1 422 ? 33.886 10.942 -35.570 1.00 83.44 422 SER A N 1
ATOM 3351 C CA . SER A 1 422 ? 33.606 9.725 -34.809 1.00 83.44 422 SER A CA 1
ATOM 3352 C C . SER A 1 422 ? 32.168 9.270 -35.011 1.00 83.44 422 SER A C 1
ATOM 3354 O O . SER A 1 422 ? 31.332 10.038 -35.492 1.00 83.44 422 SER A O 1
ATOM 3356 N N . ASN A 1 423 ? 31.869 8.050 -34.563 1.00 84.38 423 ASN A N 1
ATOM 3357 C CA . ASN A 1 423 ? 30.501 7.544 -34.516 1.00 84.38 423 ASN A CA 1
ATOM 3358 C C . ASN A 1 423 ? 29.578 8.544 -33.808 1.00 84.38 423 ASN A C 1
ATOM 3360 O O . ASN A 1 423 ? 29.952 9.135 -32.789 1.00 84.38 423 ASN A O 1
ATOM 3364 N N . VAL A 1 424 ? 28.389 8.728 -34.369 1.00 86.25 424 VAL A N 1
ATOM 3365 C CA . VAL A 1 424 ? 27.370 9.656 -33.883 1.00 86.25 424 VAL A CA 1
ATOM 3366 C C . VAL A 1 424 ? 26.195 8.854 -33.356 1.00 86.25 424 VAL A C 1
ATOM 3368 O O . VAL A 1 424 ? 25.725 7.928 -34.014 1.00 86.25 424 VAL A O 1
ATOM 3371 N N . TYR A 1 425 ? 25.720 9.261 -32.185 1.00 89.88 425 TYR A N 1
ATOM 3372 C CA . TYR A 1 425 ? 24.428 8.881 -31.645 1.00 89.88 425 TYR A CA 1
ATOM 3373 C C . TYR A 1 425 ? 23.697 10.157 -31.236 1.00 89.88 425 TYR A C 1
ATOM 3375 O O . TYR A 1 425 ? 24.248 10.962 -30.482 1.00 89.88 425 TYR A O 1
ATOM 3383 N N . THR A 1 426 ? 22.497 10.361 -31.767 1.00 87.88 426 THR A N 1
ATOM 3384 C CA . THR A 1 426 ? 21.631 11.492 -31.416 1.00 87.88 426 THR A CA 1
ATOM 3385 C C . THR A 1 426 ? 20.177 11.036 -31.432 1.00 87.88 426 THR A C 1
ATOM 3387 O O . THR A 1 426 ? 19.837 10.091 -32.145 1.00 87.88 426 THR A O 1
ATOM 3390 N N . SER A 1 427 ? 19.329 11.686 -30.645 1.00 92.00 427 SER A N 1
ATOM 3391 C CA . SER A 1 427 ? 17.895 11.415 -30.591 1.00 92.00 427 SER A CA 1
ATOM 3392 C C . SER A 1 427 ? 17.109 12.710 -30.750 1.00 92.00 427 SER A C 1
ATOM 3394 O O . SER A 1 427 ? 17.557 13.786 -30.345 1.00 92.00 427 SER A O 1
ATOM 3396 N N . ILE A 1 428 ? 15.938 12.607 -31.371 1.00 92.62 428 ILE A N 1
ATOM 3397 C CA . ILE A 1 428 ? 14.956 13.685 -31.436 1.00 92.62 428 ILE A CA 1
ATOM 3398 C C . ILE A 1 428 ? 13.665 13.153 -30.825 1.00 92.62 428 ILE A C 1
ATOM 3400 O O . ILE A 1 428 ? 13.077 12.202 -31.340 1.00 92.62 428 ILE A O 1
ATOM 3404 N N . GLU A 1 429 ? 13.248 13.774 -29.727 1.00 91.38 429 GLU A N 1
ATOM 3405 C CA . GLU A 1 429 ? 11.963 13.505 -29.086 1.00 91.38 429 GLU A CA 1
ATOM 3406 C C . GLU A 1 429 ? 10.836 14.061 -29.968 1.00 91.38 429 GLU A C 1
ATOM 3408 O O . GLU A 1 429 ? 10.914 15.198 -30.446 1.00 91.38 429 GLU A O 1
ATOM 3413 N N . LEU A 1 430 ? 9.806 13.253 -30.209 1.00 90.00 430 LEU A N 1
ATOM 3414 C CA . LEU A 1 430 ? 8.576 13.665 -30.892 1.00 90.00 430 LEU A CA 1
ATOM 3415 C C . LEU A 1 430 ? 7.495 14.049 -29.879 1.00 90.00 430 LEU A C 1
ATOM 3417 O O . LEU A 1 430 ? 6.727 14.972 -30.134 1.00 90.00 430 LEU A O 1
ATOM 3421 N N . LEU A 1 431 ? 7.488 13.390 -28.720 1.00 87.94 431 LEU A N 1
ATOM 3422 C CA . LEU A 1 431 ? 6.617 13.702 -27.597 1.00 87.94 431 LEU A CA 1
ATOM 3423 C C . LEU A 1 431 ? 7.367 14.536 -26.551 1.00 87.94 431 LEU A C 1
ATOM 3425 O O . LEU A 1 431 ? 8.427 14.144 -26.061 1.00 87.94 431 LEU A O 1
ATOM 3429 N N . GLU A 1 432 ? 6.796 15.673 -26.154 1.00 85.19 432 GLU A N 1
ATOM 3430 C CA . GLU A 1 432 ? 7.275 16.395 -24.976 1.00 85.19 432 GLU A CA 1
ATOM 3431 C C . GLU A 1 432 ? 6.665 15.754 -23.729 1.00 85.19 432 GLU A C 1
ATOM 3433 O O . GLU A 1 432 ? 5.482 15.936 -23.441 1.00 85.19 432 GLU A O 1
ATOM 3438 N N . LEU A 1 433 ? 7.477 14.987 -22.995 1.00 81.75 433 LEU A N 1
ATOM 3439 C CA . LEU A 1 433 ? 7.018 14.351 -21.764 1.00 81.75 433 LEU A CA 1
ATOM 3440 C C . LEU A 1 433 ? 6.460 15.403 -20.786 1.00 81.75 433 LEU A C 1
ATOM 3442 O O . LEU A 1 433 ? 7.066 16.470 -20.619 1.00 81.75 433 LEU A O 1
ATOM 3446 N N . PRO A 1 434 ? 5.346 15.108 -20.092 1.00 82.12 434 PRO A N 1
ATOM 3447 C CA . PRO A 1 434 ? 4.780 16.027 -19.113 1.00 82.12 434 PRO A CA 1
ATOM 3448 C C . PRO A 1 434 ? 5.802 16.415 -18.036 1.00 82.12 434 PRO A C 1
ATOM 3450 O O . PRO A 1 434 ? 6.641 15.608 -17.640 1.00 82.12 434 PRO A O 1
ATOM 3453 N N . GLU A 1 435 ? 5.694 17.626 -17.469 1.00 79.81 435 GLU A N 1
ATOM 3454 C CA . GLU A 1 435 ? 6.605 18.085 -16.395 1.00 79.81 435 GLU A CA 1
ATOM 3455 C C . GLU A 1 435 ? 6.625 17.143 -15.178 1.00 79.81 435 GLU A C 1
ATOM 3457 O O . GLU A 1 435 ? 7.609 17.086 -14.442 1.00 79.81 435 GLU A O 1
ATOM 3462 N N . GLN A 1 436 ? 5.521 16.425 -14.958 1.00 75.56 436 GLN A N 1
ATOM 3463 C CA . GLN A 1 436 ? 5.340 15.463 -13.870 1.00 75.56 436 GLN A CA 1
ATOM 3464 C C . GLN A 1 436 ? 5.914 14.075 -14.209 1.00 75.56 436 GLN A C 1
ATOM 3466 O O . GLN A 1 436 ? 5.838 13.173 -13.380 1.00 75.56 436 GLN A O 1
ATOM 3471 N N . GLY A 1 437 ? 6.512 13.897 -15.393 1.00 84.62 437 GLY A N 1
ATOM 3472 C CA . GLY A 1 437 ? 7.080 12.633 -15.850 1.00 84.62 437 GLY A CA 1
ATOM 3473 C C . GLY A 1 437 ? 6.037 11.523 -15.825 1.00 84.62 437 GLY A C 1
ATOM 3474 O O . GLY A 1 437 ? 4.921 11.707 -16.286 1.00 84.62 437 GLY A O 1
ATOM 3475 N N . PHE A 1 438 ? 6.374 10.389 -15.227 1.00 84.88 438 PHE A N 1
ATOM 3476 C CA . PHE A 1 438 ? 5.497 9.220 -15.131 1.00 84.88 438 PHE A CA 1
ATOM 3477 C C . PHE A 1 438 ? 4.515 9.264 -13.943 1.00 84.88 438 PHE A C 1
ATOM 3479 O O . PHE A 1 438 ? 3.850 8.279 -13.638 1.00 84.88 438 PHE A O 1
ATOM 3486 N N . GLY A 1 439 ? 4.384 10.415 -13.278 1.00 84.12 439 GLY A N 1
ATOM 3487 C CA . GLY A 1 439 ? 3.460 10.635 -12.168 1.00 84.12 439 GLY A CA 1
ATOM 3488 C C . GLY A 1 439 ? 4.159 11.118 -10.892 1.00 84.12 439 GLY A C 1
ATOM 3489 O O . GLY A 1 439 ? 5.380 11.293 -10.865 1.00 84.12 439 GLY A O 1
ATOM 3490 N N . PRO A 1 440 ? 3.397 11.349 -9.812 1.00 83.62 440 PRO A N 1
ATOM 3491 C CA . PRO A 1 440 ? 1.966 11.066 -9.687 1.00 83.62 440 PRO A CA 1
ATOM 3492 C C . PRO A 1 440 ? 1.043 12.110 -10.328 1.00 83.62 440 PRO A C 1
ATOM 3494 O O . PRO A 1 440 ? 1.237 13.315 -10.163 1.00 83.62 440 PRO A O 1
ATOM 3497 N N . TYR A 1 441 ? -0.028 11.639 -10.966 1.00 82.44 441 TYR A N 1
ATOM 3498 C CA . TYR A 1 441 ? -1.111 12.453 -11.515 1.00 82.44 441 TYR A CA 1
ATOM 3499 C C . TYR A 1 441 ? -2.317 12.452 -10.576 1.00 82.44 441 TYR A C 1
ATOM 3501 O O . TYR A 1 441 ? -2.843 11.399 -10.233 1.00 82.44 441 TYR A O 1
ATOM 3509 N N . THR A 1 442 ? -2.782 13.638 -10.179 1.00 83.94 442 THR A N 1
ATOM 3510 C CA . THR A 1 442 ? -4.004 13.827 -9.374 1.00 83.94 442 THR A CA 1
ATOM 3511 C C . THR A 1 442 ? -4.894 14.883 -10.026 1.00 83.94 442 THR A C 1
ATOM 3513 O O . THR A 1 442 ? -4.399 15.856 -10.599 1.00 83.94 442 THR A O 1
ATOM 3516 N N . GLY A 1 443 ? -6.217 14.709 -9.972 1.00 81.69 443 GLY A N 1
ATOM 3517 C CA . GLY A 1 443 ? -7.173 15.610 -10.630 1.00 81.69 443 GLY A CA 1
ATOM 3518 C C . GLY A 1 443 ? -7.458 15.302 -12.107 1.00 81.69 443 GLY A C 1
ATOM 3519 O O . GLY A 1 443 ? -8.261 16.015 -12.720 1.00 81.69 443 GLY A O 1
ATOM 3520 N N . TYR A 1 444 ? -6.850 14.250 -12.661 1.00 83.06 444 TYR A N 1
ATOM 3521 C CA . TYR A 1 444 ? -7.021 13.795 -14.044 1.00 83.06 444 TYR A CA 1
ATOM 3522 C C . TYR A 1 444 ? -7.822 12.492 -14.101 1.00 83.06 444 TYR A C 1
ATOM 3524 O O . TYR A 1 444 ? -7.830 11.717 -13.149 1.00 83.06 444 TYR A O 1
ATOM 3532 N N . THR A 1 445 ? -8.524 12.268 -15.207 1.00 85.44 445 THR A N 1
ATOM 3533 C CA . THR A 1 445 ? -9.081 10.945 -15.549 1.00 85.44 445 THR A CA 1
ATOM 3534 C C . THR A 1 445 ? -8.043 10.100 -16.285 1.00 85.44 445 THR A C 1
ATOM 3536 O O . THR A 1 445 ? -7.096 10.660 -16.829 1.00 85.44 445 THR A O 1
ATOM 3539 N N . ILE A 1 446 ? -8.231 8.777 -16.348 1.00 84.62 446 ILE A N 1
ATOM 3540 C CA . ILE A 1 446 ? -7.308 7.879 -17.069 1.00 84.62 446 ILE A CA 1
ATOM 3541 C C . ILE A 1 446 ? -7.141 8.314 -18.532 1.00 84.62 446 ILE A C 1
ATOM 3543 O O . ILE A 1 446 ? -6.019 8.471 -18.990 1.00 84.62 446 ILE A O 1
ATOM 3547 N N . GLU A 1 447 ? -8.247 8.609 -19.219 1.00 85.19 447 GLU A N 1
ATOM 3548 C CA . GLU A 1 447 ? -8.248 9.070 -20.618 1.00 85.19 447 GLU A CA 1
ATOM 3549 C C . GLU A 1 447 ? -7.469 10.387 -20.784 1.00 85.19 447 GLU A C 1
ATOM 3551 O O . GLU A 1 447 ? -6.698 10.543 -21.719 1.00 85.19 447 GLU A O 1
ATOM 3556 N N . GLU A 1 448 ? -7.589 11.318 -19.829 1.00 87.69 448 GLU A N 1
ATOM 3557 C CA . GLU A 1 448 ? -6.805 12.561 -19.857 1.00 87.69 448 GLU A CA 1
ATOM 3558 C C . GLU A 1 448 ? -5.309 12.335 -19.617 1.00 87.69 448 GLU A C 1
ATOM 3560 O O . GLU A 1 448 ? -4.517 13.173 -20.031 1.00 87.69 448 GLU A O 1
ATOM 3565 N N . ILE A 1 449 ? -4.920 11.270 -18.912 1.00 88.88 449 ILE A N 1
ATOM 3566 C CA . ILE A 1 449 ? -3.511 10.914 -18.709 1.00 88.88 449 ILE A CA 1
ATOM 3567 C C . ILE A 1 449 ? -2.976 10.203 -19.951 1.00 88.88 449 ILE A C 1
ATOM 3569 O O . ILE A 1 449 ? -1.882 10.531 -20.388 1.00 88.88 449 ILE A O 1
ATOM 3573 N N . GLU A 1 450 ? -3.740 9.287 -20.545 1.00 88.50 450 GLU A N 1
ATOM 3574 C CA . GLU A 1 450 ? -3.384 8.636 -21.813 1.00 88.50 450 GLU A CA 1
ATOM 3575 C C . GLU A 1 450 ? -3.171 9.678 -22.925 1.00 88.50 450 GLU A C 1
ATOM 3577 O O . GLU A 1 450 ? -2.152 9.633 -23.609 1.00 88.50 450 GLU A O 1
ATOM 3582 N N . ASP A 1 451 ? -4.039 10.692 -23.012 1.00 88.50 451 ASP A N 1
ATOM 3583 C CA . ASP A 1 451 ? -3.900 11.819 -23.946 1.00 88.50 451 ASP A CA 1
ATOM 3584 C C . ASP A 1 451 ? -2.607 12.638 -23.733 1.00 88.50 451 ASP A C 1
ATOM 3586 O O . ASP A 1 451 ? -2.122 13.268 -24.669 1.00 88.50 451 ASP A O 1
ATOM 3590 N N . LEU A 1 452 ? -2.028 12.672 -22.521 1.00 89.06 452 LEU A N 1
ATOM 3591 C CA . LEU A 1 452 ? -0.763 13.387 -22.265 1.00 89.06 452 LEU A CA 1
ATOM 3592 C C . LEU A 1 452 ? 0.459 12.663 -22.840 1.00 89.06 452 LEU A C 1
ATOM 3594 O O . LEU A 1 452 ? 1.508 13.289 -22.997 1.00 89.06 452 LEU A O 1
ATOM 3598 N N . PHE A 1 453 ? 0.338 11.361 -23.092 1.00 88.88 453 PHE A N 1
ATOM 3599 C CA . PHE A 1 453 ? 1.404 10.528 -23.642 1.00 88.88 453 PHE A CA 1
ATOM 3600 C C . PHE A 1 453 ? 1.134 10.102 -25.087 1.00 88.88 453 PHE A C 1
ATOM 3602 O O . PHE A 1 453 ? 1.964 9.415 -25.682 1.00 88.88 453 PHE A O 1
ATOM 3609 N N . ASP A 1 454 ? 0.010 10.517 -25.667 1.00 89.69 454 ASP A N 1
ATOM 3610 C CA . ASP A 1 454 ? -0.307 10.286 -27.070 1.00 89.69 454 ASP A CA 1
ATOM 3611 C C . ASP A 1 454 ? 0.529 11.217 -27.961 1.00 89.69 454 ASP A C 1
ATOM 3613 O O . ASP A 1 454 ? 0.505 12.435 -27.806 1.00 89.69 454 ASP A O 1
ATOM 3617 N N . SER A 1 455 ? 1.292 10.621 -28.878 1.00 88.62 455 SER A N 1
ATOM 3618 C CA . SER A 1 455 ? 2.152 11.320 -29.845 1.00 88.62 455 SER A CA 1
ATOM 3619 C C . SER A 1 455 ? 1.599 11.283 -31.275 1.00 88.62 455 SER A C 1
ATOM 3621 O O . SER A 1 455 ? 2.283 11.643 -32.240 1.00 88.62 455 SER A O 1
ATOM 3623 N N . SER A 1 456 ? 0.373 10.780 -31.450 1.00 85.69 456 SER A N 1
ATOM 3624 C CA . SER A 1 456 ? -0.188 10.467 -32.764 1.00 85.69 456 SER A CA 1
ATOM 3625 C C . SER A 1 456 ? -0.393 11.685 -33.671 1.00 85.69 456 SER A C 1
ATOM 3627 O O . SER A 1 456 ? -0.347 11.532 -34.895 1.00 85.69 456 SER A O 1
ATOM 3629 N N . ASP A 1 457 ? -0.547 12.887 -33.113 1.00 85.12 457 ASP A N 1
ATOM 3630 C CA . ASP A 1 457 ? -0.615 14.137 -33.879 1.00 85.12 457 ASP A CA 1
ATOM 3631 C C . ASP A 1 457 ? 0.789 14.723 -34.151 1.00 85.12 457 ASP A C 1
ATOM 3633 O O . ASP A 1 457 ? 1.016 15.369 -35.180 1.00 85.12 457 ASP A O 1
ATOM 3637 N N . GLU A 1 458 ? 1.747 14.480 -33.258 1.00 86.62 458 GLU A N 1
ATOM 3638 C CA . GLU A 1 458 ? 3.117 14.999 -33.266 1.00 86.62 458 GLU A CA 1
ATOM 3639 C C . GLU A 1 458 ? 4.002 14.302 -34.304 1.00 86.62 458 GLU A C 1
ATOM 3641 O O . GLU A 1 458 ? 4.914 14.919 -34.858 1.00 86.62 458 GLU A O 1
ATOM 3646 N N . VAL A 1 459 ? 3.721 13.033 -34.608 1.00 89.12 459 VAL A N 1
ATOM 3647 C CA . VAL A 1 459 ? 4.451 12.239 -35.614 1.00 89.12 459 VAL A CA 1
ATOM 3648 C C . VAL A 1 459 ? 4.089 12.615 -37.057 1.00 89.12 459 VAL A C 1
ATOM 3650 O O . VAL A 1 459 ? 4.751 12.187 -37.999 1.00 89.12 459 VAL A O 1
ATOM 3653 N N . VAL A 1 460 ? 3.035 13.405 -37.278 1.00 90.06 460 VAL A N 1
ATOM 3654 C CA . VAL A 1 460 ? 2.545 13.703 -38.631 1.00 90.06 460 VAL A CA 1
ATOM 3655 C C . VAL A 1 460 ? 3.404 14.778 -39.293 1.00 90.06 460 VAL A C 1
ATOM 3657 O O . VAL A 1 460 ? 3.422 15.940 -38.874 1.00 90.06 460 VAL A O 1
ATOM 3660 N N . GLY A 1 461 ? 4.063 14.431 -40.400 1.00 90.50 461 GLY A N 1
ATOM 3661 C CA . GLY A 1 461 ? 4.810 15.399 -41.194 1.00 90.50 461 GLY A CA 1
ATOM 3662 C C . GLY A 1 461 ? 5.981 14.824 -41.981 1.00 90.50 461 GLY A C 1
ATOM 3663 O O . GLY A 1 461 ? 6.114 13.622 -42.192 1.00 90.50 461 GLY A O 1
ATOM 3664 N N . ASP A 1 462 ? 6.830 15.735 -42.455 1.00 93.88 462 ASP A N 1
ATOM 3665 C CA . ASP A 1 462 ? 7.964 15.394 -43.307 1.00 93.88 462 ASP A CA 1
ATOM 3666 C C . ASP A 1 462 ? 9.194 15.018 -42.463 1.00 93.88 462 ASP A C 1
ATOM 3668 O O . ASP A 1 462 ? 9.613 15.765 -41.573 1.00 93.88 462 ASP A O 1
ATOM 3672 N N . TYR A 1 463 ? 9.824 13.900 -42.818 1.00 95.25 463 TYR A N 1
ATOM 3673 C CA . TYR A 1 463 ? 11.092 13.433 -42.263 1.00 95.25 463 TYR A CA 1
ATOM 3674 C C . TYR A 1 463 ? 12.178 13.523 -43.335 1.00 95.25 463 TYR A C 1
ATOM 3676 O O . TYR A 1 463 ? 12.028 12.968 -44.424 1.00 95.25 463 TYR A O 1
ATOM 3684 N N . GLU A 1 464 ? 13.278 14.216 -43.051 1.00 96.19 464 GLU A N 1
ATOM 3685 C CA . GLU A 1 464 ? 14.403 14.393 -43.972 1.00 96.19 464 GLU A CA 1
ATOM 3686 C C . GLU A 1 464 ? 15.731 14.075 -43.275 1.00 96.19 464 GLU A C 1
ATOM 3688 O O . GLU A 1 464 ? 16.072 14.663 -42.246 1.00 96.19 464 GLU A O 1
ATOM 3693 N N . PHE A 1 465 ? 16.504 13.162 -43.867 1.00 94.69 465 PHE A N 1
ATOM 3694 C CA . PHE A 1 465 ? 17.803 12.730 -43.351 1.00 94.69 465 PHE A CA 1
ATOM 3695 C C . PHE A 1 465 ? 18.874 12.949 -44.407 1.00 94.69 465 PHE A C 1
ATOM 3697 O O . PHE A 1 465 ? 18.767 12.427 -45.515 1.00 94.69 465 PHE A O 1
ATOM 3704 N N . MET A 1 466 ? 19.909 13.717 -44.080 1.00 95.00 466 MET A N 1
ATOM 3705 C CA . MET A 1 466 ? 20.994 14.048 -44.998 1.00 95.00 466 MET A CA 1
ATOM 3706 C C . MET A 1 466 ? 22.348 13.712 -44.382 1.00 95.00 466 MET A C 1
ATOM 3708 O O . MET A 1 466 ? 22.616 14.075 -43.238 1.00 95.00 466 MET A O 1
ATOM 3712 N N . TYR A 1 467 ? 23.221 13.105 -45.180 1.00 93.94 467 TYR A N 1
ATOM 3713 C CA . TYR A 1 467 ? 24.601 12.777 -44.830 1.00 93.94 467 TYR A CA 1
ATOM 3714 C C . TYR A 1 467 ? 25.521 13.291 -45.933 1.00 93.94 467 TYR A C 1
ATOM 3716 O O . TYR A 1 467 ? 25.401 12.866 -47.080 1.00 93.94 467 TYR A O 1
ATOM 3724 N N . THR A 1 468 ? 26.421 14.214 -45.609 1.00 94.88 468 THR A N 1
ATOM 3725 C CA . THR A 1 468 ? 27.410 14.772 -46.539 1.00 94.88 468 THR A CA 1
ATOM 3726 C C . THR A 1 468 ? 28.794 14.305 -46.132 1.00 94.88 468 THR A C 1
ATOM 3728 O O . THR A 1 468 ? 29.237 14.569 -45.012 1.00 94.88 468 THR A O 1
ATOM 3731 N N . ALA A 1 469 ? 29.463 13.598 -47.036 1.00 92.69 469 ALA A N 1
ATOM 3732 C CA . ALA A 1 469 ? 30.804 13.089 -46.801 1.00 92.69 469 ALA A CA 1
ATOM 3733 C C . ALA A 1 469 ? 31.851 14.179 -47.034 1.00 92.69 469 ALA A C 1
ATOM 3735 O O . ALA A 1 469 ? 31.782 14.914 -48.020 1.00 92.69 469 ALA A O 1
ATOM 3736 N N . ASN A 1 470 ? 32.827 14.255 -46.135 1.00 91.00 470 ASN A N 1
ATOM 3737 C CA . ASN A 1 470 ? 34.015 15.083 -46.281 1.00 91.00 470 ASN A CA 1
ATOM 3738 C C . ASN A 1 470 ? 35.224 14.164 -46.111 1.00 91.00 470 ASN A C 1
ATOM 3740 O O . ASN A 1 470 ? 35.575 13.821 -44.976 1.00 91.00 470 ASN A O 1
ATOM 3744 N N . ALA A 1 471 ? 35.796 13.753 -47.240 1.00 89.12 471 ALA A N 1
ATOM 3745 C CA . ALA A 1 471 ? 36.945 12.861 -47.257 1.00 89.12 471 ALA A CA 1
ATOM 3746 C C . ALA A 1 471 ? 38.228 13.693 -47.134 1.00 89.12 471 ALA A C 1
ATOM 3748 O O . ALA A 1 471 ? 38.422 14.658 -47.886 1.00 89.12 471 ALA A O 1
ATOM 3749 N N . GLU A 1 472 ? 39.105 13.361 -46.192 1.00 86.06 472 GLU A N 1
ATOM 3750 C CA . GLU A 1 472 ? 40.354 14.096 -45.979 1.00 86.06 472 GLU A CA 1
ATOM 3751 C C . GLU A 1 472 ? 41.557 13.189 -46.196 1.00 86.06 472 GLU A C 1
ATOM 3753 O O . GLU A 1 472 ? 41.829 12.302 -45.410 1.00 86.06 472 GLU A O 1
ATOM 3758 N N . ALA A 1 473 ? 42.361 13.489 -47.220 1.00 84.69 473 ALA A N 1
ATOM 3759 C CA . ALA A 1 473 ? 43.622 12.786 -47.417 1.00 84.69 473 ALA A CA 1
ATOM 3760 C C . ALA A 1 473 ? 44.710 13.286 -46.451 1.00 84.69 473 ALA A C 1
ATOM 3762 O O . ALA A 1 473 ? 44.937 14.498 -46.325 1.00 84.69 473 ALA A O 1
ATOM 3763 N N . GLY A 1 474 ? 45.472 12.359 -45.870 1.00 79.50 474 GLY A N 1
ATOM 3764 C CA . GLY A 1 474 ? 46.648 12.654 -45.057 1.00 79.50 474 GLY A CA 1
ATOM 3765 C C . GLY A 1 474 ? 47.748 13.452 -45.776 1.00 79.50 474 GLY A C 1
ATOM 3766 O O . GLY A 1 474 ? 47.816 13.564 -47.006 1.00 79.50 474 GLY A O 1
ATOM 3767 N N . ASP A 1 475 ? 48.688 13.996 -44.995 1.00 80.31 475 ASP A N 1
ATOM 3768 C CA . ASP A 1 475 ? 49.786 14.816 -45.520 1.00 80.31 475 ASP A CA 1
ATOM 3769 C C . ASP A 1 475 ? 50.670 14.028 -46.512 1.00 80.31 475 ASP A C 1
ATOM 3771 O O . ASP A 1 475 ? 51.399 13.096 -46.149 1.00 80.31 475 ASP A O 1
ATOM 3775 N N . SER A 1 476 ? 50.685 14.462 -47.777 1.00 79.00 476 SER A N 1
ATOM 3776 C CA . SER A 1 476 ? 51.598 13.920 -48.792 1.00 79.00 476 SER A CA 1
ATOM 3777 C C . SER A 1 476 ? 53.063 14.228 -48.449 1.00 79.00 476 SER A C 1
ATOM 3779 O O . SER A 1 476 ? 53.416 15.324 -48.004 1.0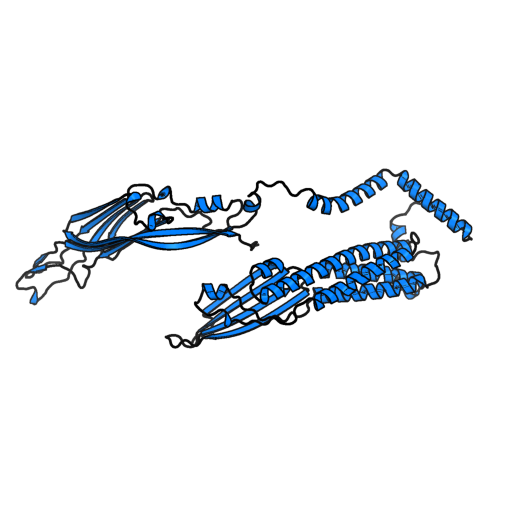0 79.00 476 SER A O 1
ATOM 3781 N N . THR A 1 477 ? 53.961 13.274 -48.705 1.00 76.19 477 THR A N 1
ATOM 3782 C CA . THR A 1 477 ? 55.411 13.451 -48.503 1.00 76.19 477 THR A CA 1
ATOM 3783 C C . THR A 1 477 ? 56.134 13.683 -49.833 1.00 76.19 477 THR A C 1
ATOM 3785 O O . THR A 1 477 ? 55.564 13.526 -50.905 1.00 76.19 477 THR A O 1
ATOM 3788 N N . PHE A 1 478 ? 57.428 14.031 -49.797 1.00 74.56 478 PHE A N 1
ATOM 3789 C CA . PHE A 1 478 ? 58.219 14.314 -51.011 1.00 74.56 478 PHE A CA 1
ATOM 3790 C C . PHE A 1 478 ? 58.248 13.161 -52.041 1.00 74.56 478 PHE A C 1
ATOM 3792 O O . PHE A 1 478 ? 58.558 13.398 -53.207 1.00 74.56 478 PHE A O 1
ATOM 3799 N N . GLU A 1 479 ? 57.955 11.923 -51.627 1.00 79.19 479 GLU A N 1
ATOM 3800 C CA . GLU A 1 479 ? 58.022 10.729 -52.483 1.00 79.19 479 GLU A CA 1
ATOM 3801 C C . GLU A 1 479 ? 56.757 9.844 -52.423 1.00 79.19 479 GLU A C 1
ATOM 3803 O O . GLU A 1 479 ? 56.767 8.742 -52.988 1.00 79.19 479 GLU A O 1
ATOM 3808 N N . CYS A 1 480 ? 55.691 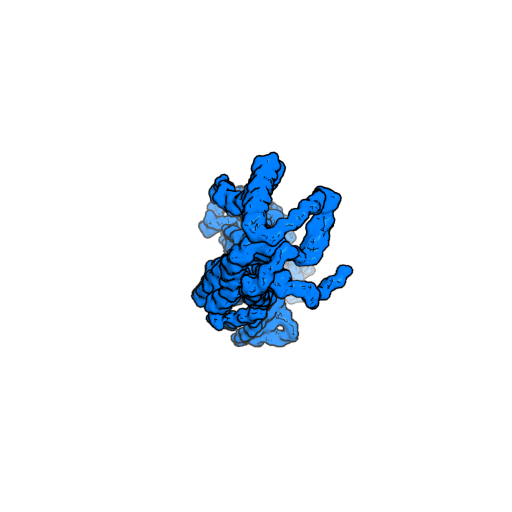10.298 -51.750 1.00 82.12 480 CYS A N 1
ATOM 3809 C CA . CYS A 1 480 ? 54.419 9.584 -51.618 1.00 82.12 480 CYS A CA 1
ATOM 3810 C C . CYS A 1 480 ? 53.246 10.574 -51.660 1.00 82.12 480 CYS A C 1
ATOM 3812 O O . CYS A 1 480 ? 53.096 11.381 -50.739 1.00 82.12 480 CYS A O 1
ATOM 3814 N N . ASP A 1 481 ? 52.452 10.495 -52.727 1.00 83.62 481 ASP A N 1
ATOM 3815 C CA . ASP A 1 481 ? 51.206 11.240 -52.892 1.00 83.62 481 ASP A CA 1
ATOM 3816 C C . ASP A 1 481 ? 50.060 10.446 -52.250 1.00 83.62 481 ASP A C 1
ATOM 3818 O O . ASP A 1 481 ? 49.995 9.218 -52.398 1.00 83.62 481 ASP A O 1
ATOM 3822 N N . ARG A 1 482 ? 49.164 11.150 -51.556 1.00 84.44 482 ARG A N 1
ATOM 3823 C CA . ARG A 1 482 ? 47.975 10.588 -50.903 1.00 84.44 482 ARG A CA 1
ATOM 3824 C C . ARG A 1 482 ? 46.705 11.195 -51.487 1.00 84.44 482 ARG A C 1
ATOM 3826 O O . ARG A 1 482 ? 46.695 12.375 -51.842 1.00 84.44 482 ARG A O 1
ATOM 3833 N N . SER A 1 483 ? 45.664 10.385 -51.619 1.00 85.62 483 SER A N 1
ATOM 3834 C CA . SER A 1 483 ? 44.351 10.832 -52.071 1.00 85.62 483 SER A CA 1
ATOM 3835 C C . SER A 1 483 ? 43.251 10.004 -51.438 1.00 85.62 483 SER A C 1
ATOM 3837 O O . SER A 1 483 ? 43.319 8.777 -51.486 1.00 85.62 483 SER A O 1
ATOM 3839 N N . ASP A 1 484 ? 42.215 10.699 -51.003 1.00 85.06 484 ASP A N 1
ATOM 3840 C CA . ASP A 1 484 ? 40.939 10.137 -50.607 1.00 85.06 484 ASP A CA 1
ATOM 3841 C C . ASP A 1 484 ? 39.855 10.637 -51.567 1.00 85.06 484 ASP A C 1
ATOM 3843 O O . ASP A 1 484 ? 39.961 11.738 -52.122 1.00 85.06 484 ASP A O 1
ATOM 3847 N N . SER A 1 485 ? 38.853 9.810 -51.833 1.00 87.25 485 SER A N 1
ATOM 3848 C CA . SER A 1 485 ? 37.734 10.143 -52.708 1.00 87.25 485 SER A CA 1
ATOM 3849 C C . SER A 1 485 ? 36.362 9.902 -52.096 1.00 87.25 485 SER A C 1
ATOM 3851 O O . SER A 1 485 ? 35.378 10.323 -52.711 1.00 87.25 485 SER A O 1
ATOM 3853 N N . SER A 1 486 ? 36.260 9.227 -50.952 1.00 89.19 486 SER A N 1
ATOM 3854 C CA . SER A 1 486 ? 34.969 8.813 -50.410 1.00 89.19 486 SER A CA 1
ATOM 3855 C C . SER A 1 486 ? 35.040 8.498 -48.930 1.00 89.19 486 SER A C 1
ATOM 3857 O O . SER A 1 486 ? 36.075 8.073 -48.464 1.00 89.19 486 SER A O 1
ATOM 3859 N N . VAL A 1 487 ? 33.902 8.579 -48.249 1.00 88.25 487 VAL A N 1
ATOM 3860 C CA . VAL A 1 487 ? 33.747 8.105 -46.873 1.00 88.25 487 VAL A CA 1
ATOM 3861 C C . VAL A 1 487 ? 32.748 6.955 -46.864 1.00 88.25 487 VAL A C 1
ATOM 3863 O O . VAL A 1 487 ? 31.653 7.075 -47.434 1.00 88.25 487 VAL A O 1
ATOM 3866 N N . GLN A 1 488 ? 33.084 5.845 -46.210 1.00 87.44 488 GLN A N 1
ATOM 3867 C CA . GLN A 1 488 ? 32.127 4.773 -45.947 1.00 87.44 488 GLN A CA 1
ATOM 3868 C C . GLN A 1 488 ? 31.398 4.987 -44.613 1.00 87.44 488 GLN A C 1
ATOM 3870 O O . GLN A 1 488 ? 32.014 5.104 -43.549 1.00 87.44 488 GLN A O 1
ATOM 3875 N N . ILE A 1 489 ? 30.063 4.979 -44.669 1.00 88.38 489 ILE A N 1
ATOM 3876 C CA . ILE A 1 489 ? 29.208 5.027 -43.483 1.00 88.38 489 ILE A CA 1
ATOM 3877 C C . ILE A 1 489 ? 28.262 3.841 -43.396 1.00 88.38 489 ILE A C 1
ATOM 3879 O O . ILE A 1 489 ? 27.775 3.319 -44.399 1.00 88.38 489 ILE A O 1
ATOM 3883 N N . GLN A 1 490 ? 27.929 3.480 -42.165 1.00 88.00 490 GLN A N 1
ATOM 3884 C CA . GLN A 1 490 ? 26.788 2.649 -41.827 1.00 88.00 490 GLN A CA 1
ATOM 3885 C C . GLN A 1 490 ? 25.837 3.463 -40.951 1.00 88.00 490 GLN A C 1
ATOM 3887 O O . GLN A 1 490 ? 26.275 4.110 -40.005 1.00 88.00 490 GLN A O 1
ATOM 3892 N N . TYR A 1 491 ? 24.548 3.468 -41.272 1.00 88.25 491 TYR A N 1
ATOM 3893 C CA . TYR A 1 491 ? 23.557 4.280 -40.567 1.00 88.25 491 TYR A CA 1
ATOM 3894 C C . TYR A 1 491 ? 22.328 3.458 -40.192 1.00 88.25 491 TYR A C 1
ATOM 3896 O O . TYR A 1 491 ? 21.941 2.548 -40.928 1.00 88.25 491 TYR A O 1
ATOM 3904 N N . TYR A 1 492 ? 21.732 3.817 -39.055 1.00 89.19 492 TYR A N 1
ATOM 3905 C CA . TYR A 1 492 ? 20.476 3.271 -38.551 1.00 89.19 492 TYR A CA 1
ATOM 3906 C C . TYR A 1 492 ? 19.581 4.413 -38.080 1.00 89.19 492 TYR A C 1
ATOM 3908 O O . TYR A 1 492 ? 20.056 5.358 -37.442 1.00 89.19 492 TYR A O 1
ATOM 3916 N N . VAL A 1 493 ? 18.300 4.321 -38.414 1.00 93.19 493 VAL A N 1
ATOM 3917 C CA . VAL A 1 493 ? 17.244 5.195 -37.911 1.00 93.19 493 VAL A CA 1
ATOM 3918 C C . VAL A 1 493 ? 16.211 4.303 -37.248 1.00 93.19 493 VAL A C 1
ATOM 3920 O O . VAL A 1 493 ? 15.549 3.519 -37.935 1.00 93.19 493 VAL A O 1
ATOM 3923 N N . ASP A 1 494 ? 16.085 4.440 -35.935 1.00 92.56 494 ASP A N 1
ATOM 3924 C CA . ASP A 1 494 ? 15.182 3.645 -35.113 1.00 92.56 494 ASP A CA 1
ATOM 3925 C C . ASP A 1 494 ? 14.037 4.526 -34.615 1.00 92.56 494 ASP A C 1
ATOM 3927 O O . ASP A 1 494 ? 14.251 5.638 -34.131 1.00 92.56 494 ASP A O 1
ATOM 3931 N N . LEU A 1 495 ? 12.814 4.018 -34.726 1.00 93.69 495 LEU A N 1
ATOM 3932 C CA . LEU A 1 495 ? 11.634 4.596 -34.095 1.00 93.69 495 LEU A CA 1
ATOM 3933 C C . LEU A 1 495 ? 11.519 4.020 -32.686 1.00 93.69 495 LEU A C 1
ATOM 3935 O O . LEU A 1 495 ? 11.544 2.798 -32.510 1.00 93.69 495 LEU A O 1
ATOM 3939 N N . ILE A 1 496 ? 11.388 4.894 -31.696 1.00 93.12 496 ILE A N 1
ATOM 3940 C CA . ILE A 1 496 ? 11.176 4.517 -30.302 1.00 93.12 496 ILE A CA 1
ATOM 3941 C C . ILE A 1 496 ? 9.687 4.600 -30.021 1.00 93.12 496 ILE A C 1
ATOM 3943 O O . ILE A 1 496 ? 9.086 5.661 -30.201 1.00 93.12 496 ILE A O 1
ATOM 3947 N N . TYR A 1 497 ? 9.102 3.488 -29.590 1.00 92.44 497 TYR A N 1
ATOM 3948 C CA . TYR A 1 497 ? 7.708 3.461 -29.169 1.00 92.44 497 TYR A CA 1
ATOM 3949 C C . TYR A 1 497 ? 7.596 3.410 -27.649 1.00 92.44 497 TYR A C 1
ATOM 3951 O O . TYR A 1 497 ? 8.475 2.868 -26.974 1.00 92.44 497 TYR A O 1
ATOM 3959 N N . PHE A 1 498 ? 6.508 3.974 -27.134 1.00 89.06 498 PHE A N 1
ATOM 3960 C CA . PHE A 1 498 ? 6.111 3.871 -25.738 1.00 89.06 498 PHE A CA 1
ATOM 3961 C C . PHE A 1 498 ? 4.592 3.718 -25.651 1.00 89.06 498 PHE A C 1
ATOM 3963 O O . PHE A 1 498 ? 3.843 4.685 -25.825 1.00 89.06 498 PHE A O 1
ATOM 3970 N N . ASP A 1 499 ? 4.141 2.497 -25.382 1.00 87.62 499 ASP A N 1
ATOM 3971 C CA . ASP A 1 499 ? 2.723 2.182 -25.261 1.00 87.62 499 ASP A CA 1
ATOM 3972 C C . ASP A 1 499 ? 2.296 2.331 -23.797 1.00 87.62 499 ASP A C 1
ATOM 3974 O O . ASP A 1 499 ? 2.663 1.550 -22.918 1.00 87.62 499 ASP A O 1
ATOM 3978 N N . THR A 1 500 ? 1.533 3.393 -23.548 1.00 84.69 500 THR A N 1
ATOM 3979 C CA . THR A 1 500 ? 1.188 3.881 -22.210 1.00 84.69 500 THR A CA 1
ATOM 3980 C C . THR A 1 500 ? 0.174 2.972 -21.520 1.00 84.69 500 THR A C 1
ATOM 3982 O O . THR A 1 500 ? -0.853 2.609 -22.089 1.00 84.69 500 THR A O 1
ATOM 3985 N N . THR A 1 501 ? 0.446 2.648 -20.260 1.00 86.88 501 THR A N 1
ATOM 3986 C CA . THR A 1 501 ? -0.441 1.948 -19.333 1.00 86.88 501 THR A CA 1
ATOM 3987 C C . THR A 1 501 ? -0.588 2.786 -18.065 1.00 86.88 501 THR A C 1
ATOM 3989 O O . THR A 1 501 ? 0.372 3.018 -17.332 1.00 86.88 501 THR A O 1
ATOM 3992 N N . VAL A 1 502 ? -1.804 3.256 -17.792 1.00 85.00 502 VAL A N 1
ATOM 3993 C CA . VAL A 1 502 ? -2.100 4.043 -16.589 1.00 85.00 502 VAL A CA 1
ATOM 3994 C C . VAL A 1 502 ? -2.569 3.111 -15.480 1.00 85.00 502 VAL A C 1
ATOM 3996 O O . VAL A 1 502 ? -3.539 2.369 -15.650 1.00 85.00 502 VAL A O 1
ATOM 3999 N N . PHE A 1 503 ? -1.911 3.177 -14.328 1.00 82.62 503 PHE A N 1
ATOM 4000 C CA . PHE A 1 503 ? -2.277 2.404 -13.150 1.00 82.62 503 PHE A CA 1
ATOM 4001 C C . PHE A 1 503 ? -2.631 3.319 -11.983 1.00 82.62 503 PHE A C 1
ATOM 4003 O O . PHE A 1 503 ? -2.061 4.392 -11.778 1.00 82.62 503 PHE A O 1
ATOM 4010 N N . GLU A 1 504 ? -3.643 2.897 -11.233 1.00 80.62 504 GLU A N 1
ATOM 4011 C CA . GLU A 1 504 ? -4.070 3.570 -10.015 1.00 80.62 504 GLU A CA 1
ATOM 4012 C C . GLU A 1 504 ? -3.063 3.284 -8.899 1.00 80.62 504 GLU A C 1
ATOM 4014 O O . GLU A 1 504 ? -2.785 2.130 -8.574 1.00 80.62 504 GLU A O 1
ATOM 4019 N N . SER A 1 505 ? -2.538 4.344 -8.295 1.00 67.00 505 SER A N 1
ATOM 4020 C CA . SER A 1 505 ? -1.787 4.272 -7.051 1.00 67.00 505 SER A CA 1
ATOM 4021 C C . SER A 1 505 ? -2.744 3.925 -5.921 1.00 67.00 505 SER A C 1
ATOM 4023 O O . SER A 1 505 ? -3.563 4.756 -5.519 1.00 67.00 505 SER A O 1
ATOM 4025 N N . THR A 1 506 ? -2.629 2.724 -5.357 1.00 54.34 506 THR A N 1
ATOM 4026 C CA . THR A 1 506 ? -3.277 2.426 -4.072 1.00 54.34 506 THR A CA 1
ATOM 4027 C C . THR A 1 506 ? -2.527 3.036 -2.884 1.00 54.34 506 THR A C 1
ATOM 4029 O O . THR A 1 506 ? -3.087 3.092 -1.789 1.00 54.34 506 THR A O 1
ATOM 4032 N N . GLU A 1 507 ? -1.321 3.575 -3.104 1.00 43.12 507 GLU A N 1
ATOM 4033 C CA . GLU A 1 507 ? -0.561 4.349 -2.125 1.00 43.12 507 GLU A CA 1
ATOM 4034 C C . GLU A 1 507 ? -0.968 5.829 -2.147 1.00 43.12 507 GLU A C 1
ATOM 4036 O O . GLU A 1 507 ? -0.675 6.571 -3.089 1.00 43.12 507 GLU A O 1
ATOM 4041 N N . PHE A 1 508 ? -1.587 6.290 -1.059 1.00 33.16 508 PHE A N 1
ATOM 4042 C CA . PHE A 1 508 ? -1.486 7.692 -0.663 1.00 33.16 508 PHE A CA 1
ATOM 4043 C C . PHE A 1 508 ? -0.072 7.908 -0.109 1.00 33.16 508 PHE A C 1
ATOM 4045 O O . PHE A 1 508 ? 0.182 7.615 1.058 1.00 33.16 508 PHE A O 1
ATOM 4052 N N . GLN A 1 509 ? 0.853 8.408 -0.926 1.00 33.97 509 GLN A N 1
ATOM 4053 C CA . GLN A 1 509 ? 2.138 8.886 -0.410 1.00 33.97 509 GLN A CA 1
ATOM 4054 C C . GLN A 1 509 ? 1.916 10.208 0.352 1.00 33.97 509 GLN A C 1
ATOM 4056 O O . GLN A 1 509 ? 1.593 11.232 -0.256 1.00 33.97 509 GLN A O 1
ATOM 4061 N N . GLU A 1 510 ? 2.043 10.172 1.687 1.00 30.70 510 GLU A N 1
ATOM 4062 C CA . GLU A 1 510 ? 2.120 11.357 2.573 1.00 30.70 510 GLU A CA 1
ATOM 4063 C C . GLU A 1 510 ? 3.495 12.043 2.541 1.00 30.70 510 GLU A C 1
ATOM 4065 O O . GLU A 1 510 ? 4.530 11.337 2.593 1.00 30.70 510 GLU A O 1
#

Foldseek 3Di:
DPPPLVPDALLQSLLVLLLVLLVLLLVLLVVLQPAQFWKWWWWDKFWDADPDDFGIKIKIWIWIWRHHLFKIWIKIWIFIDTPPDPGTPDIDIDIDIGGLCVQLVPDDDVRNVQSVLSNVLSVLLSVLSVQLSVLSVQLSVLSVCVLVVNDDLVSNLVSLVSSLVSLQCSLVSSVVSHDDKDWDQDDPVCVVPDPDDSPRRTIIGDIGGDDSSVSSNVSSVSSVSSNVSSVSSVPGDDDPDHPPVVVVVVCVPPPDDDDDDDDDDPVVVVVVSVVVVVVVVVVCVVDPPNVVVVVVVVCVVVCVVVVVVPPPPPDDPQQVQQQFWKFKDWDKDKDWLDWDKDKAWAQDKDKDKDWPVSGDPVCVVFQFFKKKKKKAFPQPDPNNPKDKDFPCCVVPVAGFDQKKKWKWKQALQGIDTDMDSHIDIDMGTLADADPQHRDGRHRDTPVRVQVNSHSPVSRGDMIMIMIHIHHDGGDADPGMDMDDTITMMIMIMITMGTHMDMDTPPDPDD

Sequence (510 aa):
MDFTMEKMSSRHKYGTFVLIFAVIAFLLSIFSTGATWATVDDESITIIEDEGFFDNITFELDLSGDLQLTEMDSEIEVRVFIDGFDEPVEDQTFRESESYEKLAEKSSGDMRTTFEDMDTAGTVAQWMLWLGIIAMLITAIFAFCSLAQITNSRFTTYSGSVATFFLFFAPIIWYILLPSDGTYTSLEIVEEFFFFDESQFATNFDPSPSTGLFLSLLSALSSIAMMVMVYRHNISEIVNEKPKWMDSLFNLKLNGEEKVAQPINFTEKKEQAGLLIQKSVNVYKSSRTMQALTVLIVLTLVSIPLYSILFEEEEEANAYQRELQYYVDGDSGRIIWIEGTEVINDGETLSFSFTEEDFPDEAKNSNIVAIEFYIYITDNNDEDNEQTSGLGCVANPGQDAPDSVEYRFNTPGGSDSSQSQSNVYTSIELLELPEQGFGPYTGYTIEEIEDLFDSSDEVVGDYEFMYTANAEAGDSTFECDRSDSSVQIQYYVDLIYFDTTVFESTEFQE

Secondary structure (DSSP, 8-state):
----GGGS-HHHHHHHHHHHHHHHHHHHHHHHTTS--EEEEEEEEEEE--SSSS--EEEEEEEEEEE-SSEEEEEEEEEEEETT-SS-SEEEEEEEEEEHHHHHHH--THHHHHHHHHHHHHHHHHHHHHHHHHHHHHHHHHHHHHHTTSS-HHHHHHHHHHHHHHHHHHHHHHHHHS-S--EE---HHHHHH----GGG--EE--PEE-HHHHHHHHHHHHHHHHHHHHHHHHHSPP-SSPPHHHHHHHHTT-SS---PPPPSSHHHHHHHHHHHHHHHHHHHHH-HHHHHHHHHHHHHHHHHHHHHHH------TTGGGGGSEEEEEEEEEEEEEEEEEEEEETT-EEEEEEEGGGS-TTGGGS-EEEEEEEEEETTSSSS---EEESTTTTT----PPPPEEEEEEEETTEEEEEEESS-EEEEEESS---TTTT--EES--HHHHHHHH--TTTT-SEEEEEEEEE------BTTBEEE--EEEEEEEEEEEEEEEEEEEE-----

pLDDT: mean 72.66, std 16.55, range [29.55, 96.19]